Protein AF-0000000074234432 (afdb_homodimer)

Organism: Phascolarctos cinereus (NCBI:txid38626)

Structure (mmCIF, N/CA/C/O backbone):
data_AF-0000000074234432-model_v1
#
loop_
_entity.id
_entity.type
_entity.pdbx_description
1 polymer 'Glutathione S-transferase omega'
#
loop_
_atom_site.group_PDB
_atom_site.id
_atom_site.type_symbol
_atom_site.label_atom_id
_atom_site.label_alt_id
_atom_site.label_comp_id
_atom_site.label_asym_id
_atom_site.label_entity_id
_atom_site.label_seq_id
_atom_site.pdbx_PDB_ins_code
_atom_site.Cartn_x
_atom_site.Cartn_y
_atom_site.Cartn_z
_atom_site.occupancy
_atom_site.B_iso_or_equiv
_atom_site.auth_seq_id
_atom_site.auth_comp_id
_atom_site.auth_asym_id
_atom_site.auth_atom_id
_atom_site.pdbx_PDB_model_num
ATOM 1 N N . MET A 1 1 ? -7.223 -24.172 -24.875 1 35.72 1 MET A N 1
ATOM 2 C CA . MET A 1 1 ? -5.93 -23.703 -24.391 1 35.72 1 MET A CA 1
ATOM 3 C C . MET A 1 1 ? -6.105 -22.578 -23.375 1 35.72 1 MET A C 1
ATOM 5 O O . MET A 1 1 ? -6.848 -21.625 -23.609 1 35.72 1 MET A O 1
ATOM 9 N N . SER A 1 2 ? -5.891 -22.719 -22.156 1 43.91 2 SER A N 1
ATOM 10 C CA . SER A 1 2 ? -6.27 -21.812 -21.078 1 43.91 2 SER A CA 1
ATOM 11 C C . SER A 1 2 ? -5.797 -20.391 -21.359 1 43.91 2 SER A C 1
ATOM 13 O O . SER A 1 2 ? -4.719 -20.188 -21.922 1 43.91 2 SER A O 1
ATOM 15 N N . GLN A 1 3 ? -6.777 -19.422 -21.656 1 52.12 3 GLN A N 1
ATOM 16 C CA . GLN A 1 3 ? -6.609 -18.047 -22.094 1 52.12 3 GLN A CA 1
ATOM 17 C C . GLN A 1 3 ? -5.324 -17.438 -21.547 1 52.12 3 GLN A C 1
ATOM 19 O O . GLN A 1 3 ? -4.695 -16.594 -22.188 1 52.12 3 GLN A O 1
ATOM 24 N N . GLY A 1 4 ? -4.73 -18.031 -20.484 1 56.88 4 GLY A N 1
ATOM 25 C CA . GLY A 1 4 ? -3.488 -17.531 -19.906 1 56.88 4 GLY A CA 1
ATOM 26 C C . GLY A 1 4 ? -2.266 -17.891 -20.719 1 56.88 4 GLY A C 1
ATOM 27 O O . GLY A 1 4 ? -1.191 -17.312 -20.531 1 56.88 4 GLY A O 1
ATOM 28 N N . SER A 1 5 ? -2.422 -18.812 -21.734 1 66.56 5 SER A N 1
ATOM 29 C CA . SER A 1 5 ? -1.265 -19.375 -22.422 1 66.56 5 SER A CA 1
ATOM 30 C C . SER A 1 5 ? -1.098 -18.766 -23.797 1 66.56 5 SER A C 1
ATOM 32 O O . SER A 1 5 ? -0.49 -19.375 -24.688 1 66.56 5 SER A O 1
ATOM 34 N N . SER A 1 6 ? -1.544 -17.641 -23.984 1 82.06 6 SER A N 1
ATOM 35 C CA . SER A 1 6 ? -1.349 -16.969 -25.281 1 82.06 6 SER A CA 1
ATOM 36 C C . SER A 1 6 ? -0.064 -16.156 -25.281 1 82.06 6 SER A C 1
ATOM 38 O O . SER A 1 6 ? 0.383 -15.68 -24.234 1 82.06 6 SER A O 1
ATOM 40 N N . ARG A 1 7 ? 0.485 -16.094 -26.5 1 93.12 7 ARG A N 1
ATOM 41 C CA . ARG A 1 7 ? 1.686 -15.281 -26.672 1 93.12 7 ARG A CA 1
ATOM 42 C C . ARG A 1 7 ? 1.421 -13.82 -26.297 1 93.12 7 ARG A C 1
ATOM 44 O O . ARG A 1 7 ? 0.321 -13.312 -26.516 1 93.12 7 ARG A O 1
ATOM 51 N N . SER A 1 8 ? 2.379 -13.242 -25.797 1 97.06 8 SER A N 1
ATOM 52 C CA . SER A 1 8 ? 2.26 -11.867 -25.328 1 97.06 8 SER A CA 1
ATOM 53 C C . SER A 1 8 ? 2.281 -10.883 -26.5 1 97.06 8 SER A C 1
ATOM 55 O O . SER A 1 8 ? 2.826 -11.18 -27.562 1 97.06 8 SER A O 1
ATOM 57 N N . LEU A 1 9 ? 1.593 -9.766 -26.359 1 97.56 9 LEU A N 1
ATOM 58 C CA . LEU A 1 9 ? 1.632 -8.672 -27.328 1 97.56 9 LEU A CA 1
ATOM 59 C C . LEU A 1 9 ? 2.842 -7.777 -27.094 1 97.56 9 LEU A C 1
ATOM 61 O O . LEU A 1 9 ? 3.082 -7.344 -25.953 1 97.56 9 LEU A O 1
ATOM 65 N N . GLY A 1 10 ? 3.617 -7.535 -28.125 1 97.12 10 GLY A N 1
ATOM 66 C CA . GLY A 1 10 ? 4.816 -6.723 -28.016 1 97.12 10 GLY A CA 1
ATOM 67 C C . GLY A 1 10 ? 4.766 -5.477 -28.891 1 97.12 10 GLY A C 1
ATOM 68 O O . GLY A 1 10 ? 3.701 -5.109 -29.391 1 97.12 10 GLY A O 1
ATOM 69 N N . LYS A 1 11 ? 5.895 -4.824 -28.969 1 96.75 11 LYS A N 1
ATOM 70 C CA . LYS A 1 11 ? 6.031 -3.615 -29.781 1 96.75 11 LYS A CA 1
ATOM 71 C C . LYS A 1 11 ? 5.512 -3.84 -31.188 1 96.75 11 LYS A C 1
ATOM 73 O O . LYS A 1 11 ? 5.793 -4.871 -31.812 1 96.75 11 LYS A O 1
ATOM 78 N N . GLY A 1 12 ? 4.727 -2.9 -31.688 1 96.31 12 GLY A N 1
ATOM 79 C CA . GLY A 1 12 ? 4.223 -2.98 -33.031 1 96.31 12 GLY A CA 1
ATOM 80 C C . GLY A 1 12 ? 2.9 -3.717 -33.156 1 96.31 12 GLY A C 1
ATOM 81 O O . GLY A 1 12 ? 2.238 -3.672 -34.188 1 96.31 12 GLY A O 1
ATOM 82 N N . SER A 1 13 ? 2.492 -4.449 -32.062 1 96.94 13 SER A N 1
ATOM 83 C CA . SER A 1 13 ? 1.212 -5.148 -32.094 1 96.94 13 SER A CA 1
ATOM 84 C C . SER A 1 13 ? 0.046 -4.168 -32.062 1 96.94 13 SER A C 1
ATOM 86 O O . SER A 1 13 ? 0.203 -3.02 -31.641 1 96.94 13 SER A O 1
ATOM 88 N N . SER A 1 14 ? -1.049 -4.586 -32.562 1 97.25 14 SER A N 1
ATOM 89 C CA . SER A 1 14 ? -2.266 -3.781 -32.5 1 97.25 14 SER A CA 1
ATOM 90 C C . SER A 1 14 ? -2.932 -3.912 -31.141 1 97.25 14 SER A C 1
ATOM 92 O O . SER A 1 14 ? -2.924 -4.988 -30.531 1 97.25 14 SER A O 1
ATOM 94 N N . PRO A 1 15 ? -3.498 -2.873 -30.641 1 97 15 PRO A N 1
ATOM 95 C CA . PRO A 1 15 ? -4.238 -2.984 -29.391 1 97 15 PRO A CA 1
ATOM 96 C C . PRO A 1 15 ? -5.461 -3.891 -29.5 1 97 15 PRO A C 1
ATOM 98 O O . PRO A 1 15 ? -6.039 -4.023 -30.578 1 97 15 PRO A O 1
ATOM 101 N N . PRO A 1 16 ? -5.867 -4.52 -28.391 1 96.31 16 PRO A N 1
ATOM 102 C CA . PRO A 1 16 ? -7.082 -5.336 -28.422 1 96.31 16 PRO A CA 1
ATOM 103 C C . PRO A 1 16 ? -8.352 -4.5 -28.609 1 96.31 16 PRO A C 1
ATOM 105 O O . PRO A 1 16 ? -8.367 -3.316 -28.266 1 96.31 16 PRO A O 1
ATOM 108 N N . GLY A 1 17 ? -9.398 -5.059 -29.156 1 96 17 GLY A N 1
ATOM 109 C CA . GLY A 1 17 ? -10.688 -4.398 -29.312 1 96 17 GLY A CA 1
ATOM 110 C C . GLY A 1 17 ? -11.398 -4.16 -28 1 96 17 GLY A C 1
ATOM 111 O O . GLY A 1 17 ? -10.844 -4.414 -26.938 1 96 17 GLY A O 1
ATOM 112 N N . PRO A 1 18 ? -12.609 -3.654 -28.047 1 96.56 18 PRO A N 1
ATOM 113 C CA . PRO A 1 18 ? -13.367 -3.373 -26.828 1 96.56 18 PRO A CA 1
ATOM 114 C C . PRO A 1 18 ? -13.648 -4.629 -26 1 96.56 18 PRO A C 1
ATOM 116 O O . PRO A 1 18 ? -13.766 -5.723 -26.547 1 96.56 18 PRO A O 1
ATOM 119 N N . VAL A 1 19 ? -13.68 -4.48 -24.719 1 97.69 19 VAL A N 1
ATOM 120 C CA . VAL A 1 19 ? -14 -5.582 -23.812 1 97.69 19 VAL A CA 1
ATOM 121 C C . VAL A 1 19 ? -15.469 -5.961 -23.969 1 97.69 19 VAL A C 1
ATOM 123 O O . VAL A 1 19 ? -16.359 -5.105 -23.844 1 97.69 19 VAL A O 1
ATOM 126 N N . PRO A 1 20 ? -15.734 -7.18 -24.25 1 96.25 20 PRO A N 1
ATOM 127 C CA . PRO A 1 20 ? -17.141 -7.586 -24.375 1 96.25 20 PRO A CA 1
ATOM 128 C C . PRO A 1 20 ? -17.922 -7.426 -23.078 1 96.25 20 PRO A C 1
ATOM 130 O O . PRO A 1 20 ? -17.344 -7.477 -21.984 1 96.25 20 PRO A O 1
ATOM 133 N N . ASP A 1 21 ? -19.219 -7.312 -23.219 1 95.56 21 ASP A N 1
ATOM 134 C CA . ASP A 1 21 ? -20.078 -7.215 -22.047 1 95.56 21 ASP A CA 1
ATOM 135 C C . ASP A 1 21 ? -20.016 -8.492 -21.203 1 95.56 21 ASP A C 1
ATOM 137 O O . ASP A 1 21 ? -19.938 -9.594 -21.75 1 95.56 21 ASP A O 1
ATOM 141 N N . GLY A 1 22 ? -20 -8.312 -19.953 1 94.44 22 GLY A N 1
ATOM 142 C CA . GLY A 1 22 ? -20.094 -9.461 -19.062 1 94.44 22 GLY A CA 1
ATOM 143 C C . GLY A 1 22 ? -18.734 -10.07 -18.734 1 94.44 22 GLY A C 1
ATOM 144 O O . GLY A 1 22 ? -18.656 -11.031 -17.969 1 94.44 22 GLY A O 1
ATOM 145 N N . ILE A 1 23 ? -17.719 -9.492 -19.344 1 95.75 23 ILE A N 1
ATOM 146 C CA . ILE A 1 23 ? -16.375 -10.031 -19.078 1 95.75 23 ILE A CA 1
ATOM 147 C C . ILE A 1 23 ? -15.461 -8.906 -18.609 1 95.75 23 ILE A C 1
ATOM 149 O O . ILE A 1 23 ? -15.711 -7.73 -18.875 1 95.75 23 ILE A O 1
ATOM 153 N N . VAL A 1 24 ? -14.492 -9.266 -17.828 1 98 24 VAL A N 1
ATOM 154 C CA . VAL A 1 24 ? -13.422 -8.336 -17.484 1 98 24 VAL A CA 1
ATOM 155 C C . VAL A 1 24 ? -12.125 -8.773 -18.156 1 98 24 VAL A C 1
ATOM 157 O O . VAL A 1 24 ? -11.828 -9.969 -18.234 1 98 24 VAL A O 1
ATOM 160 N N . ARG A 1 25 ? -11.43 -7.832 -18.781 1 98.38 25 ARG A N 1
ATOM 161 C CA . ARG A 1 25 ? -10.125 -8.109 -19.359 1 98.38 25 ARG A CA 1
ATOM 162 C C . ARG A 1 25 ? -9.008 -7.855 -18.359 1 98.38 25 ARG A C 1
ATOM 164 O O . ARG A 1 25 ? -9.047 -6.879 -17.609 1 98.38 25 ARG A O 1
ATOM 171 N N . VAL A 1 26 ? -8.039 -8.742 -18.312 1 98.62 26 VAL A N 1
ATOM 172 C CA . VAL A 1 26 ? -6.855 -8.539 -17.484 1 98.62 26 VAL A CA 1
ATOM 173 C C . VAL A 1 26 ? -5.602 -8.547 -18.344 1 98.62 26 VAL A C 1
ATOM 175 O O . VAL A 1 26 ? -5.32 -9.531 -19.031 1 98.62 26 VAL A O 1
ATOM 178 N N . TYR A 1 27 ? -4.941 -7.348 -18.422 1 98.69 27 TYR A N 1
ATOM 179 C CA . TYR A 1 27 ? -3.586 -7.328 -18.969 1 98.69 27 TYR A CA 1
ATOM 180 C C . TYR A 1 27 ? -2.596 -7.926 -17.984 1 98.69 27 TYR A C 1
ATOM 182 O O . TYR A 1 27 ? -2.523 -7.496 -16.828 1 98.69 27 TYR A O 1
ATOM 190 N N . SER A 1 28 ? -1.85 -8.891 -18.422 1 98.19 28 SER A N 1
ATOM 191 C CA . SER A 1 28 ? -1.02 -9.711 -17.547 1 98.19 28 SER A CA 1
ATOM 192 C C . SER A 1 28 ? 0.329 -10.016 -18.203 1 98.19 28 SER A C 1
ATOM 194 O O . SER A 1 28 ? 0.716 -9.375 -19.172 1 98.19 28 SER A O 1
ATOM 196 N N . MET A 1 29 ? 1.118 -10.68 -17.625 1 97.31 29 MET A N 1
ATOM 197 C CA . MET A 1 29 ? 2.332 -11.359 -18.062 1 97.31 29 MET A CA 1
ATOM 198 C C . MET A 1 29 ? 2.486 -12.703 -17.375 1 97.31 29 MET A C 1
ATOM 200 O O . MET A 1 29 ? 2.418 -12.789 -16.141 1 97.31 29 MET A O 1
ATOM 204 N N . ARG A 1 30 ? 2.697 -13.711 -18.016 1 95.25 30 ARG A N 1
ATOM 205 C CA . ARG A 1 30 ? 2.529 -15.102 -17.594 1 95.25 30 ARG A CA 1
ATOM 206 C C . ARG A 1 30 ? 3.336 -15.391 -16.328 1 95.25 30 ARG A C 1
ATOM 208 O O . ARG A 1 30 ? 2.904 -16.172 -15.477 1 95.25 30 ARG A 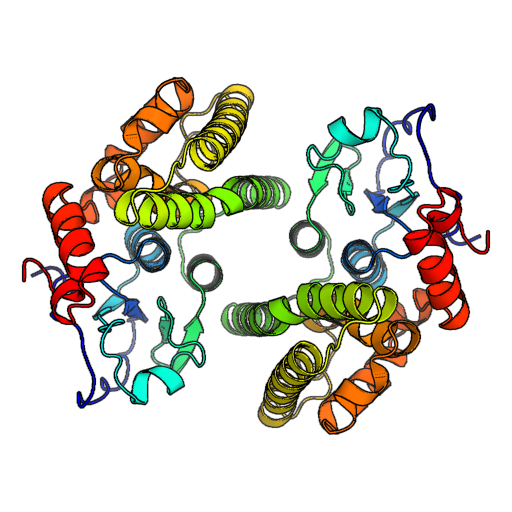O 1
ATOM 215 N N . PHE A 1 31 ? 4.461 -14.75 -16.172 1 96.56 31 PHE A N 1
ATOM 216 C CA . PHE A 1 31 ? 5.371 -15.133 -15.094 1 96.56 31 PHE A CA 1
ATOM 217 C C . PHE A 1 31 ? 5.406 -14.07 -14.008 1 96.56 31 PHE A C 1
ATOM 219 O O . PHE A 1 31 ? 6.203 -14.156 -13.07 1 96.56 31 PHE A O 1
ATOM 226 N N . CYS A 1 32 ? 4.617 -13.023 -14.102 1 97.06 32 CYS A N 1
ATOM 227 C CA . CYS A 1 32 ? 4.633 -11.922 -13.148 1 97.06 32 CYS A CA 1
ATOM 228 C C . CYS A 1 32 ? 3.875 -12.289 -11.883 1 97.06 32 CYS A C 1
ATOM 230 O O . CYS A 1 32 ? 2.672 -12.555 -11.922 1 97.06 32 CYS A O 1
ATOM 232 N N . PRO A 1 33 ? 4.562 -12.289 -10.766 1 97.81 33 PRO A N 1
ATOM 233 C CA . PRO A 1 33 ? 3.879 -12.641 -9.523 1 97.81 33 PRO A CA 1
ATOM 234 C C . PRO A 1 33 ? 2.793 -11.641 -9.141 1 97.81 33 PRO A C 1
ATOM 236 O O . PRO A 1 33 ? 1.785 -12.016 -8.531 1 97.81 33 PRO A O 1
ATOM 239 N N . PHE A 1 34 ? 2.945 -10.367 -9.492 1 98.5 34 PHE A N 1
ATOM 240 C CA . PHE A 1 34 ? 1.951 -9.344 -9.18 1 98.5 34 PHE A CA 1
ATOM 241 C C . PHE A 1 34 ? 0.674 -9.57 -9.984 1 98.5 34 PHE A C 1
ATOM 243 O O . PHE A 1 34 ? -0.43 -9.438 -9.453 1 98.5 34 PHE A O 1
ATOM 250 N N . ALA A 1 35 ? 0.825 -9.938 -11.234 1 98.38 35 ALA A N 1
ATOM 251 C CA . ALA A 1 35 ? -0.34 -10.234 -12.062 1 98.38 35 ALA A CA 1
ATOM 252 C C . ALA A 1 35 ? -1.047 -11.5 -11.586 1 98.38 35 ALA A C 1
ATOM 254 O O . ALA A 1 35 ? -2.271 -11.609 -11.68 1 98.38 35 ALA A O 1
ATOM 255 N N . GLN A 1 36 ? -0.254 -12.438 -11.078 1 98.38 36 GLN A N 1
ATOM 256 C CA . GLN A 1 36 ? -0.843 -13.672 -10.578 1 98.38 36 GLN A CA 1
ATOM 257 C C . GLN A 1 36 ? -1.821 -13.398 -9.438 1 98.38 36 GLN A C 1
ATOM 259 O O . GLN A 1 36 ? -2.816 -14.109 -9.289 1 98.38 36 GLN A O 1
ATOM 264 N N . ARG A 1 37 ? -1.584 -12.336 -8.586 1 98.75 37 ARG A N 1
ATOM 265 C CA . ARG A 1 37 ? -2.533 -11.945 -7.551 1 98.75 37 ARG A CA 1
ATOM 266 C C . ARG A 1 37 ? -3.938 -11.789 -8.125 1 98.75 37 ARG A C 1
ATOM 268 O O . ARG A 1 37 ? -4.891 -12.391 -7.625 1 98.75 37 ARG A O 1
ATOM 275 N N . THR A 1 38 ? -3.99 -11.023 -9.164 1 98.88 38 THR A N 1
ATOM 276 C CA . THR A 1 38 ? -5.27 -10.695 -9.781 1 98.88 38 THR A CA 1
ATOM 277 C C . THR A 1 38 ? -5.898 -11.938 -10.414 1 98.88 38 THR A C 1
ATOM 279 O O . THR A 1 38 ? -7.105 -12.156 -10.297 1 98.88 38 THR A O 1
ATOM 282 N N . LEU A 1 39 ? -5.09 -12.797 -11.023 1 98.56 39 LEU A N 1
ATOM 283 C CA . LEU A 1 39 ? -5.598 -14.008 -11.648 1 98.56 39 LEU A CA 1
ATOM 284 C C . LEU A 1 39 ? -6.156 -14.969 -10.602 1 98.56 39 LEU A C 1
ATOM 286 O O . LEU A 1 39 ? -7.191 -15.602 -10.82 1 98.56 39 LEU A O 1
ATOM 290 N N . LEU A 1 40 ? -5.469 -15.055 -9.469 1 98.69 40 LEU A N 1
ATOM 291 C CA . LEU A 1 40 ? -5.961 -15.891 -8.383 1 98.69 40 LEU A CA 1
ATOM 292 C C . LEU A 1 40 ? -7.328 -15.414 -7.906 1 98.69 40 LEU A C 1
ATOM 294 O O . LEU A 1 40 ? -8.242 -16.219 -7.723 1 98.69 40 LEU A O 1
ATOM 298 N N . VAL A 1 41 ? -7.492 -14.102 -7.746 1 98.81 41 VAL A N 1
ATOM 299 C CA . VAL A 1 41 ? -8.742 -13.539 -7.254 1 98.81 41 VAL A CA 1
ATOM 300 C C . VAL A 1 41 ? -9.852 -13.758 -8.281 1 98.81 41 VAL A C 1
ATOM 302 O O . VAL A 1 41 ? -10.961 -14.156 -7.922 1 98.81 41 VAL A O 1
ATOM 305 N N . LEU A 1 42 ? -9.539 -13.555 -9.57 1 98.5 42 LEU A N 1
ATOM 306 C CA . LEU A 1 42 ? -10.516 -13.789 -10.633 1 98.5 42 LEU A CA 1
ATOM 307 C C . LEU A 1 42 ? -11 -15.234 -10.617 1 98.5 42 LEU A C 1
ATOM 309 O O . LEU A 1 42 ? -12.203 -15.492 -10.688 1 98.5 42 LEU A O 1
ATOM 313 N N . GLN A 1 43 ? -10.094 -16.156 -10.477 1 97.81 43 GLN A N 1
ATOM 314 C CA . GLN A 1 43 ? -10.414 -17.578 -10.477 1 97.81 43 GLN A CA 1
ATOM 315 C C . GLN A 1 43 ? -11.203 -17.969 -9.234 1 97.81 43 GLN A C 1
ATOM 317 O O . GLN A 1 43 ? -12.211 -18.672 -9.328 1 97.81 43 GLN A O 1
ATOM 322 N N . ALA A 1 44 ? -10.742 -17.516 -8.125 1 98.19 44 ALA A N 1
ATOM 323 C CA . ALA A 1 44 ? -11.391 -17.844 -6.855 1 98.19 44 ALA A CA 1
ATOM 324 C C . ALA A 1 44 ? -12.836 -17.375 -6.832 1 98.19 44 ALA A C 1
ATOM 326 O O . ALA A 1 44 ? -13.711 -18.031 -6.262 1 98.19 44 ALA A O 1
ATOM 327 N N . LYS A 1 45 ? -13.117 -16.25 -7.465 1 98.12 45 LYS A N 1
ATOM 328 C CA . LYS A 1 45 ? -14.445 -15.641 -7.41 1 98.12 45 LYS A CA 1
ATOM 329 C C . LYS A 1 45 ? -15.297 -16.062 -8.602 1 98.12 45 LYS A C 1
ATOM 331 O O . LYS A 1 45 ? -16.469 -15.727 -8.688 1 98.12 45 LYS A O 1
ATOM 336 N N . GLY A 1 46 ? -14.711 -16.812 -9.508 1 97.5 46 GLY A N 1
ATOM 337 C CA . GLY A 1 46 ? -15.438 -17.297 -10.664 1 97.5 46 GLY A CA 1
ATOM 338 C C . GLY A 1 46 ? -15.852 -16.188 -11.617 1 97.5 46 GLY A C 1
ATOM 339 O O . GLY A 1 46 ? -16.922 -16.266 -12.234 1 97.5 46 GLY A O 1
ATOM 340 N N . ILE A 1 47 ? -15.086 -15.156 -11.711 1 97.88 47 ILE A N 1
ATOM 341 C CA . ILE A 1 47 ? -15.406 -14.031 -12.578 1 97.88 47 ILE A CA 1
ATOM 342 C C . ILE A 1 47 ? -14.961 -14.344 -14.008 1 97.88 47 ILE A C 1
ATOM 344 O O . ILE A 1 47 ? -13.797 -14.688 -14.242 1 97.88 47 ILE A O 1
ATOM 348 N N . LYS A 1 48 ? -15.844 -14.273 -14.93 1 97.56 48 LYS A N 1
ATOM 349 C CA . LYS A 1 48 ? -15.492 -14.469 -16.344 1 97.56 48 LYS A CA 1
ATOM 350 C C . LYS A 1 48 ? -14.523 -13.391 -16.812 1 97.56 48 LYS A C 1
ATOM 352 O O . LYS A 1 48 ? -14.75 -12.203 -16.594 1 97.56 48 LYS A O 1
ATOM 357 N N . HIS A 1 49 ? -13.453 -13.836 -17.469 1 97.88 49 HIS A N 1
ATOM 358 C CA . HIS A 1 49 ? -12.438 -12.859 -17.844 1 97.88 49 HIS A CA 1
ATOM 359 C C . HIS A 1 49 ? -11.641 -13.336 -19.062 1 97.88 49 HIS A C 1
ATOM 361 O O . HIS A 1 49 ? -11.695 -14.516 -19.406 1 97.88 49 HIS A O 1
ATOM 367 N N . GLU A 1 50 ? -11.047 -12.414 -19.703 1 96.94 50 GLU A N 1
ATOM 368 C CA . GLU A 1 50 ? -10.07 -12.688 -20.734 1 96.94 50 GLU A CA 1
ATOM 369 C C . GLU A 1 50 ? -8.688 -12.172 -20.344 1 96.94 50 GLU A C 1
ATOM 371 O O . GLU A 1 50 ? -8.57 -11.117 -19.719 1 96.94 50 GLU A O 1
ATOM 376 N N . ILE A 1 51 ? -7.68 -12.945 -20.703 1 97.56 51 ILE A N 1
ATOM 377 C CA . ILE A 1 51 ? -6.305 -12.594 -20.375 1 97.56 51 ILE A CA 1
ATOM 378 C C . ILE A 1 51 ? -5.57 -12.133 -21.625 1 97.56 51 ILE A C 1
ATOM 380 O O . ILE A 1 51 ? -5.602 -12.82 -22.656 1 97.56 51 ILE A O 1
ATOM 384 N N . ILE A 1 52 ? -4.992 -10.977 -21.594 1 97.62 52 ILE A N 1
ATOM 385 C CA . ILE A 1 52 ? -4.082 -10.484 -22.625 1 97.62 52 ILE A CA 1
ATOM 386 C C . ILE A 1 52 ? -2.682 -10.312 -22.047 1 97.62 52 ILE A C 1
ATOM 388 O O . ILE A 1 52 ? -2.453 -9.422 -21.219 1 97.62 52 ILE A O 1
ATOM 392 N N . ASN A 1 53 ? -1.743 -11.141 -22.5 1 97.75 53 ASN A N 1
ATOM 393 C CA . ASN A 1 53 ? -0.372 -11.047 -22.016 1 97.75 53 ASN A CA 1
ATOM 394 C C . ASN A 1 53 ? 0.409 -9.953 -22.734 1 97.75 53 ASN A C 1
ATOM 396 O O . ASN A 1 53 ? 0.305 -9.812 -23.953 1 97.75 53 ASN A O 1
ATOM 400 N N . ILE A 1 54 ? 1.13 -9.133 -21.953 1 98.31 54 ILE A N 1
ATOM 401 C CA . ILE A 1 54 ? 1.969 -8.047 -22.469 1 98.31 54 ILE A CA 1
ATOM 402 C C . ILE A 1 54 ? 3.439 -8.453 -22.375 1 98.31 54 ILE A C 1
ATOM 404 O O . ILE A 1 54 ? 3.879 -8.992 -21.359 1 98.31 54 ILE A O 1
ATOM 408 N N . ASN A 1 55 ? 4.195 -8.305 -23.453 1 97.81 55 ASN A N 1
ATOM 409 C CA . ASN A 1 55 ? 5.641 -8.508 -23.406 1 97.81 55 ASN A CA 1
ATOM 410 C C . ASN A 1 55 ? 6.336 -7.367 -22.672 1 97.81 55 ASN A C 1
ATOM 412 O O . ASN A 1 55 ? 6.57 -6.301 -23.25 1 97.81 55 ASN A O 1
ATOM 416 N N . LEU A 1 56 ? 6.723 -7.574 -21.484 1 96.94 56 LEU A N 1
ATOM 417 C CA . LEU A 1 56 ? 7.277 -6.527 -20.641 1 96.94 56 LEU A CA 1
ATOM 418 C C . LEU A 1 56 ? 8.719 -6.215 -21.031 1 96.94 56 LEU A C 1
ATOM 420 O O . LEU A 1 56 ? 9.273 -5.203 -20.609 1 96.94 56 LEU A O 1
ATOM 424 N N . LYS A 1 57 ? 9.359 -7.098 -21.844 1 96.56 57 LYS A N 1
ATOM 425 C CA . LYS A 1 57 ? 10.695 -6.848 -22.359 1 96.56 57 LYS A CA 1
ATOM 426 C C . LYS A 1 57 ? 10.633 -6.047 -23.656 1 96.56 57 LYS A C 1
ATOM 428 O O . LYS A 1 57 ? 11.641 -5.477 -24.094 1 96.56 57 LYS A O 1
ATOM 433 N N . ASN A 1 58 ? 9.562 -6.055 -24.266 1 96.5 58 ASN A N 1
ATOM 434 C CA . ASN A 1 58 ? 9.281 -5.375 -25.516 1 96.5 58 ASN A CA 1
ATOM 435 C C . ASN A 1 58 ? 7.844 -4.871 -25.578 1 96.5 58 ASN A C 1
ATOM 437 O O . ASN A 1 58 ? 7.074 -5.266 -26.453 1 96.5 58 ASN A O 1
ATOM 441 N N . LYS A 1 59 ? 7.5 -3.889 -24.75 1 97.56 59 LYS A N 1
ATOM 442 C CA . LYS A 1 59 ? 6.133 -3.455 -24.5 1 97.56 59 LYS A CA 1
ATOM 443 C C . LYS A 1 59 ? 5.527 -2.773 -25.719 1 97.56 59 LYS A C 1
ATOM 445 O O . LYS A 1 59 ? 6.195 -1.989 -26.391 1 97.56 59 LYS A O 1
ATOM 450 N N . PRO A 1 60 ? 4.281 -3.055 -25.984 1 98.25 60 PRO A N 1
ATOM 451 C CA . PRO A 1 60 ? 3.588 -2.262 -27 1 98.25 60 PRO A CA 1
ATOM 452 C C . PRO A 1 60 ? 3.355 -0.816 -26.562 1 98.25 60 PRO A C 1
ATOM 454 O O . PRO A 1 60 ? 3.053 -0.561 -25.391 1 98.25 60 PRO A O 1
ATOM 457 N N . GLU A 1 61 ? 3.396 0.099 -27.484 1 97.56 61 GLU A N 1
ATOM 458 C CA . GLU A 1 61 ? 3.291 1.522 -27.172 1 97.56 61 GLU A CA 1
ATOM 459 C C . GLU A 1 61 ? 1.916 1.866 -26.609 1 97.56 61 GLU A C 1
ATOM 461 O O . GLU A 1 61 ? 1.796 2.729 -25.734 1 97.56 61 GLU A O 1
ATOM 466 N N . TRP A 1 62 ? 0.932 1.186 -27.094 1 98.12 62 TRP A N 1
ATOM 467 C CA . TRP A 1 62 ? -0.439 1.49 -26.703 1 98.12 62 TRP A CA 1
ATOM 468 C C . TRP A 1 62 ? -0.687 1.09 -25.25 1 98.12 62 TRP A C 1
ATOM 470 O O . TRP A 1 62 ? -1.656 1.538 -24.641 1 98.12 62 TRP A O 1
ATOM 480 N N . PHE A 1 63 ? 0.177 0.242 -24.656 1 98.5 63 PHE A N 1
ATOM 481 C CA . PHE A 1 63 ? -0.061 -0.278 -23.328 1 98.5 63 PHE A CA 1
ATOM 482 C C . PHE A 1 63 ? 0.059 0.831 -22.281 1 98.5 63 PHE A C 1
ATOM 484 O O . PHE A 1 63 ? -0.593 0.782 -21.234 1 98.5 63 PHE A O 1
ATOM 491 N N . PHE A 1 64 ? 0.769 1.904 -22.578 1 97.06 64 PHE A N 1
ATOM 492 C CA . PHE A 1 64 ? 0.979 3.012 -21.656 1 97.06 64 PHE A CA 1
ATOM 493 C C . PHE A 1 64 ? -0.295 3.834 -21.5 1 97.06 64 PHE A C 1
ATOM 495 O O . PHE A 1 64 ? -0.424 4.609 -20.547 1 97.06 64 PHE A O 1
ATOM 502 N N . LYS A 1 65 ? -1.229 3.664 -22.375 1 96.12 65 LYS A N 1
ATOM 503 C CA . LYS A 1 65 ? -2.543 4.285 -22.234 1 96.12 65 LYS A CA 1
ATOM 504 C C . LYS A 1 65 ? -3.414 3.504 -21.25 1 96.12 65 LYS A C 1
ATOM 506 O O . LYS A 1 65 ? -4.391 4.039 -20.719 1 96.12 65 LYS A O 1
ATOM 511 N N . LYS A 1 66 ? -3.082 2.195 -21.062 1 97.81 66 LYS A N 1
ATOM 512 C CA . LYS A 1 66 ? -3.811 1.354 -20.109 1 97.81 66 LYS A CA 1
ATOM 513 C C . LYS A 1 66 ? -3.279 1.538 -18.688 1 97.81 66 LYS A C 1
ATOM 515 O O . LYS A 1 66 ? -4.055 1.581 -17.734 1 97.81 66 LYS A O 1
ATOM 520 N N . ASN A 1 67 ? -2.002 1.698 -18.609 1 97.38 67 ASN A N 1
ATOM 521 C CA . ASN A 1 67 ? -1.287 1.997 -17.375 1 97.38 67 ASN A CA 1
ATOM 522 C C . ASN A 1 67 ? -0.065 2.875 -17.641 1 97.38 67 ASN A C 1
ATOM 524 O O . ASN A 1 67 ? 0.939 2.406 -18.172 1 97.38 67 ASN A O 1
ATOM 528 N N . PRO A 1 68 ? -0.068 4.078 -17.172 1 94.19 68 PRO A N 1
ATOM 529 C CA . PRO A 1 68 ? 1.025 5.008 -17.469 1 94.19 68 PRO A CA 1
ATOM 530 C C . PRO A 1 68 ? 2.371 4.52 -16.938 1 94.19 68 PRO A C 1
ATOM 532 O O . PRO A 1 68 ? 3.422 4.969 -17.391 1 94.19 68 PRO A O 1
ATOM 535 N N . PHE A 1 69 ? 2.371 3.535 -16.031 1 95.25 69 PHE A N 1
ATOM 536 C CA . PHE 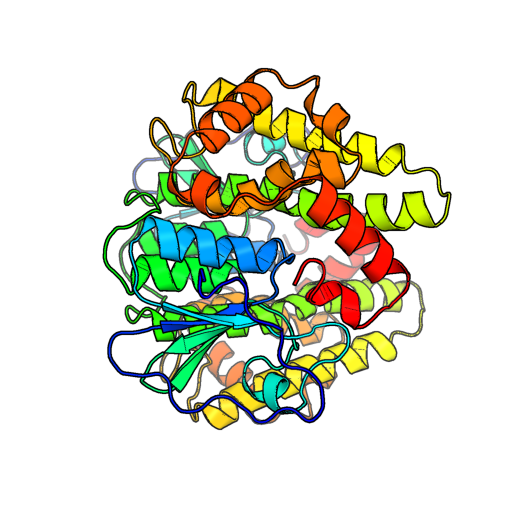A 1 69 ? 3.617 3.027 -15.461 1 95.25 69 PHE A CA 1
ATOM 537 C C . PHE A 1 69 ? 4.129 1.835 -16.266 1 95.25 69 PHE A C 1
ATOM 539 O O . PHE A 1 69 ? 5.23 1.34 -16.016 1 95.25 69 PHE A O 1
ATOM 546 N N . GLY A 1 70 ? 3.303 1.38 -17.188 1 97.19 70 GLY A N 1
ATOM 547 C CA . GLY A 1 70 ? 3.713 0.275 -18.031 1 97.19 70 GLY A CA 1
ATOM 548 C C . GLY A 1 70 ? 3.832 -1.041 -17.297 1 97.19 70 GLY A C 1
ATOM 549 O O . GLY A 1 70 ? 4.633 -1.902 -17.672 1 97.19 70 GLY A O 1
ATOM 550 N N . LEU A 1 71 ? 3.074 -1.181 -16.219 1 98 71 LEU A N 1
ATOM 551 C CA . LEU A 1 71 ? 3.164 -2.385 -15.398 1 98 71 LEU A CA 1
ATOM 552 C C . LEU A 1 71 ? 1.876 -3.197 -15.477 1 98 71 LEU A C 1
ATOM 554 O O . LEU A 1 71 ? 0.838 -2.68 -15.898 1 98 71 LEU A O 1
ATOM 558 N N . VAL A 1 72 ? 1.976 -4.449 -15.219 1 98.5 72 VAL A N 1
ATOM 559 C CA . VAL A 1 72 ? 0.832 -5.344 -15.086 1 98.5 72 VAL A CA 1
ATOM 560 C C . VAL A 1 72 ? 0.655 -5.742 -13.617 1 98.5 72 VAL A C 1
ATOM 562 O O . VAL A 1 72 ? 1.604 -5.676 -12.836 1 98.5 72 VAL A O 1
ATOM 565 N N . PRO A 1 73 ? -0.554 -6.02 -13.164 1 98.75 73 PRO A N 1
ATOM 566 C CA . PRO A 1 73 ? -1.785 -6.223 -13.93 1 98.75 73 PRO A CA 1
ATOM 567 C C . PRO A 1 73 ? -2.562 -4.93 -14.156 1 98.75 73 PRO A C 1
ATOM 569 O O . PRO A 1 73 ? -2.359 -3.951 -13.43 1 98.75 73 PRO A O 1
ATOM 572 N N . VAL A 1 74 ? -3.383 -4.914 -15.227 1 98.81 74 VAL A N 1
ATOM 573 C CA . VAL A 1 74 ? -4.391 -3.891 -15.477 1 98.81 74 VAL A CA 1
ATOM 574 C C . VAL A 1 74 ? -5.73 -4.551 -15.789 1 98.81 74 VAL A C 1
ATOM 576 O O . VAL A 1 74 ? -5.801 -5.477 -16.594 1 98.81 74 VAL A O 1
ATOM 579 N N . LEU A 1 75 ? -6.75 -4.156 -15.102 1 98.88 75 LEU A N 1
ATOM 580 C CA . LEU A 1 75 ? -8.102 -4.559 -15.461 1 98.88 75 LEU A CA 1
ATOM 581 C C . LEU A 1 75 ? -8.75 -3.541 -16.391 1 98.88 75 LEU A C 1
ATOM 583 O O . LEU A 1 75 ? -8.555 -2.334 -16.234 1 98.88 75 LEU A O 1
ATOM 587 N N . GLU A 1 76 ? -9.438 -4 -17.297 1 98.75 76 GLU A N 1
ATOM 588 C CA . GLU A 1 76 ? -10.273 -3.172 -18.156 1 98.75 76 GLU A CA 1
ATOM 589 C C . GLU A 1 76 ? -11.695 -3.719 -18.234 1 98.75 76 GLU A C 1
ATOM 591 O O . GLU A 1 76 ? -11.898 -4.887 -18.578 1 98.75 76 GLU A O 1
ATOM 596 N N . THR A 1 77 ? -12.695 -2.943 -17.891 1 98.25 77 THR A N 1
ATOM 597 C CA . THR A 1 77 ? -14.094 -3.365 -17.938 1 98.25 77 THR A CA 1
ATOM 598 C C . THR A 1 77 ? -14.703 -3.09 -19.312 1 98.25 77 THR A C 1
ATOM 600 O O . THR A 1 77 ? -14.086 -2.445 -20.156 1 98.25 77 THR A O 1
ATOM 603 N N . SER A 1 78 ? -15.977 -3.541 -19.5 1 97.19 78 SER A N 1
ATOM 604 C CA . SER A 1 78 ? -16.688 -3.32 -20.75 1 97.19 78 SER A CA 1
ATOM 605 C C . SER A 1 78 ? -17.016 -1.846 -20.953 1 97.19 78 SER A C 1
ATOM 607 O O . SER A 1 78 ? -17.297 -1.407 -22.062 1 97.19 78 SER A O 1
ATOM 609 N N . GLN A 1 79 ? -16.984 -1.039 -19.906 1 95.88 79 GLN A N 1
ATOM 610 C CA . GLN A 1 79 ? -17.25 0.396 -19.969 1 95.88 79 GLN A CA 1
ATOM 611 C C . GLN A 1 79 ? -15.953 1.177 -20.203 1 95.88 79 GLN A C 1
ATOM 613 O O . GLN A 1 79 ? -15.961 2.41 -20.219 1 95.88 79 GLN A O 1
ATOM 618 N N . GLY A 1 80 ? -14.852 0.424 -20.312 1 96.31 80 GLY A N 1
ATOM 619 C CA . GLY A 1 80 ? -13.578 1.076 -20.609 1 96.31 80 GLY A CA 1
ATOM 620 C C . GLY A 1 80 ? -12.859 1.556 -19.359 1 96.31 80 GLY A C 1
ATOM 621 O O . GLY A 1 80 ? -11.898 2.322 -19.438 1 96.31 80 GLY A O 1
ATOM 622 N N . GLN A 1 81 ? -13.312 1.143 -18.219 1 97.62 81 GLN A N 1
ATOM 623 C CA . GLN A 1 81 ? -12.656 1.513 -16.969 1 97.62 81 GLN A CA 1
ATOM 624 C C . GLN A 1 81 ? -11.352 0.742 -16.781 1 97.62 81 GLN A C 1
ATOM 626 O O . GLN A 1 81 ? -11.289 -0.459 -17.047 1 97.62 81 GLN A O 1
ATOM 631 N N . LEU A 1 82 ? -10.328 1.489 -16.375 1 98.5 82 LEU A N 1
ATOM 632 C CA . LEU A 1 82 ? -9.008 0.9 -16.141 1 98.5 82 LEU A CA 1
ATOM 633 C C . LEU A 1 82 ? -8.656 0.91 -14.664 1 98.5 82 LEU A C 1
ATOM 635 O O . LEU A 1 82 ? -8.828 1.926 -13.984 1 98.5 82 LEU A O 1
ATOM 639 N N . ILE A 1 83 ? -8.227 -0.229 -14.188 1 98.81 83 ILE A N 1
ATOM 640 C CA . ILE A 1 83 ? -7.781 -0.369 -12.805 1 98.81 83 ILE A CA 1
ATOM 641 C C . ILE A 1 83 ? -6.41 -1.039 -12.766 1 98.81 83 ILE A C 1
ATOM 643 O O . ILE A 1 83 ? -6.23 -2.133 -13.312 1 98.81 83 ILE A O 1
ATOM 647 N N . TYR A 1 84 ? -5.469 -0.296 -12.18 1 98.38 84 TYR A N 1
ATOM 648 C CA . TYR A 1 84 ? -4.156 -0.924 -12.125 1 98.38 84 TYR A CA 1
ATOM 649 C C . TYR A 1 84 ? -3.562 -0.825 -10.727 1 98.38 84 TYR A C 1
ATOM 651 O O . TYR A 1 84 ? -4.055 -0.066 -9.883 1 98.38 84 TYR A O 1
ATOM 659 N N . GLU A 1 85 ? -2.41 -1.573 -10.625 1 97 85 GLU A N 1
ATOM 660 C CA . GLU A 1 85 ? -1.728 -2.021 -9.414 1 97 85 GLU A CA 1
ATOM 661 C C . GLU A 1 85 ? -2.338 -3.314 -8.883 1 97 85 GLU A C 1
ATOM 663 O O . GLU A 1 85 ? -3.561 -3.432 -8.781 1 97 85 GLU A O 1
ATOM 668 N N . SER A 1 86 ? -1.604 -4.281 -8.531 1 98.31 86 SER A N 1
ATOM 669 C CA . SER A 1 86 ? -2.053 -5.641 -8.234 1 98.31 86 SER A CA 1
ATOM 670 C C . SER A 1 86 ? -2.992 -5.664 -7.039 1 98.31 86 SER A C 1
ATOM 672 O O . SER A 1 86 ? -4.047 -6.301 -7.082 1 98.31 86 SER A O 1
ATOM 674 N N . LEU A 1 87 ? -2.672 -4.887 -6 1 98.62 87 LEU A N 1
ATOM 675 C CA . LEU A 1 87 ? -3.52 -4.891 -4.812 1 98.62 87 LEU A CA 1
ATOM 676 C C . LEU A 1 87 ? -4.844 -4.184 -5.082 1 98.62 87 LEU A C 1
ATOM 678 O O . LEU A 1 87 ? -5.891 -4.617 -4.602 1 98.62 87 LEU A O 1
ATOM 682 N N . ILE A 1 88 ? -4.82 -3.102 -5.871 1 98.75 88 ILE A N 1
ATOM 683 C CA . ILE A 1 88 ? -6.008 -2.32 -6.184 1 98.75 88 ILE A CA 1
ATOM 684 C C . ILE A 1 88 ? -6.949 -3.145 -7.062 1 98.75 88 ILE A C 1
ATOM 686 O O . ILE A 1 88 ? -8.172 -3.127 -6.859 1 98.75 88 ILE A O 1
ATOM 690 N N . THR A 1 89 ? -6.391 -3.891 -8.039 1 98.88 89 THR A N 1
ATOM 691 C CA . THR A 1 89 ? -7.227 -4.75 -8.875 1 98.88 89 THR A CA 1
ATOM 692 C C . THR A 1 89 ? -7.941 -5.797 -8.031 1 98.88 89 THR A C 1
ATOM 694 O O . THR A 1 89 ? -9.133 -6.055 -8.227 1 98.88 89 THR A O 1
ATOM 697 N N . CYS A 1 90 ? -7.238 -6.371 -7.07 1 98.88 90 CYS A N 1
ATOM 698 C CA . CYS A 1 90 ? -7.82 -7.402 -6.219 1 98.88 90 CYS A CA 1
ATOM 699 C C . CYS A 1 90 ? -8.922 -6.828 -5.34 1 98.88 90 CYS A C 1
ATOM 701 O O . CYS A 1 90 ? -9.992 -7.43 -5.199 1 98.88 90 CYS A O 1
ATOM 703 N N . GLU A 1 91 ? -8.656 -5.652 -4.785 1 98.5 91 GLU A N 1
ATOM 704 C CA . GLU A 1 91 ? -9.664 -5.004 -3.955 1 98.5 91 GLU A CA 1
ATOM 705 C C . GLU A 1 91 ? -10.891 -4.621 -4.777 1 98.5 91 GLU A C 1
ATOM 707 O O . GLU A 1 91 ? -12.023 -4.797 -4.324 1 98.5 91 GLU A O 1
ATOM 712 N N . TYR A 1 92 ? -10.711 -4.113 -5.977 1 98.81 92 TYR A N 1
ATOM 713 C CA . TYR A 1 92 ? -11.812 -3.76 -6.863 1 98.81 92 TYR A CA 1
ATOM 714 C C . TYR A 1 92 ? -12.664 -4.977 -7.18 1 98.81 92 TYR A C 1
ATOM 716 O O . TYR A 1 92 ? -13.898 -4.926 -7.07 1 98.81 92 TYR A O 1
ATOM 724 N N . LEU A 1 93 ? -12.008 -6.062 -7.52 1 98.81 93 LEU A N 1
ATOM 725 C CA . LEU A 1 93 ? -12.734 -7.285 -7.848 1 98.81 93 LEU A CA 1
ATOM 726 C C . LEU A 1 93 ? -13.539 -7.777 -6.648 1 98.81 93 LEU A C 1
ATOM 728 O O . LEU A 1 93 ? -14.664 -8.266 -6.805 1 98.81 93 LEU A O 1
ATOM 732 N N . ASP A 1 94 ? -12.938 -7.66 -5.496 1 98.56 94 ASP A N 1
ATOM 733 C CA . ASP A 1 94 ? -13.602 -8.102 -4.273 1 98.56 94 ASP A CA 1
ATOM 734 C C . ASP A 1 94 ? -14.875 -7.309 -4.016 1 98.56 94 ASP A C 1
ATOM 736 O O . ASP A 1 94 ? -15.875 -7.859 -3.545 1 98.56 94 ASP A O 1
ATOM 740 N N . GLU A 1 95 ? -14.852 -6.035 -4.332 1 97.56 95 GLU A N 1
ATOM 741 C CA . GLU A 1 95 ? -15.953 -5.145 -4 1 97.56 95 GLU A CA 1
ATOM 742 C C . GLU A 1 95 ? -16.984 -5.094 -5.129 1 97.56 95 GLU A C 1
ATOM 744 O O . GLU A 1 95 ? -18.188 -4.992 -4.879 1 97.56 95 GLU A O 1
ATOM 749 N N . ALA A 1 96 ? -16.578 -5.203 -6.359 1 97.69 96 ALA A N 1
ATOM 750 C CA . ALA A 1 96 ? -17.438 -4.953 -7.516 1 97.69 96 ALA A CA 1
ATOM 751 C C . ALA A 1 96 ? -18.172 -6.219 -7.938 1 97.69 96 ALA A C 1
ATOM 753 O O . ALA A 1 96 ? -19.188 -6.152 -8.641 1 97.69 96 ALA A O 1
ATOM 754 N N . TYR A 1 97 ? -17.703 -7.34 -7.516 1 97.5 97 TYR A N 1
ATOM 755 C CA . TYR A 1 97 ? -18.281 -8.609 -7.918 1 97.5 97 TYR A CA 1
ATOM 756 C C . TYR A 1 97 ? -18.672 -9.445 -6.699 1 97.5 97 TYR A C 1
ATOM 758 O O . TYR A 1 97 ? -18.141 -9.242 -5.605 1 97.5 97 TYR A O 1
ATOM 766 N N . PRO A 1 98 ? -19.547 -10.328 -6.828 1 95.81 98 PRO A N 1
ATOM 767 C CA . PRO A 1 98 ? -19.969 -11.156 -5.699 1 95.81 98 PRO A CA 1
ATOM 768 C C . PRO A 1 98 ? -18.875 -12.086 -5.207 1 95.81 98 PRO A C 1
ATOM 770 O O . PRO A 1 98 ? -17.906 -12.344 -5.93 1 95.81 98 PRO A O 1
ATOM 773 N N . GLY A 1 99 ? -19.047 -12.594 -3.947 1 94.12 99 GLY A N 1
ATOM 774 C CA . GLY A 1 99 ? -18.094 -13.531 -3.375 1 94.12 99 GLY A CA 1
ATOM 775 C C . GLY A 1 99 ? -16.906 -12.844 -2.719 1 94.12 99 GLY A C 1
ATOM 776 O O . GLY A 1 99 ? -15.773 -12.945 -3.201 1 94.12 99 GLY A O 1
ATOM 777 N N . LYS A 1 100 ? -17.156 -12.273 -1.6 1 95.81 100 LYS A N 1
ATOM 778 C CA . LYS A 1 100 ? -16.125 -11.508 -0.904 1 95.81 100 LYS A CA 1
ATOM 779 C C . LYS A 1 100 ? -15.031 -12.422 -0.358 1 95.81 100 LYS A C 1
ATOM 781 O O . LYS A 1 100 ? -15.32 -13.453 0.254 1 95.81 100 LYS A O 1
ATOM 786 N N . LEU A 1 101 ? -13.82 -12.078 -0.661 1 98.38 101 LEU A N 1
ATOM 787 C CA . LEU A 1 101 ? -12.664 -12.797 -0.139 1 98.38 101 LEU A CA 1
ATOM 788 C C . LEU A 1 101 ? -12.148 -12.148 1.142 1 98.38 101 LEU A C 1
ATOM 790 O O . LEU A 1 101 ? -11.688 -12.844 2.053 1 98.38 101 LEU A O 1
ATOM 794 N N . PHE A 1 102 ? -12.188 -10.82 1.239 1 98 102 PHE A N 1
ATOM 795 C CA . PHE A 1 102 ? -11.875 -10.156 2.498 1 98 102 PHE A CA 1
ATOM 796 C C . PHE A 1 102 ? -12.945 -10.438 3.541 1 98 102 PHE A C 1
ATOM 798 O O . PHE A 1 102 ? -14.125 -10.57 3.205 1 98 102 PHE A O 1
ATOM 805 N N . PRO A 1 103 ? -12.555 -10.484 4.801 1 97.12 103 PRO A N 1
ATOM 806 C CA . PRO A 1 103 ? -13.57 -10.625 5.844 1 97.12 103 PRO A CA 1
ATOM 807 C C . PRO A 1 103 ? -14.469 -9.391 5.957 1 97.12 103 PRO A C 1
ATOM 809 O O . PRO A 1 103 ? -14.039 -8.281 5.648 1 97.12 103 PRO A O 1
ATOM 812 N N . GLU A 1 104 ? -15.68 -9.578 6.402 1 94.94 104 GLU A N 1
ATOM 813 C CA . GLU A 1 104 ? -16.641 -8.492 6.59 1 94.94 104 GLU A CA 1
ATOM 814 C C . GLU A 1 104 ? -16.281 -7.637 7.801 1 94.94 104 GLU A C 1
ATOM 816 O O . GLU A 1 104 ? -16.5 -6.426 7.805 1 94.94 104 GLU A O 1
ATOM 821 N N . ASP A 1 105 ? -15.75 -8.281 8.82 1 96.69 105 ASP A N 1
ATOM 822 C CA . ASP A 1 105 ? -15.352 -7.562 10.023 1 96.69 105 ASP A CA 1
ATOM 823 C C . ASP A 1 105 ? -14.195 -6.605 9.734 1 96.69 105 ASP A C 1
ATOM 825 O O . ASP A 1 105 ? -13.133 -7.023 9.273 1 96.69 105 ASP A O 1
ATOM 829 N N . PRO A 1 106 ? -14.406 -5.336 10.023 1 97.56 106 PRO A N 1
ATOM 830 C CA . PRO A 1 106 ? -13.375 -4.344 9.688 1 97.56 106 PRO A CA 1
ATOM 831 C C . PRO A 1 106 ? -12.039 -4.633 10.359 1 97.56 106 PRO A C 1
ATOM 833 O O . PRO A 1 106 ? -10.984 -4.387 9.766 1 97.56 106 PRO A O 1
ATOM 836 N N . TYR A 1 107 ? -12.086 -5.109 11.555 1 97.88 107 TYR A N 1
ATOM 837 C CA . TYR A 1 107 ? -10.828 -5.379 12.234 1 97.88 107 TYR A CA 1
ATOM 838 C C . TYR A 1 107 ? -10.102 -6.555 11.594 1 97.88 107 TYR A C 1
ATOM 840 O O . TYR A 1 107 ? -8.883 -6.512 11.406 1 97.88 107 TYR A O 1
ATOM 848 N N . GLU A 1 108 ? -10.836 -7.625 11.281 1 97.06 108 GLU A N 1
ATOM 849 C CA . GLU A 1 108 ? -10.219 -8.773 10.625 1 97.06 108 GLU A CA 1
ATOM 850 C C . GLU A 1 108 ? -9.609 -8.391 9.281 1 97.06 108 GLU A C 1
ATOM 852 O O . GLU A 1 108 ? -8.555 -8.891 8.906 1 97.06 108 GLU A O 1
ATOM 857 N N . LYS A 1 109 ? -10.32 -7.535 8.586 1 97.94 109 LYS A N 1
ATOM 858 C CA . LYS A 1 109 ? -9.781 -7.039 7.32 1 97.94 109 LYS A CA 1
ATOM 859 C C . LYS A 1 109 ? -8.508 -6.23 7.547 1 97.94 109 LYS A C 1
ATOM 861 O O . LYS A 1 109 ? -7.516 -6.41 6.836 1 97.94 109 LYS A O 1
ATOM 866 N N . ALA A 1 110 ? -8.492 -5.359 8.531 1 98.44 110 ALA A N 1
ATOM 867 C CA . ALA A 1 110 ? -7.309 -4.578 8.875 1 98.44 110 ALA A CA 1
ATOM 868 C C . ALA A 1 110 ? -6.145 -5.488 9.266 1 98.44 110 ALA A C 1
ATOM 870 O O . ALA A 1 110 ? -4.996 -5.223 8.914 1 98.44 110 ALA A O 1
ATOM 871 N N . PHE A 1 111 ? -6.512 -6.496 9.969 1 97.69 111 PHE A N 1
ATOM 872 C CA . PHE A 1 111 ? -5.5 -7.453 10.398 1 97.69 111 PHE A CA 1
ATOM 873 C C . PHE A 1 111 ? -4.828 -8.109 9.203 1 97.69 111 PHE A C 1
ATOM 875 O O . PHE A 1 111 ? -3.602 -8.242 9.164 1 97.69 111 PHE A O 1
ATOM 882 N N . GLN A 1 112 ? -5.59 -8.5 8.227 1 98.06 112 GLN A N 1
ATOM 883 C CA . GLN A 1 112 ? -5.027 -9.07 7.004 1 98.06 112 GLN A CA 1
ATOM 884 C C . GLN A 1 112 ? -4.145 -8.055 6.277 1 98.06 112 GLN A C 1
ATOM 886 O O . GLN A 1 112 ? -3.088 -8.406 5.754 1 98.06 112 GLN A O 1
ATOM 891 N N . LYS A 1 113 ? -4.582 -6.82 6.273 1 98.25 113 LYS A N 1
ATOM 892 C CA . LYS A 1 113 ? -3.787 -5.777 5.633 1 98.25 113 LYS A CA 1
ATOM 893 C C . LYS A 1 113 ? -2.471 -5.559 6.371 1 98.25 113 LYS A C 1
ATOM 895 O O . LYS A 1 113 ? -1.449 -5.25 5.754 1 98.25 113 LYS A O 1
ATOM 900 N N . MET A 1 114 ? -2.463 -5.711 7.688 1 98.19 114 MET A N 1
ATOM 901 C CA . MET A 1 114 ? -1.229 -5.602 8.461 1 98.19 114 MET A CA 1
ATOM 902 C C . MET A 1 114 ? -0.287 -6.758 8.156 1 98.19 114 MET A C 1
ATOM 904 O O . MET A 1 114 ? 0.931 -6.578 8.109 1 98.19 114 MET A O 1
ATOM 908 N N . ILE A 1 115 ? -0.828 -7.973 7.922 1 98.19 115 ILE A N 1
ATOM 909 C CA . ILE A 1 115 ? -0.008 -9.102 7.492 1 98.19 115 ILE A CA 1
ATOM 910 C C . ILE A 1 115 ? 0.629 -8.789 6.141 1 98.19 115 ILE A C 1
ATOM 912 O O . ILE A 1 115 ? 1.812 -9.062 5.926 1 98.19 115 ILE A O 1
ATOM 916 N N . LEU A 1 116 ? -0.196 -8.188 5.273 1 98.44 116 LEU A N 1
ATOM 917 C CA . LEU A 1 116 ? 0.308 -7.809 3.955 1 98.44 116 LEU A CA 1
ATOM 918 C C . LEU A 1 116 ? 1.438 -6.793 4.078 1 98.44 116 LEU A C 1
ATOM 920 O O . LEU A 1 116 ? 2.404 -6.836 3.311 1 98.44 116 LEU A O 1
ATOM 924 N N . GLU A 1 117 ? 1.286 -5.871 5 1 97.25 117 GLU A N 1
ATOM 925 C CA . GLU A 1 117 ? 2.342 -4.895 5.25 1 97.25 117 GLU A CA 1
ATOM 926 C C . GLU A 1 117 ? 3.629 -5.574 5.703 1 97.25 117 GLU A C 1
ATOM 928 O O . GLU A 1 117 ? 4.719 -5.227 5.242 1 97.25 117 GLU A O 1
ATOM 933 N N . LEU A 1 118 ? 3.508 -6.48 6.629 1 96.69 118 LEU A N 1
ATOM 934 C CA . LEU A 1 118 ? 4.652 -7.277 7.055 1 96.69 118 LEU A CA 1
ATOM 935 C C . LEU A 1 118 ? 5.301 -7.977 5.863 1 96.69 118 LEU A C 1
ATOM 937 O O . LEU A 1 118 ? 6.527 -7.969 5.727 1 96.69 118 LEU A O 1
ATOM 941 N N . PHE A 1 119 ? 4.516 -8.469 4.992 1 98.25 119 PHE A N 1
ATOM 942 C CA . PHE A 1 119 ? 4.945 -9.234 3.824 1 98.25 119 PHE A CA 1
ATOM 943 C C . PHE A 1 119 ? 5.59 -8.32 2.787 1 98.25 119 PHE A C 1
ATOM 945 O O . PHE A 1 119 ? 6.32 -8.789 1.912 1 98.25 119 PHE A O 1
ATOM 952 N N . SER A 1 120 ? 5.34 -7.066 2.842 1 97.12 120 SER A N 1
ATOM 953 C CA . SER A 1 120 ? 5.699 -6.137 1.778 1 97.12 120 SER A CA 1
ATOM 954 C C . SER A 1 120 ? 7.207 -6.113 1.544 1 97.12 120 SER A C 1
ATOM 956 O O . SER A 1 120 ? 7.668 -5.691 0.483 1 97.12 120 SER A O 1
ATOM 958 N N . LYS A 1 121 ? 8.031 -6.629 2.408 1 96.69 121 LYS A N 1
ATOM 959 C CA . LYS A 1 121 ? 9.484 -6.68 2.277 1 96.69 121 LYS A CA 1
ATOM 960 C C . LYS A 1 121 ? 9.922 -7.859 1.412 1 96.69 121 LYS A C 1
ATOM 962 O O . LYS A 1 121 ? 11.047 -7.891 0.914 1 96.69 121 LYS A O 1
ATOM 967 N N . VAL A 1 122 ? 9.07 -8.789 1.229 1 98.31 122 VAL A N 1
ATOM 968 C CA . VAL A 1 122 ? 9.43 -10.055 0.604 1 98.31 122 VAL A CA 1
ATOM 969 C C . VAL A 1 122 ? 9.672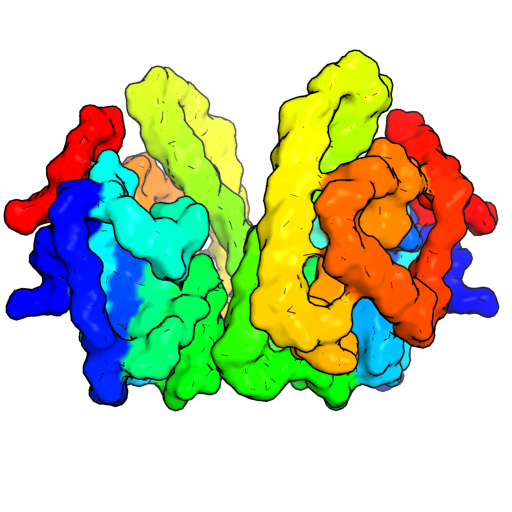 -9.852 -0.89 1 98.31 122 VAL A C 1
ATOM 971 O O . VAL A 1 122 ? 10.711 -10.258 -1.421 1 98.31 122 VAL A O 1
ATOM 974 N N . PRO A 1 123 ? 8.789 -9.141 -1.604 1 98.25 123 PRO A N 1
ATOM 975 C CA . PRO A 1 123 ? 9.008 -9 -3.045 1 98.25 123 PRO A CA 1
ATOM 976 C C . PRO A 1 123 ? 10.328 -8.305 -3.375 1 98.25 123 PRO A C 1
ATOM 978 O O . PRO A 1 123 ? 11.117 -8.828 -4.16 1 98.25 123 PRO A O 1
ATOM 981 N N . PRO A 1 124 ? 10.68 -7.152 -2.74 1 97.62 124 PRO A N 1
ATOM 982 C CA . PRO A 1 124 ? 11.961 -6.535 -3.064 1 97.62 124 PRO A CA 1
ATOM 983 C C . PRO A 1 124 ? 13.156 -7.383 -2.629 1 97.62 124 PRO A C 1
ATOM 985 O O . PRO A 1 124 ? 14.188 -7.406 -3.309 1 97.62 124 PRO A O 1
ATOM 988 N N . LEU A 1 125 ? 13.07 -8.047 -1.48 1 97.75 125 LEU A N 1
ATOM 989 C CA . LEU A 1 125 ? 14.148 -8.914 -1.03 1 97.75 125 LEU A CA 1
ATOM 990 C C . LEU A 1 125 ? 14.391 -10.039 -2.027 1 97.75 125 LEU A C 1
ATOM 992 O O . LEU A 1 125 ? 15.539 -10.344 -2.361 1 97.75 125 LEU A O 1
ATOM 996 N N . CYS A 1 126 ? 13.328 -10.688 -2.523 1 97.44 126 CYS A N 1
ATOM 997 C CA . CYS A 1 126 ? 13.445 -11.75 -3.516 1 97.44 126 CYS A CA 1
ATOM 998 C C . CYS A 1 126 ? 14.125 -11.242 -4.785 1 97.44 126 CYS A C 1
ATOM 1000 O O . CYS A 1 126 ? 15 -11.906 -5.332 1 97.44 126 CYS A O 1
ATOM 1002 N N . LEU A 1 127 ? 13.742 -10.078 -5.23 1 95.88 127 LEU A N 1
ATOM 1003 C CA . LEU A 1 127 ? 14.336 -9.492 -6.43 1 95.88 127 LEU A CA 1
ATOM 1004 C C . LEU A 1 127 ? 15.82 -9.219 -6.227 1 95.88 127 LEU A C 1
ATOM 1006 O O . LEU A 1 127 ? 16.641 -9.523 -7.102 1 95.88 127 LEU A O 1
ATOM 1010 N N . ASP A 1 128 ? 16.125 -8.664 -5.062 1 96.38 128 ASP A N 1
ATOM 1011 C CA . ASP A 1 128 ? 17.516 -8.367 -4.738 1 96.38 128 ASP A CA 1
ATOM 1012 C C . ASP A 1 128 ? 18.375 -9.641 -4.75 1 96.38 128 ASP A C 1
ATOM 1014 O O . ASP A 1 128 ? 19.5 -9.633 -5.254 1 96.38 128 ASP A O 1
ATOM 1018 N N . ILE A 1 129 ? 17.844 -10.641 -4.184 1 96.25 129 ILE A N 1
ATOM 1019 C CA . ILE A 1 129 ? 18.562 -11.914 -4.117 1 96.25 129 ILE A CA 1
ATOM 1020 C C . ILE A 1 129 ? 18.75 -12.477 -5.523 1 96.25 129 ILE A C 1
ATOM 1022 O O . ILE A 1 129 ? 19.844 -12.914 -5.887 1 96.25 129 ILE A O 1
ATOM 1026 N N . LEU A 1 130 ? 17.734 -12.469 -6.348 1 95.25 130 LEU A N 1
ATOM 1027 C CA . LEU A 1 130 ? 17.781 -12.977 -7.715 1 95.25 130 LEU A CA 1
ATOM 1028 C C . LEU A 1 130 ? 18.844 -12.242 -8.523 1 95.25 130 LEU A C 1
ATOM 1030 O O . LEU A 1 130 ? 19.656 -12.883 -9.219 1 95.25 130 LEU A O 1
ATOM 1034 N N . ILE A 1 131 ? 18.844 -10.953 -8.375 1 94.5 131 ILE A N 1
ATOM 1035 C CA . ILE A 1 131 ? 19.812 -10.133 -9.102 1 94.5 131 ILE A CA 1
ATOM 1036 C C . ILE A 1 131 ? 21.219 -10.375 -8.547 1 94.5 131 ILE A C 1
ATOM 1038 O O . ILE A 1 131 ? 22.172 -10.555 -9.305 1 94.5 131 ILE A O 1
ATOM 1042 N N . GLY A 1 132 ? 21.312 -10.383 -7.234 1 93.94 132 GLY A N 1
ATOM 1043 C CA . GLY A 1 132 ? 22.594 -10.57 -6.59 1 93.94 132 GLY A CA 1
ATOM 1044 C C . GLY A 1 132 ? 23.25 -11.891 -6.93 1 93.94 132 GLY A C 1
ATOM 1045 O O . GLY A 1 132 ? 24.438 -11.945 -7.25 1 93.94 132 GLY A O 1
ATOM 1046 N N . VAL A 1 133 ? 22.547 -12.953 -6.891 1 91.38 133 VAL A N 1
ATOM 1047 C CA . VAL A 1 133 ? 23.062 -14.289 -7.184 1 91.38 133 VAL A CA 1
ATOM 1048 C C . VAL A 1 133 ? 23.594 -14.336 -8.617 1 91.38 133 VAL A C 1
ATOM 1050 O O . VAL A 1 133 ? 24.656 -14.906 -8.875 1 91.38 133 VAL A O 1
ATOM 1053 N N . ARG A 1 134 ? 22.984 -13.742 -9.516 1 89.75 134 ARG A N 1
ATOM 1054 C CA . ARG A 1 134 ? 23.375 -13.742 -10.914 1 89.75 134 ARG A CA 1
ATOM 1055 C C . ARG A 1 134 ? 24.641 -12.914 -11.125 1 89.75 134 ARG A C 1
ATOM 1057 O O . ARG A 1 134 ? 25.438 -13.195 -12.023 1 89.75 134 ARG A O 1
ATOM 1064 N N . LYS A 1 135 ? 24.75 -11.922 -10.305 1 93.62 135 LYS A N 1
ATOM 1065 C CA . LYS A 1 135 ? 25.938 -11.07 -10.398 1 93.62 135 LYS A CA 1
ATOM 1066 C C . LYS A 1 135 ? 27.078 -11.625 -9.562 1 93.62 135 LYS A C 1
ATOM 1068 O O . LYS A 1 135 ? 28.141 -11.016 -9.469 1 93.62 135 LYS A O 1
ATOM 1073 N N . GLY A 1 136 ? 26.781 -12.758 -8.938 1 92.12 136 GLY A N 1
ATOM 1074 C CA . GLY A 1 136 ? 27.797 -13.391 -8.125 1 92.12 136 GLY A CA 1
ATOM 1075 C C . GLY A 1 136 ? 28.031 -12.695 -6.797 1 92.12 136 GLY A C 1
ATOM 1076 O O . GLY A 1 136 ? 29.109 -12.789 -6.215 1 92.12 136 GLY A O 1
ATOM 1077 N N . LYS A 1 137 ? 27.141 -11.906 -6.367 1 94.12 137 LYS A N 1
ATOM 1078 C CA . LYS A 1 137 ? 27.25 -11.188 -5.098 1 94.12 137 LYS A CA 1
ATOM 1079 C C . LYS A 1 137 ? 26.797 -12.07 -3.932 1 94.12 137 LYS A C 1
ATOM 1081 O O . LYS A 1 137 ? 26.047 -13.023 -4.117 1 94.12 137 LYS A O 1
ATOM 1086 N N . ASP A 1 138 ? 27.344 -11.773 -2.818 1 95.44 138 ASP A N 1
ATOM 1087 C CA . ASP A 1 138 ? 26.906 -12.414 -1.585 1 95.44 138 ASP A CA 1
ATOM 1088 C C . ASP A 1 138 ? 25.547 -11.867 -1.14 1 95.44 138 ASP A C 1
ATOM 1090 O O . ASP A 1 138 ? 25.422 -10.68 -0.839 1 95.44 138 ASP A O 1
ATOM 1094 N N . CYS A 1 139 ? 24.578 -12.781 -1.039 1 95.75 139 CYS A N 1
ATOM 1095 C CA . CYS A 1 139 ? 23.219 -12.352 -0.694 1 95.75 139 CYS A CA 1
ATOM 1096 C C . CYS A 1 139 ? 22.828 -12.836 0.698 1 95.75 139 CYS A C 1
ATOM 1098 O O . CYS A 1 139 ? 21.656 -12.953 1.012 1 95.75 139 CYS A O 1
ATOM 1100 N N . SER A 1 140 ? 23.781 -13.07 1.527 1 95.56 140 SER A N 1
ATOM 1101 C CA . SER A 1 140 ? 23.531 -13.633 2.854 1 95.56 140 SER A CA 1
ATOM 1102 C C . SER A 1 140 ? 22.719 -12.672 3.713 1 95.56 140 SER A C 1
ATOM 1104 O O . SER A 1 140 ? 21.844 -13.094 4.473 1 95.56 140 SER A O 1
ATOM 1106 N N . THR A 1 141 ? 23 -11.422 3.615 1 97 141 THR A N 1
ATOM 1107 C CA . THR A 1 141 ? 22.281 -10.422 4.387 1 97 141 THR A CA 1
ATOM 1108 C C . THR A 1 141 ? 20.812 -10.375 3.98 1 97 141 THR A C 1
ATOM 1110 O O . THR A 1 141 ? 19.922 -10.367 4.836 1 97 141 THR A O 1
ATOM 1113 N N . GLN A 1 142 ? 20.562 -10.359 2.715 1 97.12 142 GLN A N 1
ATOM 1114 C CA . GLN A 1 142 ? 19.188 -10.344 2.195 1 97.12 142 GLN A CA 1
ATOM 1115 C C . GLN A 1 142 ? 18.438 -11.617 2.576 1 97.12 142 GLN A C 1
ATOM 1117 O O . GLN A 1 142 ? 17.266 -11.562 2.947 1 97.12 142 GLN A O 1
ATOM 1122 N N . LYS A 1 143 ? 19.141 -12.695 2.482 1 97.12 143 LYS A N 1
ATOM 1123 C CA . LYS A 1 143 ? 18.531 -13.969 2.848 1 97.12 143 LYS A CA 1
ATOM 1124 C C . LYS A 1 143 ? 18.172 -14 4.332 1 97.12 143 LYS A C 1
ATOM 1126 O O . LYS A 1 143 ? 17.125 -14.516 4.715 1 97.12 143 LYS A O 1
ATOM 1131 N N . THR A 1 144 ? 19.031 -13.461 5.109 1 97.75 144 THR A N 1
ATOM 1132 C CA . THR A 1 144 ? 18.781 -13.383 6.543 1 97.75 144 THR A CA 1
ATOM 1133 C C . THR A 1 144 ? 17.547 -12.531 6.828 1 97.75 144 THR A C 1
ATOM 1135 O O . THR A 1 144 ? 16.719 -12.891 7.672 1 97.75 144 THR A O 1
ATOM 1138 N N . GLU A 1 145 ? 17.438 -11.461 6.129 1 97.56 145 GLU A N 1
ATOM 1139 C CA . GLU A 1 145 ? 16.266 -10.602 6.281 1 97.56 145 GLU A CA 1
ATOM 1140 C C . GLU A 1 145 ? 15 -11.312 5.836 1 97.56 145 GLU A C 1
ATOM 1142 O O . GLU A 1 145 ? 13.953 -11.203 6.488 1 97.56 145 GLU A O 1
ATOM 1147 N N . LEU A 1 146 ? 15.125 -12.016 4.766 1 98.19 146 LEU A N 1
ATOM 1148 C CA . LEU A 1 146 ? 14 -12.789 4.258 1 98.19 146 LEU A CA 1
ATOM 1149 C C . LEU A 1 146 ? 13.547 -13.828 5.277 1 98.19 146 LEU A C 1
ATOM 1151 O O . LEU A 1 146 ? 12.352 -13.953 5.562 1 98.19 146 LEU A O 1
ATOM 1155 N N . CYS A 1 147 ? 14.445 -14.508 5.883 1 98.25 147 CYS A N 1
ATOM 1156 C CA . CYS A 1 147 ? 14.148 -15.508 6.902 1 98.25 147 CYS A CA 1
ATOM 1157 C C . CYS A 1 147 ? 13.484 -14.875 8.117 1 98.25 147 CYS A C 1
ATOM 1159 O O . CYS A 1 147 ? 12.586 -15.469 8.719 1 98.25 147 CYS A O 1
ATOM 1161 N N . ALA A 1 148 ? 13.945 -13.703 8.43 1 97.75 148 ALA A N 1
ATOM 1162 C CA . ALA A 1 148 ? 13.352 -12.992 9.562 1 97.75 148 ALA A CA 1
ATOM 1163 C C . ALA A 1 148 ? 11.883 -12.664 9.297 1 97.75 148 ALA A C 1
ATOM 1165 O O . ALA A 1 148 ? 11.047 -12.773 10.188 1 97.75 148 ALA A O 1
ATOM 1166 N N . VAL A 1 149 ? 11.57 -12.219 8.109 1 98 149 VAL A N 1
ATOM 1167 C CA . VAL A 1 149 ? 10.188 -11.93 7.75 1 98 149 VAL A CA 1
ATOM 1168 C C . VAL A 1 149 ? 9.359 -13.211 7.816 1 98 149 VAL A C 1
ATOM 1170 O O . VAL A 1 149 ? 8.234 -13.203 8.328 1 98 149 VAL A O 1
ATOM 1173 N N . PHE A 1 150 ? 9.891 -14.312 7.32 1 98.62 150 PHE A N 1
ATOM 1174 C CA . PHE A 1 150 ? 9.172 -15.586 7.34 1 98.62 150 PHE A CA 1
ATOM 1175 C C . PHE A 1 150 ? 8.945 -16.047 8.773 1 98.62 150 PHE A C 1
ATOM 1177 O O . PHE A 1 150 ? 7.91 -16.641 9.078 1 98.62 150 PHE A O 1
ATOM 1184 N N . SER A 1 151 ? 9.906 -15.742 9.648 1 98.44 151 SER A N 1
ATOM 1185 C CA . SER A 1 151 ? 9.727 -16.062 11.062 1 98.44 151 SER A CA 1
ATOM 1186 C C . SER A 1 151 ? 8.547 -15.289 11.656 1 98.44 151 SER A C 1
ATOM 1188 O O . SER A 1 151 ? 7.785 -15.828 12.453 1 98.44 151 SER A O 1
ATOM 1190 N N . ARG A 1 152 ? 8.43 -14.062 11.312 1 97.56 152 ARG A N 1
ATOM 1191 C CA . ARG A 1 152 ? 7.32 -13.25 11.797 1 97.56 152 ARG A CA 1
ATOM 1192 C C . ARG A 1 152 ? 5.988 -13.758 11.25 1 97.56 152 ARG A C 1
ATOM 1194 O O . ARG A 1 152 ? 4.984 -13.773 11.969 1 97.56 152 ARG A O 1
ATOM 1201 N N . LEU A 1 153 ? 5.973 -14.156 9.984 1 98.25 153 LEU A N 1
ATOM 1202 C CA . LEU A 1 153 ? 4.762 -14.727 9.406 1 98.25 153 LEU A CA 1
ATOM 1203 C C . LEU A 1 153 ? 4.395 -16.031 10.109 1 98.25 153 LEU A C 1
ATOM 1205 O O . LEU A 1 153 ? 3.217 -16.297 10.359 1 98.25 153 LEU A O 1
ATOM 1209 N N . GLU A 1 154 ? 5.438 -16.828 10.391 1 98 154 GLU A N 1
ATOM 1210 C CA . GLU A 1 154 ? 5.242 -18.062 11.156 1 98 154 GLU A CA 1
ATOM 1211 C C . GLU A 1 154 ? 4.582 -17.781 12.5 1 98 154 GLU A C 1
ATOM 1213 O O . GLU A 1 154 ? 3.68 -18.5 12.922 1 98 154 GLU A O 1
ATOM 1218 N N . GLU A 1 155 ? 5.012 -16.75 13.148 1 97.19 155 GLU A N 1
ATOM 1219 C CA . GLU A 1 155 ? 4.445 -16.344 14.438 1 97.19 155 GLU A CA 1
ATOM 1220 C C . GLU A 1 155 ? 2.973 -15.977 14.297 1 97.19 155 GLU A C 1
ATOM 1222 O O . GLU A 1 155 ? 2.164 -16.281 15.172 1 97.19 155 GLU A O 1
ATOM 1227 N N . VAL A 1 156 ? 2.639 -15.305 13.25 1 96.81 156 VAL A N 1
ATOM 1228 C CA . VAL A 1 156 ? 1.247 -14.945 13 1 96.81 156 VAL A CA 1
ATOM 1229 C C . VAL A 1 156 ? 0.392 -16.203 12.922 1 96.81 156 VAL A C 1
ATOM 1231 O O . VAL A 1 156 ? -0.641 -16.312 13.586 1 96.81 156 VAL A O 1
ATOM 1234 N N . LEU A 1 157 ? 0.8 -17.203 12.133 1 97.31 157 LEU A N 1
ATOM 1235 C CA . LEU A 1 157 ? 0.067 -18.453 11.977 1 97.31 157 LEU A CA 1
ATOM 1236 C C . LEU A 1 157 ? -0.041 -19.188 13.305 1 97.31 157 LEU A C 1
ATOM 1238 O O . LEU A 1 157 ? -1.091 -19.75 13.625 1 97.31 157 LEU A O 1
ATOM 1242 N N . THR A 1 158 ? 1.041 -19.109 14.039 1 96.62 158 THR A N 1
ATOM 1243 C CA . THR A 1 158 ? 1.088 -19.797 15.328 1 96.62 158 THR A CA 1
ATOM 1244 C C . THR A 1 158 ? 0.092 -19.172 16.312 1 96.62 158 THR A C 1
ATOM 1246 O O . THR A 1 158 ? -0.631 -19.891 17 1 96.62 158 THR A O 1
ATOM 1249 N N . CYS A 1 159 ? 0.01 -17.875 16.312 1 95 159 CYS A N 1
ATOM 1250 C CA . CYS A 1 159 ? -0.861 -17.172 17.234 1 95 159 CYS A CA 1
ATOM 1251 C C . CYS A 1 159 ? -2.324 -17.328 16.828 1 95 159 CYS A C 1
ATOM 1253 O O . CYS A 1 159 ? -3.201 -17.406 17.703 1 95 159 CYS A O 1
ATOM 1255 N N . GLN A 1 160 ? -2.613 -17.344 15.562 1 94.75 160 GLN A N 1
ATOM 1256 C CA . GLN A 1 160 ? -3.982 -17.453 15.07 1 94.75 160 GLN A CA 1
ATOM 1257 C C . GLN A 1 160 ? -4.504 -18.875 15.242 1 94.75 160 GLN A C 1
ATOM 1259 O O . GLN A 1 160 ? -5.715 -19.094 15.359 1 94.75 160 GLN A O 1
ATOM 1264 N N . LYS A 1 161 ? -3.6 -19.859 15.234 1 94.94 161 LYS A N 1
ATOM 1265 C CA . LYS A 1 161 ? -3.941 -21.281 15.359 1 94.94 161 LYS A CA 1
ATOM 1266 C C . LYS A 1 161 ? -4.898 -21.703 14.258 1 94.94 161 LYS A C 1
ATOM 1268 O O . LYS A 1 161 ? -5.883 -22.406 14.516 1 94.94 161 LYS A O 1
ATOM 1273 N N . THR A 1 162 ? -4.75 -21.203 13.109 1 94.12 162 THR A N 1
ATOM 1274 C CA . THR A 1 162 ? -5.555 -21.531 11.938 1 94.12 162 THR A CA 1
ATOM 1275 C C . THR A 1 162 ? -4.672 -22.047 10.805 1 94.12 162 THR A C 1
ATOM 1277 O O . THR A 1 162 ? -3.451 -21.875 10.836 1 94.12 162 THR A O 1
ATOM 1280 N N . THR A 1 163 ? -5.234 -22.656 9.828 1 95.19 163 THR A N 1
ATOM 1281 C CA . THR A 1 163 ? -4.504 -23.234 8.703 1 95.19 163 THR A CA 1
ATOM 1282 C C . THR A 1 163 ? -4.012 -22.141 7.762 1 95.19 163 THR A C 1
ATOM 1284 O O . THR A 1 163 ? -2.896 -22.219 7.238 1 95.19 163 THR A O 1
ATOM 1287 N N . PHE A 1 164 ? -4.879 -21.188 7.543 1 98.19 164 PHE A N 1
ATOM 1288 C CA . PHE A 1 164 ? -4.551 -20.125 6.609 1 98.19 164 PHE A CA 1
ATOM 1289 C C . PHE A 1 164 ? -4.367 -18.797 7.344 1 98.19 164 PHE A C 1
ATOM 1291 O O . PHE A 1 164 ? -4.77 -18.656 8.5 1 98.19 164 PHE A O 1
ATOM 1298 N N . PHE A 1 165 ? -3.705 -17.828 6.707 1 97.94 165 PHE A N 1
ATOM 1299 C CA . PHE A 1 165 ? -3.562 -16.484 7.27 1 97.94 165 PHE A CA 1
ATOM 1300 C C . PHE A 1 165 ? -4.926 -15.828 7.445 1 97.94 165 PHE A C 1
ATOM 1302 O O . PHE A 1 165 ? -5.121 -15.031 8.367 1 97.94 165 PHE A O 1
ATOM 1309 N N . GLY A 1 166 ? -5.871 -16.156 6.613 1 93.12 166 GLY A N 1
ATOM 1310 C CA . GLY A 1 166 ? -7.219 -15.617 6.691 1 93.12 166 GLY A CA 1
ATOM 1311 C C . GLY A 1 166 ? -8.094 -16.328 7.711 1 93.12 166 GLY A C 1
ATOM 1312 O O . GLY A 1 166 ? -9.25 -15.945 7.914 1 93.12 166 GLY A O 1
ATOM 1313 N N . GLY A 1 167 ? -7.594 -17.375 8.328 1 94 167 GLY A N 1
ATOM 1314 C CA . GLY A 1 167 ? -8.375 -18.172 9.258 1 94 167 GLY A CA 1
ATOM 1315 C C . GLY A 1 167 ? -8.43 -19.641 8.875 1 94 167 GLY A C 1
ATOM 1316 O O . GLY A 1 167 ? -7.434 -20.219 8.438 1 94 167 GLY A O 1
ATOM 1317 N N . ASN A 1 168 ? -9.609 -20.219 9.094 1 92.94 168 ASN A N 1
ATOM 1318 C CA . ASN A 1 168 ? -9.766 -21.641 8.805 1 92.94 168 ASN A CA 1
ATOM 1319 C C . ASN A 1 168 ? -10.062 -21.875 7.328 1 92.94 168 ASN A C 1
ATOM 1321 O O . ASN A 1 168 ? -9.984 -23.016 6.852 1 92.94 168 ASN A O 1
ATOM 1325 N N . THR A 1 169 ? -10.391 -20.844 6.711 1 94.62 169 THR A N 1
ATOM 1326 C CA . THR A 1 169 ? -10.602 -20.906 5.27 1 94.62 169 THR A CA 1
ATOM 1327 C C . THR A 1 169 ? -9.734 -19.875 4.547 1 94.62 169 THR A C 1
ATOM 1329 O O . THR A 1 169 ? -9.344 -18.875 5.137 1 94.62 169 THR A O 1
ATOM 1332 N N . ILE A 1 170 ? -9.477 -20.234 3.326 1 96.38 170 ILE A N 1
ATOM 1333 C CA . ILE A 1 170 ? -8.656 -19.359 2.496 1 96.38 170 ILE A CA 1
ATOM 1334 C C . ILE A 1 170 ? -9.336 -18 2.334 1 96.38 170 ILE A C 1
ATOM 1336 O O . ILE A 1 170 ? -10.562 -17.938 2.205 1 96.38 170 ILE A O 1
ATOM 1340 N N . SER A 1 171 ? -8.562 -16.938 2.402 1 97.25 171 SER A N 1
ATOM 1341 C CA . SER A 1 171 ? -9.055 -15.562 2.256 1 97.25 171 SER A CA 1
ATOM 1342 C C . SER A 1 171 ? -8.172 -14.766 1.307 1 97.25 171 SER A C 1
ATOM 1344 O O . SER A 1 171 ? -7.262 -15.312 0.682 1 97.25 171 SER A O 1
ATOM 1346 N N . MET A 1 172 ? -8.438 -13.508 1.142 1 98.75 172 MET A N 1
ATOM 1347 C CA . MET A 1 172 ? -7.727 -12.609 0.23 1 98.75 172 MET A CA 1
ATOM 1348 C C . MET A 1 172 ? -6.23 -12.609 0.519 1 98.75 172 MET A C 1
ATOM 1350 O O . MET A 1 172 ? -5.418 -12.742 -0.398 1 98.75 172 MET A O 1
ATOM 1354 N N . ILE A 1 173 ? -5.875 -12.508 1.807 1 98.81 173 ILE A N 1
ATOM 1355 C CA . ILE A 1 173 ? -4.477 -12.359 2.193 1 98.81 173 ILE A CA 1
ATOM 1356 C C . ILE A 1 173 ? -3.68 -13.578 1.738 1 98.81 173 ILE A C 1
ATOM 1358 O O . ILE A 1 173 ? -2.525 -13.453 1.32 1 98.81 173 ILE A O 1
ATOM 1362 N N . ASP A 1 174 ? -4.246 -14.758 1.737 1 98.88 174 ASP A N 1
ATOM 1363 C CA . ASP A 1 174 ? -3.555 -15.969 1.308 1 98.88 174 ASP A CA 1
ATOM 1364 C C . ASP A 1 174 ? -3.189 -15.898 -0.173 1 98.88 174 ASP A C 1
ATOM 1366 O O . ASP A 1 174 ? -2.072 -16.25 -0.56 1 98.88 174 ASP A O 1
ATOM 1370 N N . TYR A 1 175 ? -4.117 -15.406 -0.963 1 98.81 175 TYR A N 1
ATOM 1371 C CA . TYR A 1 175 ? -3.875 -15.273 -2.395 1 98.81 175 TYR A CA 1
ATOM 1372 C C . TYR A 1 175 ? -2.871 -14.164 -2.68 1 98.81 175 TYR A C 1
ATOM 1374 O O . TYR A 1 175 ? -2.084 -14.258 -3.625 1 98.81 175 TYR A O 1
ATOM 1382 N N . LEU A 1 176 ? -2.861 -13.117 -1.882 1 98.81 176 LEU A N 1
ATOM 1383 C CA . LEU A 1 176 ? -2.023 -11.945 -2.145 1 98.81 176 LEU A CA 1
ATOM 1384 C C . LEU A 1 176 ? -0.555 -12.266 -1.889 1 98.81 176 LEU A C 1
ATOM 1386 O O . LEU A 1 176 ? 0.33 -11.672 -2.508 1 98.81 176 LEU A O 1
ATOM 1390 N N . ILE A 1 177 ? -0.276 -13.25 -0.999 1 98.75 177 ILE A N 1
ATOM 1391 C CA . ILE A 1 177 ? 1.127 -13.477 -0.666 1 98.75 177 ILE A CA 1
ATOM 1392 C C . ILE A 1 177 ? 1.612 -14.758 -1.329 1 98.75 177 ILE A C 1
ATOM 1394 O O . ILE A 1 177 ? 2.818 -14.977 -1.476 1 98.75 177 ILE A O 1
ATOM 1398 N N . TRP A 1 178 ? 0.762 -15.594 -1.872 1 98.75 178 TRP A N 1
ATOM 1399 C CA . TRP A 1 178 ? 1.044 -16.938 -2.393 1 98.75 178 TRP A CA 1
ATOM 1400 C C . TRP A 1 178 ? 2.055 -16.875 -3.533 1 98.75 178 TRP A C 1
ATOM 1402 O O . TRP A 1 178 ? 2.986 -17.672 -3.588 1 98.75 178 TRP A O 1
ATOM 1412 N N . PRO A 1 179 ? 1.969 -15.898 -4.473 1 98.56 179 PRO A N 1
ATOM 1413 C CA . PRO A 1 179 ? 2.793 -15.945 -5.684 1 98.56 179 PRO A CA 1
ATOM 1414 C C . PRO A 1 179 ? 4.285 -16.047 -5.379 1 98.56 179 PRO A C 1
ATOM 1416 O O . PRO A 1 179 ? 5.035 -16.672 -6.121 1 98.56 179 PRO A O 1
ATOM 1419 N N . TRP A 1 180 ? 4.695 -15.484 -4.277 1 98.38 180 TRP A N 1
ATOM 1420 C CA . TRP A 1 180 ? 6.117 -15.492 -3.945 1 98.38 180 TRP A CA 1
ATOM 1421 C C . TRP A 1 180 ? 6.516 -16.812 -3.299 1 98.38 180 TRP A C 1
ATOM 1423 O O . TRP A 1 180 ? 7.641 -17.281 -3.473 1 98.38 180 TRP A O 1
ATOM 1433 N N . PHE A 1 181 ? 5.598 -17.406 -2.576 1 98.25 181 PHE A N 1
ATOM 1434 C CA . PHE A 1 181 ? 5.914 -18.688 -1.948 1 98.25 181 PHE A CA 1
ATOM 1435 C C . PHE A 1 181 ? 5.977 -19.797 -2.986 1 98.25 181 PHE A C 1
ATOM 1437 O O . PHE A 1 181 ? 6.781 -20.719 -2.865 1 98.25 181 PHE A O 1
ATOM 1444 N N . GLU A 1 182 ? 5.129 -19.672 -3.984 1 97.19 182 GLU A N 1
ATOM 1445 C CA . GLU A 1 182 ? 5.176 -20.609 -5.102 1 97.19 182 GLU A CA 1
ATOM 1446 C C . GLU A 1 182 ? 6.523 -20.547 -5.812 1 97.19 182 GLU A C 1
ATOM 1448 O O . GLU A 1 182 ? 6.984 -21.562 -6.359 1 97.19 182 GLU A O 1
ATOM 1453 N N . ARG A 1 183 ? 7.207 -19.453 -5.758 1 97.06 183 ARG A N 1
ATOM 1454 C CA . ARG A 1 183 ? 8.383 -19.203 -6.582 1 97.06 183 ARG A CA 1
ATOM 1455 C C . ARG A 1 183 ? 9.664 -19.359 -5.766 1 97.06 183 ARG A C 1
ATOM 1457 O O . ARG A 1 183 ? 10.766 -19.172 -6.289 1 97.06 183 ARG A O 1
ATOM 1464 N N . LEU A 1 184 ? 9.555 -19.688 -4.512 1 96.5 184 LEU A N 1
ATOM 1465 C CA . LEU A 1 184 ? 10.75 -19.844 -3.689 1 96.5 184 LEU A CA 1
ATOM 1466 C C . LEU A 1 184 ? 11.703 -20.875 -4.293 1 96.5 184 LEU A C 1
ATOM 1468 O O . LEU A 1 184 ? 12.914 -20.641 -4.34 1 96.5 184 LEU A O 1
ATOM 1472 N N . GLY A 1 185 ? 11.195 -21.969 -4.809 1 94.81 185 GLY A N 1
ATOM 1473 C CA . GLY A 1 185 ? 12.008 -23 -5.43 1 94.81 185 GLY A CA 1
ATOM 1474 C C . GLY A 1 185 ? 12.766 -22.516 -6.648 1 94.81 185 GLY A C 1
ATOM 1475 O O . GLY A 1 185 ? 14 -22.438 -6.625 1 94.81 185 GLY A O 1
ATOM 1476 N N . PRO A 1 186 ? 12.016 -22.125 -7.629 1 95.25 186 PRO A N 1
ATOM 1477 C CA . PRO A 1 186 ? 12.688 -21.672 -8.852 1 95.25 186 PRO A CA 1
ATOM 1478 C C . PRO A 1 186 ? 13.578 -20.453 -8.625 1 95.25 186 PRO A C 1
ATOM 1480 O O . PRO A 1 186 ? 14.531 -20.234 -9.367 1 95.25 186 PRO A O 1
ATOM 1483 N N . TYR A 1 187 ? 13.273 -19.641 -7.617 1 94.62 187 TYR A N 1
ATOM 1484 C CA . TYR A 1 187 ? 14.102 -18.484 -7.312 1 94.62 187 TYR A CA 1
ATOM 1485 C C . TYR A 1 187 ? 15.352 -18.891 -6.535 1 94.62 187 TYR A C 1
ATOM 1487 O O . TYR A 1 187 ? 16.234 -18.062 -6.289 1 94.62 187 TYR A O 1
ATOM 1495 N N . GLY A 1 188 ? 15.469 -20.188 -6.16 1 93.38 188 GLY A N 1
ATOM 1496 C CA . GLY A 1 188 ? 16.609 -20.672 -5.414 1 93.38 188 GLY A CA 1
ATOM 1497 C C . GLY A 1 188 ? 16.594 -20.281 -3.951 1 93.38 188 GLY A C 1
ATOM 1498 O O . GLY A 1 188 ? 17.641 -20.078 -3.338 1 93.38 188 GLY A O 1
ATOM 1499 N N . MET A 1 189 ? 15.367 -20.094 -3.414 1 96.06 189 MET A N 1
ATOM 1500 C CA . MET A 1 189 ? 15.227 -19.609 -2.047 1 96.06 189 MET A CA 1
ATOM 1501 C C . MET A 1 189 ? 14.367 -20.547 -1.215 1 96.06 189 MET A C 1
ATOM 1503 O O . MET A 1 189 ? 13.805 -20.141 -0.193 1 96.06 189 MET A O 1
ATOM 1507 N N . ALA A 1 190 ? 14.211 -21.766 -1.599 1 95.31 190 ALA A N 1
ATOM 1508 C CA . ALA A 1 190 ? 13.352 -22.734 -0.922 1 95.31 190 ALA A CA 1
ATOM 1509 C C . ALA A 1 190 ? 13.805 -22.953 0.518 1 95.31 190 ALA A C 1
ATOM 1511 O O . ALA A 1 190 ? 12.984 -23.188 1.405 1 95.31 190 ALA A O 1
ATOM 1512 N N . ASP A 1 191 ? 15.055 -22.844 0.78 1 96 191 ASP A N 1
ATOM 1513 C CA . ASP A 1 191 ? 15.617 -23.125 2.096 1 96 191 ASP A CA 1
ATOM 1514 C C . ASP A 1 191 ? 15.258 -22.031 3.096 1 96 191 ASP A C 1
ATOM 1516 O O . ASP A 1 191 ? 15.383 -22.219 4.309 1 96 191 ASP A O 1
ATOM 1520 N N . CYS A 1 192 ? 14.797 -20.922 2.6 1 96.94 192 CYS A N 1
ATOM 1521 C CA . CYS A 1 192 ? 14.516 -19.781 3.465 1 96.94 192 CYS A CA 1
ATOM 1522 C C . CYS A 1 192 ? 13.312 -20.062 4.359 1 96.94 192 CYS A C 1
ATOM 1524 O O . CYS A 1 192 ? 13.109 -19.391 5.367 1 96.94 192 CYS A O 1
ATOM 1526 N N . VAL A 1 193 ? 12.484 -21.031 4.043 1 97.38 193 VAL A N 1
ATOM 1527 C CA . VAL A 1 193 ? 11.305 -21.328 4.852 1 97.38 193 VAL A CA 1
ATOM 1528 C C . VAL A 1 193 ? 11.555 -22.578 5.703 1 97.38 193 VAL A C 1
ATOM 1530 O O . VAL A 1 193 ? 10.688 -23 6.473 1 97.38 193 VAL A O 1
ATOM 1533 N N . ASP A 1 194 ? 12.711 -23.141 5.605 1 97 194 ASP A N 1
ATOM 1534 C CA . ASP A 1 194 ? 12.984 -24.422 6.234 1 97 194 ASP A CA 1
ATOM 1535 C C . ASP A 1 194 ? 12.789 -24.359 7.746 1 97 194 ASP A C 1
ATOM 1537 O O . ASP A 1 194 ? 12.344 -25.328 8.367 1 97 194 ASP A O 1
ATOM 1541 N N . HIS A 1 195 ? 13.078 -23.266 8.359 1 97.69 195 HIS A N 1
ATOM 1542 C CA . HIS A 1 195 ? 13.023 -23.109 9.812 1 97.69 195 HIS A CA 1
ATOM 1543 C C . HIS A 1 195 ? 11.602 -22.812 10.281 1 97.69 195 HIS A C 1
ATOM 1545 O O . HIS A 1 195 ? 11.359 -22.656 11.477 1 97.69 195 HIS A O 1
ATOM 1551 N N . THR A 1 196 ? 10.633 -22.688 9.344 1 98.31 196 THR A N 1
ATOM 1552 C CA . THR A 1 196 ? 9.266 -22.297 9.664 1 98.31 196 THR A CA 1
ATOM 1553 C C . THR A 1 196 ? 8.289 -23.438 9.359 1 98.31 196 THR A C 1
ATOM 1555 O O . THR A 1 196 ? 7.773 -23.547 8.25 1 98.31 196 THR A O 1
ATOM 1558 N N . SER A 1 197 ? 7.934 -24.219 10.359 1 97.69 197 SER A N 1
ATOM 1559 C CA . SER A 1 197 ? 7.121 -25.422 10.172 1 97.69 197 SER A CA 1
ATOM 1560 C C . SER A 1 197 ? 5.676 -25.062 9.836 1 97.69 197 SER A C 1
ATOM 1562 O O . SER A 1 197 ? 5.062 -25.688 8.969 1 97.69 197 SER A O 1
ATOM 1564 N N . LYS A 1 198 ? 5.141 -24.016 10.508 1 97.88 198 LYS A N 1
ATOM 1565 C CA . LYS A 1 198 ? 3.76 -23.625 10.258 1 97.88 198 LYS A CA 1
ATOM 1566 C C . LYS A 1 198 ? 3.604 -23.031 8.859 1 97.88 198 LYS A C 1
ATOM 1568 O O . LYS A 1 198 ? 2.598 -23.266 8.188 1 97.88 198 LYS A O 1
ATOM 1573 N N . LEU A 1 199 ? 4.562 -22.281 8.484 1 98 199 LEU A N 1
ATOM 1574 C CA . LEU A 1 199 ? 4.535 -21.703 7.145 1 98 199 LEU A CA 1
ATOM 1575 C C . LEU A 1 199 ? 4.594 -22.797 6.082 1 98 199 LEU A C 1
ATOM 1577 O O . LEU A 1 199 ? 3.914 -22.719 5.055 1 98 199 LEU A O 1
ATOM 1581 N N . LYS A 1 200 ? 5.422 -23.828 6.309 1 97.88 200 LYS A N 1
ATOM 1582 C CA . LYS A 1 200 ? 5.5 -24.953 5.379 1 97.88 200 LYS A CA 1
ATOM 1583 C C . LYS A 1 200 ? 4.168 -25.688 5.289 1 97.88 200 LYS A C 1
ATOM 1585 O O . LYS A 1 200 ? 3.77 -26.125 4.211 1 97.88 200 LYS A O 1
ATOM 1590 N N . LEU A 1 201 ? 3.516 -25.797 6.383 1 97.88 201 LEU A N 1
ATOM 1591 C CA . LEU A 1 201 ? 2.191 -26.422 6.387 1 97.88 201 LEU A CA 1
ATOM 1592 C C . LEU A 1 201 ? 1.197 -25.562 5.605 1 97.88 201 LEU A C 1
ATOM 1594 O O . LEU A 1 201 ? 0.356 -26.094 4.875 1 97.88 201 LEU A O 1
ATOM 1598 N N . TRP A 1 202 ? 1.27 -24.234 5.816 1 98.56 202 TRP A N 1
ATOM 1599 C CA . TRP A 1 202 ? 0.427 -23.328 5.055 1 98.56 202 TRP A CA 1
ATOM 1600 C C . TRP A 1 202 ? 0.679 -23.469 3.559 1 98.56 202 TRP A C 1
ATOM 1602 O O . TRP A 1 202 ? -0.264 -23.547 2.768 1 98.56 202 TRP A O 1
ATOM 1612 N N . ILE A 1 203 ? 1.961 -23.578 3.164 1 98.19 203 ILE A N 1
ATOM 1613 C CA . ILE A 1 203 ? 2.33 -23.75 1.762 1 98.19 203 ILE A CA 1
ATOM 1614 C C . ILE A 1 203 ? 1.713 -25.031 1.209 1 98.19 203 ILE A C 1
ATOM 1616 O O . ILE A 1 203 ? 1.14 -25.031 0.117 1 98.19 203 ILE A O 1
ATOM 1620 N N . ALA A 1 204 ? 1.822 -26.109 1.949 1 97.56 204 ALA A N 1
ATOM 1621 C CA . ALA A 1 204 ? 1.252 -27.375 1.534 1 97.56 204 ALA A CA 1
ATOM 1622 C C . ALA A 1 204 ? -0.263 -27.281 1.387 1 97.56 204 ALA A C 1
ATOM 1624 O O . ALA A 1 204 ? -0.839 -27.844 0.452 1 97.56 204 ALA A O 1
ATOM 1625 N N . ALA A 1 205 ? -0.89 -26.609 2.293 1 98.12 205 ALA A N 1
ATOM 1626 C CA . ALA A 1 205 ? -2.34 -26.438 2.246 1 98.12 205 ALA A CA 1
ATOM 1627 C C . ALA A 1 205 ? -2.754 -25.609 1.03 1 98.12 205 ALA A C 1
ATOM 1629 O O . ALA A 1 205 ? -3.744 -25.938 0.365 1 98.12 205 ALA A O 1
ATOM 1630 N N . MET A 1 206 ? -2.012 -24.547 0.795 1 98.38 206 MET A N 1
ATOM 1631 C CA . MET A 1 206 ? -2.299 -23.703 -0.358 1 98.38 206 MET A CA 1
ATOM 1632 C C . MET A 1 206 ? -2.207 -24.5 -1.655 1 98.38 206 MET A C 1
ATOM 1634 O O . MET A 1 206 ? -3.023 -24.312 -2.561 1 98.38 206 MET A O 1
ATOM 1638 N N . LYS A 1 207 ? -1.27 -25.391 -1.75 1 97.25 207 LYS A N 1
ATOM 1639 C CA . LYS A 1 207 ? -1.052 -26.188 -2.959 1 97.25 207 LYS A CA 1
ATOM 1640 C C . LYS A 1 207 ? -2.23 -27.109 -3.227 1 97.25 207 LYS A C 1
ATOM 1642 O O . LYS A 1 207 ? -2.379 -27.625 -4.336 1 97.25 207 LYS A O 1
ATOM 1647 N N . LYS A 1 208 ? -3.072 -27.281 -2.256 1 97.12 208 LYS A N 1
ATOM 1648 C CA . LYS A 1 208 ? -4.238 -28.141 -2.414 1 97.12 208 LYS A CA 1
ATOM 1649 C C . LYS A 1 208 ? -5.465 -27.344 -2.836 1 97.12 208 LYS A C 1
ATOM 1651 O O . LYS A 1 208 ? -6.496 -27.906 -3.201 1 97.12 208 LYS A O 1
ATOM 1656 N N . ASP A 1 209 ? -5.387 -26.078 -2.725 1 97.06 209 ASP A N 1
ATOM 1657 C CA . ASP A 1 209 ? -6.492 -25.219 -3.133 1 97.06 209 ASP A CA 1
ATOM 1658 C C . ASP A 1 209 ? -6.711 -25.281 -4.645 1 97.06 209 ASP A C 1
ATOM 1660 O O . ASP A 1 209 ? -5.762 -25.125 -5.418 1 97.06 209 ASP A O 1
ATOM 1664 N N . PRO A 1 210 ? -7.918 -25.484 -5.09 1 97.12 210 PRO A N 1
ATOM 1665 C CA . PRO A 1 210 ? -8.188 -25.641 -6.523 1 97.12 210 PRO A CA 1
ATOM 1666 C C . PRO A 1 210 ? -7.801 -24.391 -7.324 1 97.12 210 PRO A C 1
ATOM 1668 O O . PRO A 1 210 ? -7.352 -24.516 -8.469 1 97.12 210 PRO A O 1
ATOM 1671 N N . THR A 1 211 ? -7.988 -23.234 -6.789 1 97.69 211 THR A N 1
ATOM 1672 C CA . THR A 1 211 ? -7.609 -22 -7.461 1 97.69 211 THR A CA 1
ATOM 1673 C C . THR A 1 211 ? -6.098 -21.938 -7.676 1 97.69 211 THR A C 1
ATOM 1675 O O . THR A 1 211 ? -5.633 -21.609 -8.773 1 97.69 211 THR A O 1
ATOM 1678 N N . VAL A 1 212 ? -5.348 -22.25 -6.617 1 97.94 212 VAL A N 1
ATOM 1679 C CA . VAL A 1 212 ? -3.889 -22.25 -6.672 1 97.94 212 VAL A CA 1
ATOM 1680 C C . VAL A 1 212 ? -3.402 -23.297 -7.656 1 97.94 212 VAL A C 1
ATOM 1682 O O . VAL A 1 212 ? -2.557 -23.031 -8.508 1 97.94 212 VAL A O 1
ATOM 1685 N N . THR A 1 213 ? -3.98 -24.453 -7.609 1 96.69 213 THR A N 1
ATOM 1686 C CA . THR A 1 213 ? -3.574 -25.562 -8.461 1 96.69 213 THR A CA 1
ATOM 1687 C C . THR A 1 213 ? -3.797 -25.234 -9.93 1 96.69 213 THR A C 1
ATOM 1689 O O . THR A 1 213 ? -2.979 -25.594 -10.789 1 96.69 213 THR A O 1
ATOM 1692 N N . ALA A 1 214 ? -4.824 -24.547 -10.188 1 95.25 214 ALA A N 1
ATOM 1693 C CA . ALA A 1 214 ? -5.188 -24.219 -11.562 1 95.25 214 ALA A CA 1
ATOM 1694 C C . ALA A 1 214 ? -4.18 -23.25 -12.172 1 95.25 214 ALA A C 1
ATOM 1696 O O . ALA A 1 214 ? -4.031 -23.188 -13.398 1 95.25 214 ALA A O 1
ATOM 1697 N N . LEU A 1 215 ? -3.463 -22.5 -11.305 1 95.12 215 LEU A N 1
ATOM 1698 C CA . LEU A 1 215 ? -2.574 -21.453 -11.812 1 95.12 215 LEU A CA 1
ATOM 1699 C C . LEU A 1 215 ? -1.121 -21.766 -11.477 1 95.12 215 LEU A C 1
ATOM 1701 O O . LEU A 1 215 ? -0.242 -20.922 -11.648 1 95.12 215 LEU A O 1
ATOM 1705 N N . LEU A 1 216 ? -0.887 -22.938 -11 1 93.88 216 LEU A N 1
ATOM 1706 C CA . LEU A 1 216 ? 0.462 -23.328 -10.609 1 93.88 216 LEU A CA 1
ATOM 1707 C C . LEU A 1 216 ? 1.368 -23.453 -11.828 1 93.88 216 LEU A C 1
ATOM 1709 O O . LEU A 1 216 ? 0.958 -23.969 -12.867 1 93.88 216 LEU A O 1
ATOM 1713 N N . MET A 1 217 ? 2.535 -22.953 -11.68 1 89.62 217 MET A N 1
ATOM 1714 C CA . MET A 1 217 ? 3.523 -23.062 -12.75 1 89.62 217 MET A CA 1
ATOM 1715 C C . MET A 1 217 ? 4.555 -24.141 -12.43 1 89.62 217 MET A C 1
ATOM 1717 O O . MET A 1 217 ? 4.926 -24.312 -11.266 1 89.62 217 MET A O 1
ATOM 1721 N N . GLU A 1 218 ? 5.035 -24.75 -13.516 1 91.56 218 GLU A N 1
ATOM 1722 C CA . GLU A 1 218 ? 6.113 -25.719 -13.344 1 91.56 218 GLU A CA 1
ATOM 1723 C C . GLU A 1 218 ? 7.43 -25.016 -13 1 91.56 218 GLU A C 1
ATOM 1725 O O . GLU A 1 218 ? 7.789 -24.016 -13.617 1 91.56 218 GLU A O 1
ATOM 1730 N N . GLU A 1 219 ? 8.055 -25.562 -12.008 1 93.25 219 GLU A N 1
ATOM 1731 C CA . GLU A 1 219 ? 9.289 -24.969 -11.508 1 93.25 219 GLU A CA 1
ATOM 1732 C C . GLU A 1 219 ? 10.297 -24.766 -12.633 1 93.25 219 GLU A C 1
ATOM 1734 O O . GLU A 1 219 ? 10.906 -23.688 -12.742 1 93.25 219 GLU A O 1
ATOM 1739 N N . LYS A 1 220 ? 10.477 -25.766 -13.477 1 94.19 220 LYS A N 1
ATOM 1740 C CA . LYS A 1 220 ? 11.461 -25.703 -14.555 1 94.19 220 LYS A CA 1
ATOM 1741 C C . LYS A 1 220 ? 11.109 -24.594 -15.539 1 94.19 220 LYS A C 1
ATOM 1743 O O . LYS A 1 220 ? 12 -23.922 -16.078 1 94.19 220 LYS A O 1
ATOM 1748 N N . THR A 1 221 ? 9.875 -24.438 -15.773 1 94.69 221 THR A N 1
ATOM 1749 C CA . THR A 1 221 ? 9.414 -23.391 -16.672 1 94.69 221 THR A CA 1
ATOM 1750 C C . THR A 1 221 ? 9.773 -22.016 -16.141 1 94.69 221 THR A C 1
ATOM 1752 O O . THR A 1 221 ? 10.258 -21.156 -16.875 1 94.69 221 THR A O 1
ATOM 1755 N N . VAL A 1 222 ? 9.594 -21.812 -14.844 1 95.81 222 VAL A N 1
ATOM 1756 C CA . VAL A 1 222 ? 9.922 -20.531 -14.211 1 95.81 222 VAL A CA 1
ATOM 1757 C C . VAL A 1 222 ? 11.43 -20.312 -14.25 1 95.81 222 VAL A C 1
ATOM 1759 O O . VAL A 1 222 ? 11.898 -19.203 -14.531 1 95.81 222 VAL A O 1
ATOM 1762 N N . GLN A 1 223 ? 12.195 -21.344 -14.055 1 95.25 223 GLN A N 1
ATOM 1763 C CA . GLN A 1 223 ? 13.648 -21.25 -14.086 1 95.25 223 GLN A CA 1
ATOM 1764 C C . GLN A 1 223 ? 14.141 -20.859 -15.477 1 95.25 223 GLN A C 1
ATOM 1766 O O . GLN A 1 223 ? 15.039 -20.016 -15.602 1 95.25 223 GLN A O 1
ATOM 1771 N N . ASN A 1 224 ? 13.547 -21.453 -16.438 1 95.25 224 ASN A N 1
ATOM 1772 C CA . ASN A 1 224 ? 13.945 -21.141 -17.797 1 95.25 224 ASN A CA 1
ATOM 1773 C C . ASN A 1 224 ? 13.531 -19.719 -18.188 1 95.25 224 ASN A C 1
ATOM 1775 O O . ASN A 1 224 ? 14.258 -19.031 -18.906 1 95.25 224 ASN A O 1
ATOM 1779 N N . PHE A 1 225 ? 12.383 -19.328 -17.812 1 96.69 225 PHE A N 1
ATOM 1780 C CA . PHE A 1 225 ? 11.992 -17.938 -17.984 1 96.69 225 PHE A CA 1
ATOM 1781 C C . PHE A 1 225 ? 13.039 -17 -17.391 1 96.69 225 PHE A C 1
ATOM 1783 O O . PHE A 1 225 ? 13.469 -16.047 -18.047 1 96.69 225 PHE A O 1
ATOM 1790 N N . LEU A 1 226 ? 13.445 -17.281 -16.125 1 95.56 226 LEU A N 1
ATOM 1791 C CA . LEU A 1 226 ? 14.406 -16.438 -15.43 1 95.56 226 LEU A CA 1
ATOM 1792 C C . LEU A 1 226 ? 15.719 -16.359 -16.203 1 95.56 226 LEU A C 1
ATOM 1794 O O . LEU A 1 226 ? 16.328 -15.289 -16.297 1 95.56 226 LEU A O 1
ATOM 1798 N N . HIS A 1 227 ? 16.094 -17.5 -16.688 1 94.38 227 HIS A N 1
ATOM 1799 C CA . HIS A 1 227 ? 17.328 -17.562 -17.469 1 94.38 227 HIS A CA 1
ATOM 1800 C C . HIS A 1 227 ? 17.25 -16.625 -18.672 1 94.38 227 HIS A C 1
ATOM 1802 O O . HIS A 1 227 ? 18.156 -15.797 -18.875 1 94.38 227 HIS A O 1
ATOM 1808 N N . LEU A 1 228 ? 16.156 -16.641 -19.391 1 95.69 228 LEU A N 1
ATOM 1809 C CA . LEU A 1 228 ? 15.984 -15.789 -20.562 1 95.69 228 LEU A CA 1
ATOM 1810 C C . LEU A 1 228 ? 15.781 -14.336 -20.156 1 95.69 228 LEU A C 1
ATOM 1812 O O . LEU A 1 228 ? 16.281 -13.422 -20.812 1 95.69 228 LEU A O 1
ATOM 1816 N N . TYR A 1 229 ? 15.062 -14.156 -19.109 1 94.62 229 TYR A N 1
ATOM 1817 C CA . TYR A 1 229 ? 14.766 -12.82 -18.609 1 94.62 229 TYR A CA 1
ATOM 1818 C C . TYR A 1 229 ? 16.047 -12.055 -18.312 1 94.62 229 TYR A C 1
ATOM 1820 O O . TYR A 1 229 ? 16.188 -10.898 -18.703 1 94.62 229 TYR A O 1
ATOM 1828 N N . PHE A 1 230 ? 17 -12.695 -17.703 1 93.44 230 PHE A N 1
ATOM 1829 C CA . PHE A 1 230 ? 18.219 -12.031 -17.297 1 93.44 230 PHE A CA 1
ATOM 1830 C C . PHE A 1 230 ? 19.188 -11.898 -18.469 1 93.44 230 PHE A C 1
ATOM 1832 O O . PHE A 1 230 ? 20.156 -11.141 -18.391 1 93.44 230 PHE A O 1
ATOM 1839 N N . GLN A 1 231 ? 18.891 -12.578 -19.516 1 93.5 231 GLN A N 1
ATOM 1840 C CA . GLN A 1 231 ? 19.625 -12.367 -20.766 1 93.5 231 GLN A CA 1
ATOM 1841 C C . GLN A 1 231 ? 18.984 -11.25 -21.594 1 93.5 231 GLN A C 1
ATOM 1843 O O . GLN A 1 231 ? 19.391 -11.008 -22.734 1 93.5 231 GLN A O 1
ATOM 1848 N N . ASN A 1 232 ? 17.969 -10.695 -21.016 1 93.31 232 ASN A N 1
ATOM 1849 C CA . ASN A 1 232 ? 17.219 -9.617 -21.656 1 93.31 232 ASN A CA 1
ATOM 1850 C C . ASN A 1 232 ? 16.594 -10.07 -22.984 1 93.31 232 ASN A C 1
ATOM 1852 O O . ASN A 1 232 ? 16.547 -9.305 -23.938 1 93.31 232 ASN A O 1
ATOM 1856 N N . SER A 1 233 ? 16.234 -11.281 -22.969 1 94.62 233 SER A N 1
ATOM 1857 C CA . SER A 1 233 ? 15.594 -11.836 -24.156 1 94.62 233 SER A CA 1
ATOM 1858 C C . SER A 1 233 ? 14.117 -11.484 -24.219 1 94.62 233 SER A C 1
ATOM 1860 O O . SER A 1 233 ? 13.367 -11.766 -23.266 1 94.62 233 SER A O 1
ATOM 1862 N N . PRO A 1 234 ? 13.602 -10.953 -25.281 1 93.06 234 PRO A N 1
ATOM 1863 C CA . PRO A 1 234 ? 12.164 -10.695 -25.422 1 93.06 234 PRO A CA 1
ATOM 1864 C C . PRO A 1 234 ? 11.328 -11.977 -25.422 1 93.06 234 PRO A C 1
ATOM 1866 O O . PRO A 1 234 ? 10.117 -11.93 -25.219 1 93.06 234 PRO A O 1
ATOM 1869 N N . GLU A 1 235 ? 12.008 -13.086 -25.625 1 94.44 235 GLU A N 1
ATOM 1870 C CA . GLU A 1 235 ? 11.312 -14.367 -25.672 1 94.44 235 GLU A CA 1
ATOM 1871 C C . GLU A 1 235 ? 11.031 -14.898 -24.266 1 94.44 235 GLU A C 1
ATOM 1873 O O . GLU A 1 235 ? 10.305 -15.875 -24.109 1 94.44 235 GLU A O 1
ATOM 1878 N N . ALA A 1 236 ? 11.57 -14.242 -23.312 1 95.75 236 ALA A N 1
ATOM 1879 C CA . ALA A 1 236 ? 11.398 -14.688 -21.938 1 95.75 236 ALA A CA 1
ATOM 1880 C C . ALA A 1 236 ? 9.922 -14.758 -21.547 1 95.75 236 ALA A C 1
ATOM 1882 O O . ALA A 1 236 ? 9.469 -15.758 -20.984 1 95.75 236 ALA A O 1
ATOM 1883 N N . CYS A 1 237 ? 9.188 -13.766 -21.969 1 94.62 237 CYS A N 1
ATOM 1884 C CA . CYS A 1 237 ? 7.797 -13.633 -21.562 1 94.62 237 CYS A CA 1
ATOM 1885 C C . CYS A 1 237 ? 6.941 -14.734 -22.172 1 94.62 237 CYS A C 1
ATOM 1887 O O . CYS A 1 237 ? 5.84 -15.008 -21.688 1 94.62 237 CYS A O 1
ATOM 1889 N N . ASP A 1 238 ? 7.441 -15.375 -23.203 1 94.5 238 ASP A N 1
ATOM 1890 C CA . ASP A 1 238 ? 6.66 -16.375 -23.922 1 94.5 238 ASP A CA 1
ATOM 1891 C C . ASP A 1 238 ? 7.312 -17.766 -23.812 1 94.5 238 ASP A C 1
ATOM 1893 O O . ASP A 1 238 ? 7.047 -18.641 -24.625 1 94.5 238 ASP A O 1
ATOM 1897 N N . TYR A 1 239 ? 8.18 -17.875 -22.922 1 92.81 239 TYR A N 1
ATOM 1898 C CA . TYR A 1 239 ? 8.859 -19.156 -22.781 1 92.81 239 TYR A CA 1
ATOM 1899 C C . TYR A 1 239 ? 7.863 -20.297 -22.641 1 92.81 239 TYR A C 1
ATOM 1901 O O . TYR A 1 239 ? 6.879 -20.172 -21.906 1 92.81 239 TYR A O 1
ATOM 1909 N N . GLY A 1 240 ? 8.148 -21.406 -23.328 1 88.38 240 GLY A N 1
ATOM 1910 C CA . GLY A 1 240 ? 7.328 -22.594 -23.219 1 88.38 240 GLY A CA 1
ATOM 1911 C C . GLY A 1 240 ? 6.133 -22.594 -24.156 1 88.38 240 GLY A C 1
ATOM 1912 O O . GLY A 1 240 ? 5.363 -23.547 -24.188 1 88.38 240 GLY A O 1
ATOM 1913 N N . LEU A 1 241 ? 5.973 -21.516 -24.797 1 88.38 241 LEU A N 1
ATOM 1914 C CA . LEU A 1 241 ? 4.879 -21.438 -25.766 1 88.38 241 LEU A CA 1
ATOM 1915 C C . LEU A 1 241 ? 5.383 -21.672 -27.172 1 88.38 241 LEU A C 1
ATOM 1917 O O . LEU A 1 241 ? 6.543 -21.391 -27.484 1 88.38 241 LEU A O 1
ATOM 1921 N N . MET B 1 1 ? -6.832 22.219 26.406 1 35.41 1 MET B N 1
ATOM 1922 C CA . MET B 1 1 ? -5.625 22.047 25.594 1 35.41 1 MET B CA 1
ATOM 1923 C C . MET B 1 1 ? -5.785 20.875 24.625 1 35.41 1 MET B C 1
ATOM 1925 O O . MET B 1 1 ? -6.203 19.781 25 1 35.41 1 MET B O 1
ATOM 1929 N N . SER B 1 2 ? -5.906 21.047 23.391 1 44.22 2 SER B N 1
ATOM 1930 C CA . SER B 1 2 ? -6.293 20.047 22.406 1 44.22 2 SER B CA 1
ATOM 1931 C C . SER B 1 2 ? -5.426 18.797 22.531 1 44.22 2 SER B C 1
ATOM 1933 O O . SER B 1 2 ? -4.23 18.891 22.812 1 44.22 2 SER B O 1
ATOM 1935 N N . GLN B 1 3 ? -6.039 17.625 23.016 1 52.53 3 GLN B N 1
ATOM 1936 C CA . GLN B 1 3 ? -5.418 16.344 23.344 1 52.53 3 GLN B CA 1
ATOM 1937 C C . GLN B 1 3 ? -4.203 16.078 22.469 1 52.53 3 GLN B C 1
ATOM 1939 O O . GLN B 1 3 ? -3.238 15.445 22.906 1 52.53 3 GLN B O 1
ATOM 1944 N N . GLY B 1 4 ? -4.066 16.766 21.312 1 56.94 4 GLY B N 1
ATOM 1945 C CA . GLY B 1 4 ? -2.926 16.594 20.422 1 56.94 4 GLY B CA 1
ATOM 1946 C C . GLY B 1 4 ? -1.674 17.281 20.922 1 56.94 4 GLY B C 1
ATOM 1947 O O . GLY B 1 4 ? -0.568 16.984 20.469 1 56.94 4 GLY B O 1
ATOM 1948 N N . SER B 1 5 ? -1.816 18.172 21.984 1 66.75 5 SER B N 1
ATOM 1949 C CA . SER B 1 5 ? -0.706 19.031 22.391 1 66.75 5 SER B CA 1
ATOM 1950 C C . SER B 1 5 ? -0.054 18.516 23.672 1 66.75 5 SER B C 1
ATOM 1952 O O . SER B 1 5 ? 0.607 19.281 24.375 1 66.75 5 SER B O 1
ATOM 1954 N N . SER B 1 6 ? -0.161 17.328 23.922 1 81.88 6 SER B N 1
ATOM 1955 C CA . SER B 1 6 ? 0.499 16.766 25.109 1 81.88 6 SER B CA 1
ATOM 1956 C C . SER B 1 6 ? 1.915 16.312 24.781 1 81.88 6 SER B C 1
ATOM 1958 O O . SER B 1 6 ? 2.205 15.938 23.641 1 81.88 6 SER B O 1
ATOM 1960 N N . ARG B 1 7 ? 2.752 16.422 25.828 1 93.06 7 ARG B N 1
ATOM 1961 C CA . ARG B 1 7 ? 4.125 15.953 25.688 1 93.06 7 ARG B CA 1
ATOM 1962 C C . ARG B 1 7 ? 4.16 14.469 25.344 1 93.06 7 ARG B C 1
ATOM 1964 O O . ARG B 1 7 ? 3.311 13.703 25.797 1 93.06 7 ARG B O 1
ATOM 1971 N N . SER B 1 8 ? 5.082 14.133 24.609 1 97 8 SER B N 1
ATOM 1972 C CA . SER B 1 8 ? 5.207 12.758 24.141 1 97 8 SER B CA 1
ATOM 1973 C C . SER B 1 8 ? 5.754 11.844 25.234 1 97 8 SER B C 1
ATOM 1975 O O . SER B 1 8 ? 6.438 12.305 26.156 1 97 8 SER B O 1
ATOM 1977 N N . LEU B 1 9 ? 5.367 10.586 25.219 1 97.56 9 LEU B N 1
ATOM 1978 C CA . LEU B 1 9 ? 5.91 9.57 26.109 1 97.56 9 LEU B CA 1
ATOM 1979 C C . LEU B 1 9 ? 7.215 9.008 25.562 1 97.56 9 LEU B C 1
ATOM 1981 O O . LEU B 1 9 ? 7.277 8.602 24.391 1 97.56 9 LEU B O 1
ATOM 1985 N N . GLY B 1 10 ? 8.242 9.008 26.375 1 97.06 10 GLY B N 1
ATOM 1986 C CA . GLY B 1 10 ? 9.547 8.523 25.953 1 97.06 10 GLY B CA 1
ATOM 1987 C C . GLY B 1 10 ? 10.031 7.336 26.781 1 97.06 10 GLY B C 1
ATOM 1988 O O . GLY B 1 10 ? 9.25 6.719 27.5 1 97.06 10 GLY B O 1
ATOM 1989 N N . LYS B 1 11 ? 11.281 7.012 26.562 1 96.75 11 LYS B N 1
ATOM 1990 C CA . LYS B 1 11 ? 11.914 5.906 27.281 1 96.75 11 LYS B CA 1
ATOM 1991 C C . LYS B 1 11 ? 11.711 6.035 28.781 1 96.75 11 LYS B C 1
ATOM 1993 O O . LYS B 1 11 ? 11.852 7.125 29.344 1 96.75 11 LYS B O 1
ATOM 1998 N N . GLY B 1 12 ? 11.336 4.934 29.422 1 96.31 12 GLY B N 1
ATOM 1999 C CA . GLY B 1 12 ? 11.172 4.922 30.859 1 96.31 12 GLY B CA 1
ATOM 2000 C C . GLY B 1 12 ? 9.766 5.301 31.297 1 96.31 12 GLY B C 1
ATOM 2001 O O . GLY B 1 12 ? 9.406 5.121 32.469 1 96.31 12 GLY B O 1
ATOM 2002 N N . SER B 1 13 ? 8.945 5.879 30.375 1 96.94 13 SER B N 1
ATOM 2003 C CA . SER B 1 13 ? 7.574 6.227 30.719 1 96.94 13 SER B CA 1
ATOM 2004 C C . SER B 1 13 ? 6.727 4.98 30.953 1 96.94 13 SER B C 1
ATOM 2006 O O . SER B 1 13 ? 7.066 3.898 30.469 1 96.94 13 SER B O 1
ATOM 2008 N N . SER B 1 14 ? 5.715 5.113 31.719 1 97.25 14 SER B N 1
ATOM 2009 C CA . SER B 1 14 ? 4.766 4.023 31.922 1 97.25 14 SER B CA 1
ATOM 2010 C C . SER B 1 14 ? 3.777 3.936 30.766 1 97.25 14 SER B C 1
ATOM 2012 O O . SER B 1 14 ? 3.371 4.961 30.203 1 97.25 14 SER B O 1
ATOM 2014 N N . PRO B 1 15 ? 3.393 2.77 30.391 1 97 15 PRO B N 1
ATOM 2015 C CA . PRO B 1 15 ? 2.365 2.648 29.359 1 97 15 PRO B CA 1
ATOM 2016 C C . PRO B 1 15 ? 1.018 3.219 29.781 1 97 15 PRO B C 1
ATOM 2018 O O . PRO B 1 15 ? 0.708 3.238 30.984 1 97 1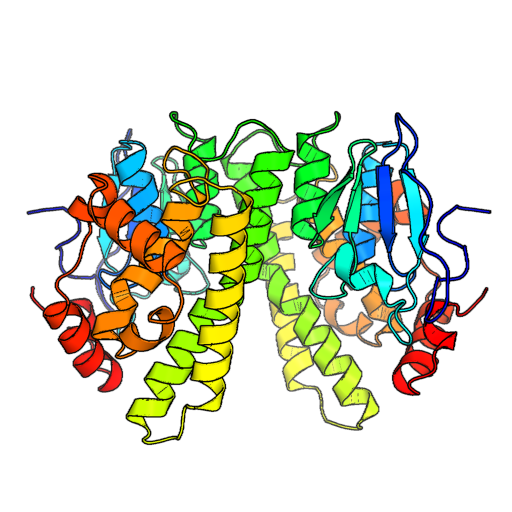5 PRO B O 1
ATOM 2021 N N . PRO B 1 16 ? 0.215 3.695 28.828 1 96.31 16 PRO B N 1
ATOM 2022 C CA . PRO B 1 16 ? -1.125 4.176 29.172 1 96.31 16 PRO B CA 1
ATOM 2023 C C . PRO B 1 16 ? -2.051 3.059 29.641 1 96.31 16 PRO B C 1
ATOM 2025 O O . PRO B 1 16 ? -1.853 1.895 29.281 1 96.31 16 PRO B O 1
ATOM 2028 N N . GLY B 1 17 ? -3.037 3.354 30.453 1 96 17 GLY B N 1
ATOM 2029 C CA . GLY B 1 17 ? -4.035 2.398 30.906 1 96 17 GLY B CA 1
ATOM 2030 C C . GLY B 1 17 ? -4.961 1.937 29.797 1 96 17 GLY B C 1
ATOM 2031 O O . GLY B 1 17 ? -4.766 2.291 28.641 1 96 17 GLY B O 1
ATOM 2032 N N . PRO B 1 18 ? -5.957 1.133 30.109 1 96.56 18 PRO B N 1
ATOM 2033 C CA . PRO B 1 18 ? -6.887 0.624 29.109 1 96.56 18 PRO B CA 1
ATOM 2034 C C . PRO B 1 18 ? -7.672 1.735 28.406 1 96.56 18 PRO B C 1
ATOM 2036 O O . PRO B 1 18 ? -7.926 2.781 29.016 1 96.56 18 PRO B O 1
ATOM 2039 N N . VAL B 1 19 ? -7.957 1.55 27.172 1 97.62 19 VAL B N 1
ATOM 2040 C CA . VAL B 1 19 ? -8.758 2.5 26.406 1 97.62 19 VAL B CA 1
ATOM 2041 C C . VAL B 1 19 ? -10.195 2.494 26.922 1 97.62 19 VAL B C 1
ATOM 2043 O O . VAL B 1 19 ? -10.828 1.438 27 1 97.62 19 VAL B O 1
ATOM 2046 N N . PRO B 1 20 ? -10.695 3.611 27.297 1 96.25 20 PRO B N 1
ATOM 2047 C CA . PRO B 1 20 ? -12.086 3.65 27.766 1 96.25 20 PRO B CA 1
ATOM 2048 C C . PRO B 1 20 ? -13.086 3.25 26.688 1 96.25 20 PRO B C 1
ATOM 2050 O O . PRO B 1 20 ? -12.82 3.412 25.5 1 96.25 20 PRO B O 1
ATOM 2053 N N . ASP B 1 21 ? -14.242 2.822 27.125 1 95.56 21 ASP B N 1
ATOM 2054 C CA . ASP B 1 21 ? -15.305 2.467 26.203 1 95.56 21 ASP B CA 1
ATOM 2055 C C . ASP B 1 21 ? -15.773 3.688 25.406 1 95.56 21 ASP B C 1
ATOM 2057 O O . ASP B 1 21 ? -15.859 4.793 25.953 1 95.56 21 ASP B O 1
ATOM 2061 N N . GLY B 1 22 ? -16.016 3.475 24.188 1 94.44 22 GLY B N 1
ATOM 2062 C CA . GLY B 1 22 ? -16.609 4.531 23.375 1 94.44 22 GLY B CA 1
ATOM 2063 C C . GLY B 1 22 ? -15.578 5.457 22.766 1 94.44 22 GLY B C 1
ATOM 2064 O O . GLY B 1 22 ? -15.93 6.387 22.031 1 94.44 22 GLY B O 1
ATOM 2065 N N . ILE B 1 23 ? -14.328 5.176 23.078 1 95.75 23 ILE B N 1
ATOM 2066 C CA . ILE B 1 23 ? -13.281 6.023 22.516 1 95.75 23 ILE B CA 1
ATOM 2067 C C . ILE B 1 23 ? -12.25 5.164 21.797 1 95.75 23 ILE B C 1
ATOM 2069 O O . ILE B 1 23 ? -12.117 3.971 22.078 1 95.75 23 ILE B O 1
ATOM 2073 N N . VAL B 1 24 ? -11.625 5.73 20.828 1 98 24 VAL B N 1
ATOM 2074 C CA . VAL B 1 24 ? -10.469 5.09 20.219 1 98 24 VAL B CA 1
ATOM 2075 C C . VAL B 1 24 ? -9.203 5.871 20.562 1 98 24 VAL B C 1
ATOM 2077 O O . VAL B 1 24 ? -9.211 7.105 20.594 1 98 24 VAL B O 1
ATOM 2080 N N . ARG B 1 25 ? -8.156 5.16 20.969 1 98.38 25 ARG B N 1
ATOM 2081 C CA . ARG B 1 25 ? -6.863 5.785 21.219 1 98.38 25 ARG B CA 1
ATOM 2082 C C . ARG B 1 25 ? -5.996 5.789 19.969 1 98.38 25 ARG B C 1
ATOM 2084 O O . ARG B 1 25 ? -5.973 4.809 19.219 1 98.38 25 ARG B O 1
ATOM 2091 N N . VAL B 1 26 ? -5.32 6.879 19.734 1 98.62 26 VAL B N 1
ATOM 2092 C CA . VAL B 1 26 ? -4.367 6.957 18.625 1 98.62 26 VAL B CA 1
ATOM 2093 C C . VAL B 1 26 ? -2.984 7.316 19.172 1 98.62 26 VAL B C 1
ATOM 2095 O O . VAL B 1 26 ? -2.809 8.367 19.781 1 98.62 26 VAL B O 1
ATOM 2098 N N . TYR B 1 27 ? -2.053 6.34 19.031 1 98.69 27 TYR B N 1
ATOM 2099 C CA . TYR B 1 27 ? -0.648 6.684 19.219 1 98.69 27 TYR B CA 1
ATOM 2100 C C . TYR B 1 27 ? -0.112 7.48 18.047 1 98.69 27 TYR B C 1
ATOM 2102 O O . TYR B 1 27 ? -0.214 7.043 16.891 1 98.69 27 TYR B O 1
ATOM 2110 N N . SER B 1 28 ? 0.456 8.609 18.328 1 98.19 28 SER B N 1
ATOM 2111 C CA . SER B 1 28 ? 0.814 9.586 17.312 1 98.19 28 SER B CA 1
ATOM 2112 C C . SER B 1 28 ? 2.154 10.242 17.625 1 98.19 28 SER B C 1
ATOM 2114 O O . SER B 1 28 ? 2.912 9.758 18.469 1 98.19 28 SER B O 1
ATOM 2116 N N . MET B 1 29 ? 2.584 11.07 16.891 1 97.31 29 MET B N 1
ATOM 2117 C CA . MET B 1 29 ? 3.652 12.055 17.047 1 97.31 29 MET B CA 1
ATOM 2118 C C . MET B 1 29 ? 3.281 13.367 16.375 1 97.31 29 MET B C 1
ATOM 2120 O O . MET B 1 29 ? 2.902 13.391 15.195 1 97.31 29 MET B O 1
ATOM 2124 N N . ARG B 1 30 ? 3.387 14.414 16.984 1 95.25 30 ARG B N 1
ATOM 2125 C CA . ARG B 1 30 ? 2.773 15.695 16.656 1 95.25 30 ARG B CA 1
ATOM 2126 C C . ARG B 1 30 ? 3.146 16.141 15.242 1 95.25 30 ARG B C 1
ATOM 2128 O O . ARG B 1 30 ? 2.336 16.75 14.539 1 95.25 30 ARG B O 1
ATOM 2135 N N . PHE B 1 31 ? 4.316 15.797 14.789 1 96.56 31 PHE B N 1
ATOM 2136 C CA . PHE B 1 31 ? 4.809 16.375 13.539 1 96.56 31 PHE B CA 1
ATOM 2137 C C . PHE B 1 31 ? 4.852 15.312 12.445 1 96.56 31 PHE B C 1
ATOM 2139 O O . PHE B 1 31 ? 5.355 15.562 11.344 1 96.56 31 PHE B O 1
ATOM 2146 N N . CYS B 1 32 ? 4.41 14.109 12.703 1 97.06 32 CYS B N 1
ATOM 2147 C CA . CYS B 1 32 ? 4.473 13.016 11.742 1 97.06 32 CYS B CA 1
ATOM 2148 C C . CYS B 1 32 ? 3.363 13.133 10.703 1 97.06 32 CYS B C 1
ATOM 2150 O O . CYS B 1 32 ? 2.182 13.078 11.047 1 97.06 32 CYS B O 1
ATOM 2152 N N . PRO B 1 33 ? 3.74 13.273 9.461 1 97.81 33 PRO B N 1
ATOM 2153 C CA . PRO B 1 33 ? 2.711 13.406 8.43 1 97.81 33 PRO B CA 1
ATOM 2154 C C . PRO B 1 33 ? 1.858 12.148 8.281 1 97.81 33 PRO B C 1
ATOM 2156 O O . PRO B 1 33 ? 0.674 12.234 7.953 1 97.81 33 PRO B O 1
ATOM 2159 N N . PHE B 1 34 ? 2.406 10.969 8.547 1 98.5 34 PHE B N 1
ATOM 2160 C CA . PHE B 1 34 ? 1.663 9.719 8.461 1 98.5 34 PHE B CA 1
ATOM 2161 C C . PHE B 1 34 ? 0.601 9.633 9.547 1 98.5 34 PHE B C 1
ATOM 2163 O O . PHE B 1 34 ? -0.525 9.203 9.289 1 98.5 34 PHE B O 1
ATOM 2170 N N . ALA B 1 35 ? 0.956 10.062 10.734 1 98.38 35 ALA B N 1
ATOM 2171 C CA . ALA B 1 35 ? -0.012 10.078 11.828 1 98.38 35 ALA B CA 1
ATOM 2172 C C . ALA B 1 35 ? -1.113 11.102 11.578 1 98.38 35 ALA B C 1
ATOM 2174 O O . ALA B 1 35 ? -2.264 10.898 11.969 1 98.38 35 ALA B O 1
ATOM 2175 N N . GLN B 1 36 ? -0.735 12.195 10.922 1 98.38 36 GLN B N 1
ATOM 2176 C CA . GLN B 1 36 ? -1.724 13.227 10.625 1 98.38 36 GLN B CA 1
ATOM 2177 C C . GLN B 1 36 ? -2.846 12.672 9.75 1 98.38 36 GLN B C 1
ATOM 2179 O O . GLN B 1 36 ? -3.998 13.102 9.867 1 98.38 36 GLN B O 1
ATOM 2184 N N . ARG B 1 37 ? -2.562 11.68 8.828 1 98.75 37 ARG B N 1
ATOM 2185 C CA . ARG B 1 37 ? -3.602 11.023 8.039 1 98.75 37 ARG B CA 1
ATOM 2186 C C . ARG B 1 37 ? -4.734 10.531 8.938 1 98.75 37 ARG B C 1
ATOM 2188 O O . ARG B 1 37 ? -5.902 10.859 8.703 1 98.75 37 ARG B O 1
ATOM 2195 N N . THR B 1 38 ? -4.332 9.82 9.938 1 98.88 38 THR B N 1
ATOM 2196 C CA . THR B 1 38 ? -5.297 9.195 10.836 1 98.88 38 THR B CA 1
ATOM 2197 C C . THR B 1 38 ? -6.051 10.258 11.641 1 98.88 38 THR B C 1
ATOM 2199 O O . THR B 1 38 ? -7.266 10.156 11.82 1 98.88 38 THR B O 1
ATOM 2202 N N . LEU B 1 39 ? -5.371 11.305 12.062 1 98.56 39 LEU B N 1
ATOM 2203 C CA . LEU B 1 39 ? -6.004 12.367 12.828 1 98.56 39 LEU B CA 1
ATOM 2204 C C . LEU B 1 39 ? -7.027 13.117 11.977 1 98.56 39 LEU B C 1
ATOM 2206 O O . LEU B 1 39 ? -8.102 13.469 12.469 1 98.56 39 LEU B O 1
ATOM 2210 N N . LEU B 1 40 ? -6.668 13.344 10.719 1 98.69 40 LEU B N 1
ATOM 2211 C CA . LEU B 1 40 ? -7.605 13.984 9.805 1 98.69 40 LEU B CA 1
ATOM 2212 C C . LEU B 1 40 ? -8.883 13.164 9.664 1 98.69 40 LEU B C 1
ATOM 2214 O O . LEU B 1 40 ? -9.984 13.711 9.734 1 98.69 40 LEU B O 1
ATOM 2218 N N . VAL B 1 41 ? -8.742 11.852 9.508 1 98.81 41 VAL B N 1
ATOM 2219 C CA . VAL B 1 41 ? -9.891 10.969 9.312 1 98.81 41 VAL B CA 1
ATOM 2220 C C . VAL B 1 41 ? -10.734 10.93 10.578 1 98.81 41 VAL B C 1
ATOM 2222 O O . VAL B 1 41 ? -11.961 11.023 10.516 1 98.81 41 VAL B O 1
ATOM 2225 N N . LEU B 1 42 ? -10.078 10.852 11.75 1 98.5 42 LEU B N 1
ATOM 2226 C CA . LEU B 1 42 ? -10.789 10.867 13.023 1 98.5 42 LEU B CA 1
ATOM 2227 C C . LEU B 1 42 ? -11.617 12.141 13.172 1 98.5 42 LEU B C 1
ATOM 2229 O O . LEU B 1 42 ? -12.789 12.086 13.539 1 98.5 42 LEU B O 1
ATOM 2233 N N . GLN B 1 43 ? -11.031 13.258 12.852 1 97.81 43 GLN B N 1
ATOM 2234 C CA . GLN B 1 43 ? -11.695 14.555 12.969 1 97.81 43 GLN B CA 1
ATOM 2235 C C . GLN B 1 43 ? -12.836 14.688 11.969 1 97.81 43 GLN B C 1
ATOM 2237 O O . GLN B 1 43 ? -13.938 15.109 12.328 1 97.81 43 GLN B O 1
ATOM 2242 N N . ALA B 1 44 ? -12.562 14.32 10.773 1 98.19 44 ALA B N 1
ATOM 2243 C CA . ALA B 1 44 ? -13.555 14.445 9.711 1 98.19 44 ALA B CA 1
ATOM 2244 C C . ALA B 1 44 ? -14.797 13.609 10.023 1 98.19 44 ALA B C 1
ATOM 2246 O O . ALA B 1 44 ? -15.914 14.008 9.703 1 98.19 44 ALA B O 1
ATOM 2247 N N . LYS B 1 45 ? -14.625 12.477 10.664 1 98.12 45 LYS B N 1
ATOM 2248 C CA . LYS B 1 45 ? -15.719 11.547 10.914 1 98.12 45 LYS B CA 1
ATOM 2249 C C . LYS B 1 45 ? -16.344 11.781 12.289 1 98.12 45 LYS B C 1
ATOM 2251 O O . LYS B 1 45 ? -17.344 11.148 12.641 1 98.12 45 LYS B O 1
ATOM 2256 N N . GLY B 1 46 ? -15.766 12.672 13.039 1 97.5 46 GLY B N 1
ATOM 2257 C CA . GLY B 1 46 ? -16.297 12.992 14.359 1 97.5 46 GLY B CA 1
ATOM 2258 C C . GLY B 1 46 ? -16.156 11.852 15.352 1 97.5 46 GLY B C 1
ATOM 2259 O O . GLY B 1 46 ? -17.031 11.672 16.203 1 97.5 46 GLY B O 1
ATOM 2260 N N . ILE B 1 47 ? -15.172 11.055 15.219 1 97.88 47 ILE B N 1
ATOM 2261 C CA . ILE B 1 47 ? -14.969 9.914 16.109 1 97.88 47 ILE B CA 1
ATOM 2262 C C . ILE B 1 47 ? -14.289 10.383 17.391 1 97.88 47 ILE B C 1
ATOM 2264 O O . ILE B 1 47 ? -13.234 11.016 17.359 1 97.88 47 ILE B O 1
ATOM 2268 N N . LYS B 1 48 ? -14.867 10.109 18.5 1 97.56 48 LYS B N 1
ATOM 2269 C CA . LYS B 1 48 ? -14.25 10.438 19.797 1 97.56 48 LYS B CA 1
ATOM 2270 C C . LYS B 1 48 ? -12.945 9.664 19.984 1 97.56 48 LYS B C 1
ATOM 2272 O O . LYS B 1 48 ? -12.906 8.453 19.797 1 97.56 48 LYS B O 1
ATOM 2277 N N . HIS B 1 49 ? -11.906 10.391 20.359 1 97.81 49 HIS B N 1
ATOM 2278 C CA . HIS B 1 49 ? -10.609 9.719 20.453 1 97.81 49 HIS B CA 1
ATOM 2279 C C . HIS B 1 49 ? -9.703 10.422 21.453 1 97.81 49 HIS B C 1
ATOM 2281 O O . HIS B 1 49 ? -9.969 11.555 21.859 1 97.81 49 HIS B O 1
ATOM 2287 N N . GLU B 1 50 ? -8.758 9.703 21.906 1 96.94 50 GLU B N 1
ATOM 2288 C CA . GLU B 1 50 ? -7.652 10.25 22.688 1 96.94 50 GLU B CA 1
ATOM 2289 C C . GLU B 1 50 ? -6.324 10.094 21.953 1 96.94 50 GLU B C 1
ATOM 2291 O O . GLU B 1 50 ? -6.094 9.094 21.281 1 96.94 50 GLU B O 1
ATOM 2296 N N . ILE B 1 51 ? -5.492 11.102 22.094 1 97.56 51 ILE B N 1
ATOM 2297 C CA . ILE B 1 51 ? -4.195 11.102 21.422 1 97.56 51 ILE B CA 1
ATOM 2298 C C . ILE B 1 51 ? -3.086 10.891 22.453 1 97.56 51 ILE B C 1
ATOM 2300 O O . ILE B 1 51 ? -3.043 11.57 23.469 1 97.56 51 ILE B O 1
ATOM 2304 N N . ILE B 1 52 ? -2.256 9.93 22.234 1 97.62 52 ILE B N 1
ATOM 2305 C CA . ILE B 1 52 ? -1.029 9.719 22.984 1 97.62 52 ILE B CA 1
ATOM 2306 C C . ILE B 1 52 ? 0.182 9.891 22.078 1 97.62 52 ILE B C 1
ATOM 2308 O O . ILE B 1 52 ? 0.422 9.062 21.188 1 97.62 52 ILE B O 1
ATOM 2312 N N . ASN B 1 53 ? 0.963 10.938 22.328 1 97.75 53 ASN B N 1
ATOM 2313 C CA . ASN B 1 53 ? 2.152 11.172 21.516 1 97.75 53 ASN B CA 1
ATOM 2314 C C . ASN B 1 53 ? 3.336 10.344 22 1 97.75 53 ASN B C 1
ATOM 2316 O O . ASN B 1 53 ? 3.568 10.227 23.203 1 97.75 53 ASN B O 1
ATOM 2320 N N . ILE B 1 54 ? 4.027 9.711 21.031 1 98.31 54 ILE B N 1
ATOM 2321 C CA . ILE B 1 54 ? 5.211 8.898 21.297 1 98.31 54 ILE B CA 1
ATOM 2322 C C . ILE B 1 54 ? 6.465 9.664 20.859 1 98.31 54 ILE B C 1
ATOM 2324 O O . ILE B 1 54 ? 6.488 10.273 19.781 1 98.31 54 ILE B O 1
ATOM 2328 N N . ASN B 1 55 ? 7.473 9.742 21.734 1 97.81 55 ASN B N 1
ATOM 2329 C CA . ASN B 1 55 ? 8.758 10.305 21.344 1 97.81 55 ASN B CA 1
ATOM 2330 C C . ASN B 1 55 ? 9.523 9.359 20.422 1 97.81 55 ASN B C 1
ATOM 2332 O O . ASN B 1 55 ? 10.164 8.414 20.875 1 97.81 55 ASN B O 1
ATOM 2336 N N . LEU B 1 56 ? 9.547 9.625 19.188 1 96.94 56 LEU B N 1
ATOM 2337 C CA . LEU B 1 56 ? 10.125 8.727 18.203 1 96.94 56 LEU B CA 1
ATOM 2338 C C . LEU B 1 56 ? 11.648 8.812 18.219 1 96.94 56 LEU B C 1
ATOM 2340 O O . LEU B 1 56 ? 12.328 7.961 17.641 1 96.94 56 LEU B O 1
ATOM 2344 N N . LYS B 1 57 ? 12.211 9.859 18.875 1 96.56 57 LYS B N 1
ATOM 2345 C CA . LYS B 1 57 ? 13.656 9.984 19.047 1 96.56 57 LYS B CA 1
ATOM 2346 C C . LYS B 1 57 ? 14.125 9.234 20.297 1 96.56 57 LYS B C 1
ATOM 2348 O O . LYS B 1 57 ? 15.312 8.961 20.453 1 96.56 57 LYS B O 1
ATOM 2353 N N . ASN B 1 58 ? 13.273 8.977 21.141 1 96.5 58 ASN B N 1
ATOM 2354 C CA . ASN B 1 58 ? 13.492 8.289 22.406 1 96.5 58 ASN B CA 1
ATOM 2355 C C . ASN B 1 58 ? 12.289 7.438 22.797 1 96.5 58 ASN B C 1
ATOM 2357 O O . ASN B 1 58 ? 11.672 7.656 23.844 1 96.5 58 ASN B O 1
ATOM 2361 N N . LYS B 1 59 ? 12.023 6.367 22.062 1 97.5 59 LYS B N 1
ATOM 2362 C CA . LYS B 1 59 ? 10.781 5.59 22.125 1 97.5 59 LYS B CA 1
ATOM 2363 C C . LYS B 1 59 ? 10.688 4.82 23.438 1 97.5 59 LYS B C 1
ATOM 2365 O O . LYS B 1 59 ? 11.672 4.254 23.906 1 97.5 59 LYS B O 1
ATOM 2370 N N . PRO B 1 60 ? 9.516 4.781 24 1 98.19 60 PRO B N 1
ATOM 2371 C CA . PRO B 1 60 ? 9.32 3.871 25.125 1 98.19 60 PRO B CA 1
ATOM 2372 C C . PRO B 1 60 ? 9.359 2.402 24.719 1 98.19 60 PRO B C 1
ATOM 2374 O O . PRO B 1 60 ? 8.867 2.039 23.656 1 98.19 60 PRO B O 1
ATOM 2377 N N . GLU B 1 61 ? 9.852 1.557 25.578 1 97.62 61 GLU B N 1
ATOM 2378 C CA . GLU B 1 61 ? 10.047 0.143 25.281 1 97.62 61 GLU B CA 1
ATOM 2379 C C . GLU B 1 61 ? 8.711 -0.561 25.047 1 97.62 61 GLU B C 1
ATOM 2381 O O . GLU B 1 61 ? 8.609 -1.456 24.203 1 97.62 61 GLU B O 1
ATOM 2386 N N . TRP B 1 62 ? 7.734 -0.132 25.781 1 98.12 62 TRP B N 1
ATOM 2387 C CA . TRP B 1 62 ? 6.434 -0.793 25.703 1 98.12 62 TRP B CA 1
ATOM 2388 C C . TRP B 1 62 ? 5.75 -0.521 24.375 1 98.12 62 TRP B C 1
ATOM 2390 O O . TRP B 1 62 ? 4.809 -1.226 24 1 98.12 62 TRP B O 1
ATOM 2400 N N . PHE B 1 63 ? 6.203 0.493 23.625 1 98.5 63 PHE B N 1
ATOM 2401 C CA . PHE B 1 63 ? 5.523 0.892 22.391 1 98.5 63 PHE B CA 1
ATOM 2402 C C . PHE B 1 63 ? 5.668 -0.182 21.312 1 98.5 63 PHE B C 1
ATOM 2404 O O . PHE B 1 63 ? 4.797 -0.332 20.469 1 98.5 63 PHE B O 1
ATOM 2411 N N . PHE B 1 64 ? 6.668 -1.034 21.422 1 97 64 PHE B N 1
ATOM 2412 C CA . PHE B 1 64 ? 6.926 -2.08 20.438 1 97 64 PHE B CA 1
ATOM 2413 C C . PHE B 1 64 ? 5.902 -3.205 20.562 1 97 64 PHE B C 1
ATOM 2415 O O . PHE B 1 64 ? 5.75 -4.02 19.641 1 97 64 PHE B O 1
ATOM 2422 N N . LYS B 1 65 ? 5.211 -3.252 21.641 1 96.06 65 LYS B N 1
ATOM 2423 C CA . LYS B 1 65 ? 4.105 -4.191 21.812 1 96.06 65 LYS B CA 1
ATOM 2424 C C . LYS B 1 65 ? 2.854 -3.689 21.094 1 96.06 65 LYS B C 1
ATOM 2426 O O . LYS B 1 65 ? 1.947 -4.473 20.797 1 96.06 65 LYS B O 1
ATOM 2431 N N . LYS B 1 66 ? 2.781 -2.342 20.859 1 97.75 66 LYS B N 1
ATOM 2432 C CA . LYS B 1 66 ? 1.656 -1.743 20.141 1 97.75 66 LYS B CA 1
ATOM 2433 C C . LYS B 1 66 ? 1.854 -1.832 18.625 1 97.75 66 LYS B C 1
ATOM 2435 O O . LYS B 1 66 ? 0.909 -2.109 17.891 1 97.75 66 LYS B O 1
ATOM 2440 N N . ASN B 1 67 ? 3.062 -1.669 18.234 1 97.31 67 ASN B N 1
ATOM 2441 C CA . ASN B 1 67 ? 3.508 -1.813 16.844 1 97.31 67 ASN B CA 1
ATOM 2442 C C . ASN B 1 67 ? 4.938 -2.344 16.781 1 97.31 67 ASN B C 1
ATOM 2444 O O . ASN B 1 67 ? 5.887 -1.62 17.062 1 97.31 67 ASN B O 1
ATOM 2448 N N . PRO B 1 68 ? 5.121 -3.514 16.281 1 94.12 68 PRO B N 1
ATOM 2449 C CA . PRO B 1 68 ? 6.453 -4.129 16.266 1 94.12 68 PRO B CA 1
ATOM 2450 C C . PRO B 1 68 ? 7.461 -3.334 15.445 1 94.12 68 PRO B C 1
ATOM 2452 O O . PRO B 1 68 ? 8.672 -3.488 15.625 1 94.12 68 PRO B O 1
ATOM 2455 N N . PHE B 1 69 ? 6.992 -2.422 14.602 1 95.19 69 PHE B N 1
ATOM 2456 C CA . PHE B 1 69 ? 7.891 -1.633 13.766 1 95.19 69 PHE B CA 1
ATOM 2457 C C . PHE B 1 69 ? 8.258 -0.326 14.461 1 95.19 69 PHE B C 1
ATOM 2459 O O . PHE B 1 69 ? 9.109 0.423 13.969 1 95.19 69 PHE B O 1
ATOM 2466 N N . GLY B 1 70 ? 7.59 -0.052 15.57 1 97.12 70 GLY B N 1
ATOM 2467 C CA . GLY B 1 70 ? 7.898 1.146 16.328 1 97.12 70 GLY B CA 1
ATOM 2468 C C . GLY B 1 70 ? 7.5 2.426 15.625 1 97.12 70 GLY B C 1
ATOM 2469 O O . GLY B 1 70 ? 8.117 3.473 15.828 1 97.12 70 GLY B O 1
ATOM 2470 N N . LEU B 1 71 ? 6.492 2.334 14.766 1 98 71 LEU B N 1
ATOM 2471 C CA . LEU B 1 71 ? 6.074 3.494 13.984 1 98 71 LEU B CA 1
ATOM 2472 C C . LEU B 1 71 ? 4.68 3.953 14.406 1 98 71 LEU B C 1
ATOM 2474 O O . LEU B 1 71 ? 3.943 3.205 15.047 1 98 71 LEU B O 1
ATOM 2478 N N . VAL B 1 72 ? 4.398 5.176 14.156 1 98.5 72 VAL B N 1
ATOM 2479 C CA . VAL B 1 72 ? 3.068 5.746 14.328 1 98.5 72 VAL B CA 1
ATOM 2480 C C . VAL B 1 72 ? 2.447 6.035 12.961 1 98.5 72 VAL B C 1
ATOM 2482 O O . VAL B 1 72 ? 3.16 6.188 11.969 1 98.5 72 VAL B O 1
ATOM 2485 N N . PRO B 1 73 ? 1.128 5.988 12.836 1 98.75 73 PRO B N 1
ATOM 2486 C CA . PRO B 1 73 ? 0.11 5.898 13.883 1 98.75 73 PRO B CA 1
ATOM 2487 C C . PRO B 1 73 ? -0.233 4.457 14.25 1 98.75 73 PRO B C 1
ATOM 2489 O O . PRO B 1 73 ? 0.029 3.537 13.469 1 98.75 73 PRO B O 1
ATOM 2492 N N . VAL B 1 74 ? -0.742 4.266 15.484 1 98.88 74 VAL B N 1
ATOM 2493 C CA . VAL B 1 74 ? -1.364 3.027 15.938 1 98.88 74 VAL B CA 1
ATOM 2494 C C . VAL B 1 74 ? -2.711 3.334 16.594 1 98.88 74 VAL B C 1
ATOM 2496 O O . VAL B 1 74 ? -2.816 4.242 17.422 1 98.88 74 VAL B O 1
ATOM 2499 N N . LEU B 1 75 ? -3.725 2.668 16.156 1 98.88 75 LEU B N 1
ATOM 2500 C CA . LEU B 1 75 ? -5.012 2.725 16.844 1 98.88 75 LEU B CA 1
ATOM 2501 C C . LEU B 1 75 ? -5.125 1.607 17.875 1 98.88 75 LEU B C 1
ATOM 2503 O O . LEU B 1 75 ? -4.672 0.487 17.641 1 98.88 75 LEU B O 1
ATOM 2507 N N . GLU B 1 76 ? -5.676 1.905 18.922 1 98.75 76 GLU B N 1
ATOM 2508 C CA . GLU B 1 76 ? -6.039 0.921 19.938 1 98.75 76 GLU B CA 1
ATOM 2509 C C . GLU B 1 76 ? -7.488 1.089 20.391 1 98.75 76 GLU B C 1
ATOM 2511 O O . GLU B 1 76 ? -7.898 2.178 20.797 1 98.75 76 GLU B O 1
ATOM 2516 N N . THR B 1 77 ? -8.312 0.062 20.266 1 98.19 77 THR B N 1
ATOM 2517 C CA . THR B 1 77 ? -9.719 0.115 20.656 1 98.19 77 THR B CA 1
ATOM 2518 C C . THR B 1 77 ? -9.883 -0.26 22.125 1 98.19 77 THR B C 1
ATOM 2520 O O . THR B 1 77 ? -8.93 -0.702 22.781 1 98.19 77 THR B O 1
ATOM 2523 N N . SER B 1 78 ? -11.133 -0.135 22.641 1 97.19 78 SER B N 1
ATOM 2524 C CA . SER B 1 78 ? -11.438 -0.488 24.016 1 97.19 78 SER B CA 1
ATOM 2525 C C . SER B 1 78 ? -11.328 -1.992 24.234 1 97.19 78 SER B C 1
ATOM 2527 O O . SER B 1 78 ? -11.188 -2.447 25.375 1 97.19 78 SER B O 1
ATOM 2529 N N . GLN B 1 79 ? -11.344 -2.803 23.188 1 95.75 79 GLN B N 1
ATOM 2530 C CA . GLN B 1 79 ? -11.203 -4.254 23.266 1 95.75 79 GLN B CA 1
ATOM 2531 C C . GLN B 1 79 ? -9.742 -4.672 23.156 1 95.75 79 GLN B C 1
ATOM 2533 O O . GLN B 1 79 ? -9.438 -5.867 23.125 1 95.75 79 GLN B O 1
ATOM 2538 N N . GLY B 1 80 ? -8.883 -3.654 23.031 1 96.31 80 GLY B N 1
ATOM 2539 C CA . GLY B 1 80 ? -7.457 -3.949 22.969 1 96.31 80 GLY B CA 1
ATOM 2540 C C . GLY B 1 80 ? -6.965 -4.27 21.578 1 96.31 80 GLY B C 1
ATOM 2541 O O . GLY B 1 80 ? -5.848 -4.762 21.406 1 96.31 80 GLY B O 1
ATOM 2542 N N . GLN B 1 81 ? -7.766 -4.027 20.594 1 97.62 81 GLN B N 1
ATOM 2543 C CA . GLN B 1 81 ? -7.355 -4.258 19.219 1 97.62 81 GLN B CA 1
ATOM 2544 C C . GLN B 1 81 ? -6.375 -3.184 18.75 1 97.62 81 GLN B C 1
ATOM 2546 O O . GLN B 1 81 ? -6.559 -1.999 19.031 1 97.62 81 GLN B O 1
ATOM 2551 N N . LEU B 1 82 ? -5.328 -3.658 18.078 1 98.5 82 LEU B N 1
ATOM 2552 C CA . LEU B 1 82 ? -4.301 -2.76 17.562 1 98.5 82 LEU B CA 1
ATOM 2553 C C . LEU B 1 82 ? -4.316 -2.727 16.031 1 98.5 82 LEU B C 1
ATOM 2555 O O . LEU B 1 82 ? -4.379 -3.775 15.391 1 98.5 82 LEU B O 1
ATOM 2559 N N . ILE B 1 83 ? -4.324 -1.539 15.5 1 98.81 83 ILE B N 1
ATOM 2560 C CA . ILE B 1 83 ? -4.277 -1.334 14.062 1 98.81 83 ILE B CA 1
ATOM 2561 C C . ILE B 1 83 ? -3.176 -0.337 13.711 1 98.81 83 ILE B C 1
ATOM 2563 O O . ILE B 1 83 ? -3.16 0.784 14.227 1 98.81 83 ILE B O 1
ATOM 2567 N N . TYR B 1 84 ? -2.248 -0.825 12.883 1 98.38 84 TYR B N 1
ATOM 2568 C CA . TYR B 1 84 ? -1.189 0.117 12.539 1 98.38 84 TYR B CA 1
ATOM 2569 C C . TYR B 1 84 ? -0.948 0.143 11.031 1 98.38 84 TYR B C 1
ATOM 2571 O O . TYR B 1 84 ? -1.428 -0.729 10.305 1 98.38 84 TYR B O 1
ATOM 2579 N N . GLU B 1 85 ? -0.077 1.158 10.68 1 97 85 GLU B N 1
ATOM 2580 C CA . GLU B 1 85 ? 0.143 1.706 9.344 1 97 85 GLU B CA 1
ATOM 2581 C C . GLU B 1 85 ? -0.889 2.781 9.008 1 97 85 GLU B C 1
ATOM 2583 O O . GLU B 1 85 ? -2.088 2.58 9.211 1 97 85 GLU B O 1
ATOM 2588 N N . SER B 1 86 ? -0.526 3.887 8.531 1 98.31 86 SER B N 1
ATOM 2589 C CA . SER B 1 86 ? -1.361 5.078 8.398 1 98.31 86 SER B CA 1
ATOM 2590 C C . SER B 1 86 ? -2.541 4.824 7.469 1 98.31 86 SER B C 1
ATOM 2592 O O . SER B 1 86 ? -3.68 5.176 7.789 1 98.31 86 SER B O 1
ATOM 2594 N N . LEU B 1 87 ? -2.299 4.109 6.359 1 98.62 87 LEU B N 1
ATOM 2595 C CA . LEU B 1 87 ? -3.383 3.865 5.414 1 98.62 87 LEU B CA 1
ATOM 2596 C C . LEU B 1 87 ? -4.375 2.855 5.977 1 98.62 87 LEU B C 1
ATOM 2598 O O . LEU B 1 87 ? -5.586 2.992 5.777 1 98.62 87 LEU B O 1
ATOM 2602 N N . ILE B 1 88 ? -3.881 1.842 6.707 1 98.75 88 ILE B N 1
ATOM 2603 C CA . ILE B 1 88 ? -4.719 0.792 7.273 1 98.75 88 ILE B CA 1
ATOM 2604 C C . ILE B 1 88 ? -5.602 1.376 8.375 1 98.75 88 ILE B C 1
ATOM 2606 O O . ILE B 1 88 ? -6.785 1.045 8.469 1 98.75 88 ILE B O 1
ATOM 2610 N N . THR B 1 89 ? -5.035 2.271 9.211 1 98.88 89 THR B N 1
ATOM 2611 C CA . THR B 1 89 ? -5.832 2.916 10.25 1 98.88 89 THR B CA 1
ATOM 2612 C C . THR B 1 89 ? -6.973 3.719 9.633 1 98.88 89 THR B C 1
ATOM 2614 O O . THR B 1 89 ? -8.102 3.67 10.117 1 98.88 89 THR B O 1
ATOM 2617 N N . CYS B 1 90 ? -6.695 4.418 8.547 1 98.88 90 CYS B N 1
ATOM 2618 C CA . CYS B 1 90 ? -7.703 5.242 7.895 1 98.88 90 CYS B CA 1
ATOM 2619 C C . CYS B 1 90 ? -8.805 4.379 7.293 1 98.88 90 CYS B C 1
ATOM 2621 O O . CYS B 1 90 ? -9.992 4.684 7.434 1 98.88 90 CYS B O 1
ATOM 2623 N N . GLU B 1 91 ? -8.391 3.295 6.656 1 98.5 91 GLU B N 1
ATOM 2624 C CA . GLU B 1 91 ? -9.375 2.387 6.07 1 98.5 91 GLU B CA 1
ATOM 2625 C C . GLU B 1 91 ? -10.227 1.728 7.152 1 98.5 91 GLU B C 1
ATOM 2627 O O . GLU B 1 91 ? -11.445 1.594 6.996 1 98.5 91 GLU B O 1
ATOM 2632 N N . TYR B 1 92 ? -9.625 1.323 8.258 1 98.81 92 TYR B N 1
ATOM 2633 C CA . TYR B 1 92 ? -10.352 0.728 9.375 1 98.81 92 TYR B CA 1
ATOM 2634 C C . TYR B 1 92 ? -11.391 1.695 9.922 1 98.81 92 TYR B C 1
ATOM 2636 O O . TYR B 1 92 ? -12.555 1.328 10.117 1 98.81 92 TYR B O 1
ATOM 2644 N N . LEU B 1 93 ? -10.969 2.924 10.125 1 98.81 93 LEU B N 1
ATOM 2645 C CA . LEU B 1 93 ? -11.883 3.928 10.656 1 98.81 93 LEU B CA 1
ATOM 2646 C C . LEU B 1 93 ? -13.055 4.16 9.703 1 98.81 93 LEU B C 1
ATOM 2648 O O . LEU B 1 93 ? -14.188 4.348 10.141 1 98.81 93 LEU B O 1
ATOM 2652 N N . ASP B 1 94 ? -12.734 4.16 8.438 1 98.56 94 ASP B N 1
ATOM 2653 C CA . ASP B 1 94 ? -13.758 4.383 7.426 1 98.56 94 ASP B CA 1
ATOM 2654 C C . ASP B 1 94 ? -14.812 3.277 7.457 1 98.56 94 ASP B C 1
ATOM 2656 O O . ASP B 1 94 ? -16 3.541 7.258 1 98.56 94 ASP B O 1
ATOM 2660 N N . GLU B 1 95 ? -14.391 2.057 7.723 1 97.56 95 GLU B N 1
ATOM 2661 C CA . GLU B 1 95 ? -15.273 0.899 7.641 1 97.56 95 GLU B CA 1
ATOM 2662 C C . GLU B 1 95 ? -15.945 0.624 8.977 1 97.56 95 GLU B C 1
ATOM 2664 O O . GLU B 1 95 ? -17.109 0.202 9.023 1 97.56 95 GLU B O 1
ATOM 2669 N N . ALA B 1 96 ? -15.312 0.887 10.078 1 97.62 96 ALA B N 1
ATOM 2670 C CA . ALA B 1 96 ? -15.773 0.464 11.398 1 97.62 96 ALA B CA 1
ATOM 2671 C C . ALA B 1 96 ? -16.688 1.515 12.031 1 97.62 96 ALA B C 1
ATOM 2673 O O . ALA B 1 96 ? -17.438 1.217 12.961 1 97.62 96 ALA B O 1
ATOM 2674 N N . TYR B 1 97 ? -16.625 2.701 11.539 1 97.5 97 TYR B N 1
ATOM 2675 C CA . TYR B 1 97 ? -17.406 3.793 12.109 1 97.5 97 TYR B CA 1
ATOM 2676 C C . TYR B 1 97 ? -18.266 4.457 11.047 1 97.5 97 TYR B C 1
ATOM 2678 O O . TYR B 1 97 ? -17.984 4.359 9.852 1 97.5 97 TYR B O 1
ATOM 2686 N N . PRO B 1 98 ? -19.297 5.098 11.422 1 95.75 98 PRO B N 1
ATOM 2687 C CA . PRO B 1 98 ? -20.172 5.762 10.461 1 95.75 98 PRO B CA 1
ATOM 2688 C C . PRO B 1 98 ? -19.5 6.926 9.742 1 95.75 98 PRO B C 1
ATOM 2690 O O . PRO B 1 98 ? -18.469 7.434 10.211 1 95.75 98 PRO B O 1
ATOM 2693 N N . GLY B 1 99 ? -20.094 7.324 8.578 1 94.12 99 GLY B N 1
ATOM 2694 C CA . GLY B 1 99 ? -19.578 8.453 7.824 1 94.12 99 GLY B CA 1
ATOM 2695 C C . GLY B 1 99 ? -18.453 8.07 6.883 1 94.12 99 GLY B C 1
ATOM 2696 O O . GLY B 1 99 ? -17.297 8.484 7.074 1 94.12 99 GLY B O 1
ATOM 2697 N N . LYS B 1 100 ? -18.797 7.41 5.836 1 95.81 100 LYS B N 1
ATOM 2698 C CA . LYS B 1 100 ? -17.797 6.914 4.883 1 95.81 100 LYS B CA 1
ATOM 2699 C C . LYS B 1 100 ? -17.156 8.062 4.121 1 95.81 100 LYS B C 1
ATOM 2701 O O . LYS B 1 100 ? -17.844 8.961 3.629 1 95.81 100 LYS B O 1
ATOM 2706 N N . LEU B 1 101 ? -15.867 8.055 4.113 1 98.38 101 LEU B N 1
ATOM 2707 C CA . LEU B 1 101 ? -15.102 9.031 3.35 1 98.38 101 LEU B CA 1
ATOM 2708 C C . LEU B 1 101 ? -14.766 8.5 1.96 1 98.38 101 LEU B C 1
ATOM 2710 O O . LEU B 1 101 ? -14.758 9.258 0.987 1 98.38 101 LEU B O 1
ATOM 2714 N N . PHE B 1 102 ? -14.484 7.199 1.83 1 98 102 PHE B N 1
ATOM 2715 C CA . PHE B 1 102 ? -14.328 6.598 0.51 1 98 102 PHE B CA 1
ATOM 2716 C C . PHE B 1 102 ? -15.656 6.566 -0.229 1 98 102 PHE B C 1
ATOM 2718 O O . PHE B 1 102 ? -16.719 6.395 0.388 1 98 102 PHE B O 1
ATOM 2725 N N . PRO B 1 103 ? -15.602 6.68 -1.548 1 97.12 103 PRO B N 1
ATOM 2726 C CA . PRO B 1 103 ? -16.844 6.516 -2.305 1 97.12 103 PRO B CA 1
ATOM 2727 C C . PRO B 1 103 ? -17.391 5.09 -2.234 1 97.12 103 PRO B C 1
ATOM 2729 O O . PRO B 1 103 ? -16.625 4.137 -2.078 1 97.12 103 PRO B O 1
ATOM 2732 N N . GLU B 1 104 ? -18.688 4.934 -2.363 1 95.06 104 GLU B N 1
ATOM 2733 C CA . GLU B 1 104 ? -19.344 3.635 -2.344 1 95.06 104 GLU B CA 1
ATOM 2734 C C . GLU B 1 104 ? -19.078 2.861 -3.635 1 95.06 104 GLU B C 1
ATOM 2736 O O . GLU B 1 104 ? -19 1.632 -3.621 1 95.06 104 GLU B O 1
ATOM 2741 N N . ASP B 1 105 ? -19.016 3.59 -4.738 1 96.69 105 ASP B N 1
ATOM 2742 C CA . ASP B 1 105 ? -18.75 2.957 -6.027 1 96.69 105 ASP B CA 1
ATOM 2743 C C . ASP B 1 105 ? -17.344 2.336 -6.059 1 96.69 105 ASP B C 1
ATOM 2745 O O . ASP B 1 105 ? -16.359 3.029 -5.852 1 96.69 105 ASP B O 1
ATOM 2749 N N . PRO B 1 106 ? -17.297 1.034 -6.324 1 97.62 106 PRO B N 1
ATOM 2750 C CA . PRO B 1 106 ? -16 0.348 -6.281 1 97.62 106 PRO B CA 1
ATOM 2751 C C . PRO B 1 106 ? -14.977 0.947 -7.246 1 97.62 106 PRO B C 1
ATOM 2753 O O . PRO B 1 106 ? -13.789 1.003 -6.938 1 97.62 106 PRO B O 1
ATOM 2756 N N . TYR B 1 107 ? -15.43 1.369 -8.375 1 97.94 107 TYR B N 1
ATOM 2757 C CA . TYR B 1 107 ? -14.492 1.934 -9.336 1 97.94 107 TYR B CA 1
ATOM 2758 C C . TYR B 1 107 ? -13.953 3.273 -8.844 1 97.94 107 TYR B C 1
ATOM 2760 O O . TYR B 1 107 ? -12.758 3.553 -8.969 1 97.94 107 TYR B O 1
ATOM 2768 N N . GLU B 1 108 ? -14.836 4.137 -8.344 1 97.06 108 GLU B N 1
ATOM 2769 C CA . GLU B 1 108 ? -14.398 5.43 -7.828 1 97.06 108 GLU B CA 1
ATOM 2770 C C . GLU B 1 108 ? -13.406 5.254 -6.68 1 97.06 108 GLU B C 1
ATOM 2772 O O . GLU B 1 108 ? -12.453 6.02 -6.559 1 97.06 108 GLU B O 1
ATOM 2777 N N . LYS B 1 109 ? -13.695 4.266 -5.848 1 98 109 LYS B N 1
ATOM 2778 C CA . LYS B 1 109 ? -12.758 3.967 -4.766 1 98 109 LYS B CA 1
ATOM 2779 C C . LYS B 1 109 ? -11.414 3.502 -5.32 1 98 109 LYS B C 1
ATOM 2781 O O . LYS B 1 109 ? -10.359 3.955 -4.867 1 98 109 LYS B O 1
ATOM 2786 N N . ALA B 1 110 ? -11.414 2.627 -6.312 1 98.5 110 ALA B N 1
ATOM 2787 C CA . ALA B 1 110 ? -10.188 2.162 -6.957 1 98.5 110 ALA B CA 1
ATOM 2788 C C . ALA B 1 110 ? -9.422 3.324 -7.586 1 98.5 110 ALA B C 1
ATOM 2790 O O . ALA B 1 110 ? -8.195 3.371 -7.527 1 98.5 110 ALA B O 1
ATOM 2791 N N . PHE B 1 111 ? -10.188 4.184 -8.141 1 97.75 111 PHE B N 1
ATOM 2792 C CA . PHE B 1 111 ? -9.586 5.348 -8.781 1 97.75 111 PHE B CA 1
ATOM 2793 C C . PHE B 1 111 ? -8.836 6.195 -7.758 1 97.75 111 PHE B C 1
ATOM 2795 O O . PHE B 1 111 ? -7.715 6.641 -8.016 1 97.75 111 PHE B O 1
ATOM 2802 N N . GLN B 1 112 ? -9.414 6.402 -6.609 1 98.12 112 GLN B N 1
ATOM 2803 C CA . GLN B 1 112 ? -8.742 7.133 -5.547 1 98.12 112 GLN B CA 1
ATOM 2804 C C . GLN B 1 112 ? -7.477 6.406 -5.094 1 98.12 112 GLN B C 1
ATOM 2806 O O . GLN B 1 112 ? -6.449 7.035 -4.832 1 98.12 112 GLN B O 1
ATOM 2811 N N . LYS B 1 113 ? -7.566 5.105 -5.016 1 98.31 113 LYS B N 1
ATOM 2812 C CA . LYS B 1 113 ? -6.398 4.324 -4.621 1 98.31 113 LYS B CA 1
ATOM 2813 C C . LYS B 1 113 ? -5.293 4.422 -5.668 1 98.31 113 LYS B C 1
ATOM 2815 O O . LYS B 1 113 ? -4.105 4.402 -5.332 1 98.31 113 LYS B O 1
ATOM 2820 N N . MET B 1 114 ? -5.645 4.535 -6.941 1 98.19 114 MET B N 1
ATOM 2821 C CA . MET B 1 114 ? -4.652 4.715 -7.996 1 98.19 114 MET B CA 1
ATOM 2822 C C . MET B 1 114 ? -3.988 6.086 -7.891 1 98.19 114 MET B C 1
ATOM 2824 O O . MET B 1 114 ? -2.793 6.223 -8.148 1 98.19 114 MET B O 1
ATOM 2828 N N . ILE B 1 115 ? -4.742 7.125 -7.496 1 98.25 115 ILE B N 1
ATOM 2829 C CA . ILE B 1 115 ? -4.16 8.438 -7.238 1 98.25 115 ILE B CA 1
ATOM 2830 C C . ILE B 1 115 ? -3.154 8.344 -6.094 1 98.25 115 ILE B C 1
ATOM 2832 O O . ILE B 1 115 ? -2.066 8.922 -6.164 1 98.25 115 ILE B O 1
ATOM 2836 N N . LEU B 1 116 ? -3.561 7.57 -5.07 1 98.44 116 LEU B N 1
ATOM 2837 C CA . LEU B 1 116 ? -2.672 7.379 -3.93 1 98.44 116 LEU B CA 1
ATOM 2838 C C . LEU B 1 116 ? -1.385 6.68 -4.355 1 98.44 116 LEU B C 1
ATOM 2840 O O . LEU B 1 116 ? -0.307 6.996 -3.844 1 98.44 116 LEU B O 1
ATOM 2844 N N . GLU B 1 117 ? -1.525 5.73 -5.242 1 97.25 117 GLU B N 1
ATOM 2845 C CA . GLU B 1 117 ? -0.348 5.047 -5.773 1 97.25 117 GLU B CA 1
ATOM 2846 C C . GLU B 1 117 ? 0.571 6.02 -6.508 1 97.25 117 GLU B C 1
ATOM 2848 O O . GLU B 1 117 ? 1.792 5.973 -6.34 1 97.25 117 GLU B O 1
ATOM 2853 N N . LEU B 1 118 ? 0.005 6.832 -7.344 1 96.75 118 LEU B N 1
ATOM 2854 C CA . LEU B 1 118 ? 0.767 7.883 -8.008 1 96.75 118 LEU B CA 1
ATOM 2855 C C . LEU B 1 118 ? 1.487 8.758 -6.992 1 96.75 118 LEU B C 1
ATOM 2857 O O . LEU B 1 118 ? 2.67 9.07 -7.156 1 96.75 118 LEU B O 1
ATOM 2861 N N . PHE B 1 119 ? 0.843 9.062 -5.934 1 98.31 119 PHE B N 1
ATOM 2862 C CA . PHE B 1 119 ? 1.335 9.945 -4.883 1 98.31 119 PHE B CA 1
ATOM 2863 C C . PHE B 1 119 ? 2.42 9.258 -4.062 1 98.31 119 PHE B C 1
ATOM 2865 O O . PHE B 1 119 ? 3.203 9.922 -3.381 1 98.31 119 PHE B O 1
ATOM 2872 N N . SER B 1 120 ? 2.488 7.984 -4.098 1 97.19 120 SER B N 1
ATOM 2873 C CA . SER B 1 120 ? 3.316 7.203 -3.184 1 97.19 120 SER B CA 1
ATOM 2874 C C . SER B 1 120 ? 4.789 7.574 -3.318 1 97.19 120 SER B C 1
ATOM 2876 O O . SER B 1 120 ? 5.582 7.32 -2.41 1 97.19 120 SER B O 1
ATOM 2878 N N . LYS B 1 121 ? 5.234 8.258 -4.336 1 96.69 121 LYS B N 1
ATOM 2879 C CA . LYS B 1 121 ? 6.613 8.68 -4.555 1 96.69 121 LYS B CA 1
ATOM 2880 C C . LYS B 1 121 ? 6.93 9.961 -3.785 1 96.69 121 LYS B C 1
ATOM 2882 O O . LYS B 1 121 ? 8.094 10.289 -3.572 1 96.69 121 LYS B O 1
ATOM 2887 N N . VAL B 1 122 ? 5.945 10.648 -3.383 1 98.31 122 VAL B N 1
ATOM 2888 C CA . VAL B 1 122 ? 6.109 11.984 -2.822 1 98.31 122 VAL B CA 1
ATOM 2889 C C . VAL B 1 122 ? 6.75 11.898 -1.439 1 98.31 122 VAL B C 1
ATOM 2891 O O . VAL B 1 122 ? 7.742 12.57 -1.162 1 98.31 122 VAL B O 1
ATOM 2894 N N . PRO B 1 123 ? 6.27 11.016 -0.55 1 98.25 123 PRO B N 1
ATOM 2895 C CA . PRO B 1 123 ? 6.863 10.977 0.789 1 98.25 123 PRO B CA 1
ATOM 2896 C C . PRO B 1 123 ? 8.352 10.648 0.766 1 98.25 123 PRO B C 1
ATOM 2898 O O . PRO B 1 123 ? 9.156 11.383 1.35 1 98.25 123 PRO B O 1
ATOM 2901 N N . PRO B 1 124 ? 8.82 9.617 0.024 1 97.62 124 PRO B N 1
ATOM 2902 C CA . PRO B 1 124 ? 10.258 9.352 0.004 1 97.62 124 PRO B CA 1
ATOM 2903 C C . PRO B 1 124 ? 11.055 10.461 -0.681 1 97.62 124 PRO B C 1
ATOM 2905 O O . PRO B 1 124 ? 12.172 10.766 -0.271 1 97.62 124 PRO B O 1
ATOM 2908 N N . LEU B 1 125 ? 10.531 11.039 -1.743 1 97.69 125 LEU B N 1
ATOM 2909 C CA . LEU B 1 125 ? 11.211 12.141 -2.414 1 97.69 125 LEU B CA 1
ATOM 2910 C C . LEU B 1 125 ? 11.398 13.32 -1.469 1 97.69 125 LEU B C 1
ATOM 2912 O O . LEU B 1 125 ? 12.477 13.914 -1.414 1 97.69 125 LEU B O 1
ATOM 2916 N N . CYS B 1 126 ? 10.359 13.688 -0.713 1 97.44 126 CYS B N 1
ATOM 2917 C CA . CYS B 1 126 ? 10.438 14.781 0.253 1 97.44 126 CYS B CA 1
ATOM 2918 C C . CYS B 1 126 ? 11.508 14.5 1.301 1 97.44 126 CYS B C 1
ATOM 2920 O O . CYS B 1 126 ? 12.297 15.391 1.642 1 97.44 126 CYS B O 1
ATOM 2922 N N . LEU B 1 127 ? 11.555 13.297 1.787 1 95.81 127 LEU B N 1
ATOM 2923 C CA . LEU B 1 127 ? 12.547 12.914 2.783 1 95.81 127 LEU B CA 1
ATOM 2924 C C . LEU B 1 127 ? 13.961 13.031 2.215 1 95.81 127 LEU B C 1
ATOM 2926 O O . LEU B 1 127 ? 14.859 13.555 2.877 1 95.81 127 LEU B O 1
ATOM 2930 N N . ASP B 1 128 ? 14.102 12.539 0.996 1 96.38 128 ASP B N 1
ATOM 2931 C CA . ASP B 1 128 ? 15.398 12.602 0.332 1 96.38 128 ASP B CA 1
ATOM 2932 C C . ASP B 1 128 ? 15.875 14.047 0.18 1 96.38 128 ASP B C 1
ATOM 2934 O O . ASP B 1 128 ? 17.047 14.344 0.396 1 96.38 128 ASP B O 1
ATOM 2938 N N . ILE B 1 129 ? 15 14.859 -0.201 1 96.25 129 ILE B N 1
ATOM 2939 C CA . ILE B 1 129 ? 15.328 16.266 -0.4 1 96.25 129 ILE B CA 1
ATOM 2940 C C . ILE B 1 129 ? 15.695 16.906 0.938 1 96.25 129 ILE B C 1
ATOM 2942 O O . ILE B 1 129 ? 16.688 17.625 1.04 1 96.25 129 ILE B O 1
ATOM 2946 N N . LEU B 1 130 ? 14.945 16.656 1.983 1 95.19 130 LEU B N 1
ATOM 2947 C CA . LEU B 1 130 ? 15.195 17.203 3.312 1 95.19 130 LEU B CA 1
ATOM 2948 C C . LEU B 1 130 ? 16.578 16.797 3.816 1 95.19 130 LEU B C 1
ATOM 2950 O O . LEU B 1 130 ? 17.328 17.641 4.312 1 95.19 130 LEU B O 1
ATOM 2954 N N . ILE B 1 131 ? 16.875 15.555 3.631 1 94.44 131 ILE B N 1
ATOM 2955 C CA . ILE B 1 131 ? 18.156 15.039 4.074 1 94.44 131 ILE B CA 1
ATOM 2956 C C . ILE B 1 131 ? 19.281 15.609 3.205 1 94.44 131 ILE B C 1
ATOM 2958 O O . ILE B 1 131 ? 20.312 16.047 3.717 1 94.44 131 ILE B O 1
ATOM 2962 N N . GLY B 1 132 ? 19.047 15.594 1.913 1 93.88 132 GLY B N 1
ATOM 2963 C CA . GLY B 1 132 ? 20.047 16.078 0.979 1 93.88 132 GLY B CA 1
ATOM 2964 C C . GLY B 1 132 ? 20.406 17.531 1.193 1 93.88 132 GLY B C 1
ATOM 2965 O O . GLY B 1 132 ? 21.578 17.906 1.215 1 93.88 132 GLY B O 1
ATOM 2966 N N . VAL B 1 133 ? 19.469 18.375 1.357 1 91.31 133 VAL B N 1
ATOM 2967 C CA . VAL B 1 133 ? 19.688 19.797 1.56 1 91.31 133 VAL B CA 1
ATOM 2968 C C . VAL B 1 133 ? 20.516 20.031 2.822 1 91.31 133 VAL B C 1
ATOM 2970 O O . VAL B 1 133 ? 21.422 20.859 2.834 1 91.31 133 VAL B O 1
ATOM 2973 N N . ARG B 1 134 ? 20.312 19.328 3.816 1 89.56 134 ARG B N 1
ATOM 2974 C CA . ARG B 1 134 ? 21.016 19.484 5.078 1 89.56 134 ARG B CA 1
ATOM 2975 C C . ARG B 1 134 ? 22.469 19 4.953 1 89.56 134 ARG B C 1
ATOM 2977 O O . ARG B 1 134 ? 23.359 19.5 5.629 1 89.56 134 ARG B O 1
ATOM 2984 N N . LYS B 1 135 ? 22.641 18.062 4.102 1 93.56 135 LYS B N 1
ATOM 2985 C CA . LYS B 1 135 ? 23.984 17.547 3.881 1 93.56 135 LYS B CA 1
ATOM 2986 C C . LYS B 1 135 ? 24.703 18.344 2.805 1 93.56 135 LYS B C 1
ATOM 2988 O O . LYS B 1 135 ? 25.844 18.016 2.436 1 93.56 135 LYS B O 1
ATOM 2993 N N . GLY B 1 136 ? 23.969 19.328 2.307 1 92.12 136 GLY B N 1
ATOM 2994 C CA . GLY B 1 136 ? 24.578 20.172 1.288 1 92.12 136 GLY B CA 1
ATOM 2995 C C . GLY B 1 136 ? 24.641 19.516 -0.075 1 92.12 136 GLY B C 1
ATOM 2996 O O . GLY B 1 136 ? 25.484 19.859 -0.899 1 92.12 136 GLY B O 1
ATOM 2997 N N . LYS B 1 137 ? 23.891 18.516 -0.31 1 94.06 137 LYS B N 1
ATOM 2998 C CA . LYS B 1 137 ? 23.875 17.812 -1.585 1 94.06 137 LYS B CA 1
ATOM 2999 C C . LYS B 1 137 ? 22.953 18.5 -2.586 1 94.06 137 LYS B C 1
ATOM 3001 O O . LYS B 1 137 ? 22.047 19.25 -2.193 1 94.06 137 LYS B O 1
ATOM 3006 N N . ASP B 1 138 ? 23.281 18.312 -3.803 1 95.31 138 ASP B N 1
ATOM 3007 C CA . ASP B 1 138 ? 22.406 18.781 -4.871 1 95.31 138 ASP B CA 1
ATOM 3008 C C . ASP B 1 138 ? 21.172 17.891 -4.992 1 95.31 138 ASP B C 1
ATOM 3010 O O . ASP B 1 138 ? 21.281 16.703 -5.289 1 95.31 138 ASP B O 1
ATOM 3014 N N . CYS B 1 139 ? 20 18.531 -4.816 1 95.69 139 CYS B N 1
ATOM 3015 C CA . CYS B 1 139 ? 18.766 17.766 -4.836 1 95.69 139 CYS B CA 1
ATOM 3016 C C . CYS B 1 139 ? 17.938 18.094 -6.074 1 95.69 139 CYS B C 1
ATOM 3018 O O . CYS B 1 139 ? 16.719 17.891 -6.082 1 95.69 139 CYS B O 1
ATOM 3020 N N . SER B 1 140 ? 18.562 18.531 -7.109 1 95.44 140 SER B N 1
ATOM 3021 C CA . SER B 1 140 ? 17.859 18.969 -8.32 1 95.44 140 SER B CA 1
ATOM 3022 C C . SER B 1 140 ? 17.141 17.797 -8.984 1 95.44 140 SER B C 1
ATOM 3024 O O . SER B 1 140 ? 16.031 17.969 -9.5 1 95.44 140 SER B O 1
ATOM 3026 N N . THR B 1 141 ? 17.734 16.672 -8.992 1 97 141 THR B N 1
ATOM 3027 C CA . THR B 1 141 ? 17.125 15.492 -9.594 1 97 141 THR B CA 1
ATOM 3028 C C . THR B 1 141 ? 15.859 15.094 -8.844 1 97 141 THR B C 1
ATOM 3030 O O . THR B 1 141 ? 14.82 14.828 -9.453 1 97 141 THR B O 1
ATOM 3033 N N . GLN B 1 142 ? 15.938 15.047 -7.562 1 97.12 142 GLN B N 1
ATOM 3034 C CA . GLN B 1 142 ? 14.797 14.703 -6.727 1 97.12 142 GLN B CA 1
ATOM 3035 C C . GLN B 1 142 ? 13.68 15.727 -6.871 1 97.12 142 GLN B C 1
ATOM 3037 O O . GLN B 1 142 ? 12.5 15.367 -6.949 1 97.12 142 GLN B O 1
ATOM 3042 N N . LYS B 1 143 ? 14.07 16.953 -6.918 1 97.06 143 LYS B N 1
ATOM 3043 C CA . LYS B 1 143 ? 13.086 18.016 -7.082 1 97.06 143 LYS B CA 1
ATOM 3044 C C . LYS B 1 143 ? 12.383 17.906 -8.438 1 97.06 143 LYS B C 1
ATOM 3046 O O . LYS B 1 143 ? 11.18 18.125 -8.531 1 97.06 143 LYS B O 1
ATOM 3051 N N . THR B 1 144 ? 13.141 17.578 -9.422 1 97.69 144 THR B N 1
ATOM 3052 C CA . THR B 1 144 ? 12.57 17.391 -10.75 1 97.69 144 THR B CA 1
ATOM 3053 C C . THR B 1 144 ? 11.562 16.25 -10.75 1 97.69 144 THR B C 1
ATOM 3055 O O . THR B 1 144 ? 10.492 16.359 -11.359 1 97.69 144 THR B O 1
ATOM 3058 N N . GLU B 1 145 ? 11.914 15.211 -10.07 1 97.56 145 GLU B N 1
ATOM 3059 C CA . GLU B 1 145 ? 11 14.078 -9.961 1 97.56 145 GLU B CA 1
ATOM 3060 C C . GLU B 1 145 ? 9.734 14.461 -9.203 1 97.56 145 GLU B C 1
ATOM 3062 O O . GLU B 1 145 ? 8.633 14.062 -9.578 1 97.56 145 GLU B O 1
ATOM 3067 N N . LEU B 1 146 ? 9.93 15.203 -8.172 1 98.12 146 LEU B N 1
ATOM 3068 C CA . LEU B 1 146 ? 8.805 15.68 -7.387 1 98.12 146 LEU B CA 1
ATOM 3069 C C . LEU B 1 146 ? 7.871 16.547 -8.234 1 98.12 146 LEU B C 1
ATOM 3071 O O . LEU B 1 146 ? 6.652 16.344 -8.211 1 98.12 146 LEU B O 1
ATOM 3075 N N . CYS B 1 147 ? 8.391 17.406 -9.016 1 98.19 147 CYS B N 1
ATOM 3076 C CA . CYS B 1 147 ? 7.613 18.266 -9.906 1 98.19 147 CYS B CA 1
ATOM 3077 C C . CYS B 1 147 ? 6.855 17.438 -10.938 1 98.19 147 CYS B C 1
ATOM 3079 O O . CYS B 1 147 ? 5.715 17.75 -11.281 1 98.19 147 CYS B O 1
ATOM 3081 N N . ALA B 1 148 ? 7.504 16.406 -11.391 1 97.75 148 ALA B N 1
ATOM 3082 C CA . ALA B 1 148 ? 6.855 15.531 -12.359 1 97.75 148 ALA B CA 1
ATOM 3083 C C . ALA B 1 148 ? 5.633 14.852 -11.758 1 97.75 148 ALA B C 1
ATOM 3085 O O . ALA B 1 148 ? 4.602 14.711 -12.414 1 97.75 148 ALA B O 1
ATOM 3086 N N . VAL B 1 149 ? 5.746 14.391 -10.547 1 98 149 VAL B N 1
ATOM 3087 C CA . VAL B 1 149 ? 4.613 13.766 -9.867 1 98 149 VAL B CA 1
ATOM 3088 C C . VAL B 1 149 ? 3.494 14.789 -9.688 1 98 149 VAL B C 1
ATOM 3090 O O . VAL B 1 149 ? 2.322 14.477 -9.914 1 98 149 VAL B O 1
ATOM 3093 N N . PHE B 1 150 ? 3.83 16 -9.305 1 98.62 150 PHE B N 1
ATOM 3094 C CA . PHE B 1 150 ? 2.83 17.047 -9.117 1 98.62 150 PHE B CA 1
ATOM 3095 C C . PHE B 1 150 ? 2.148 17.391 -10.43 1 98.62 150 PHE B C 1
ATOM 3097 O O . PHE B 1 150 ? 0.952 17.688 -10.461 1 98.62 150 PHE B O 1
ATOM 3104 N N . SER B 1 151 ? 2.908 17.312 -11.523 1 98.38 151 SER B N 1
ATOM 3105 C CA . SER B 1 151 ? 2.314 17.531 -12.844 1 98.38 151 SER B CA 1
ATOM 3106 C C . SER B 1 151 ? 1.267 16.469 -13.156 1 98.38 151 SER B C 1
ATOM 3108 O O . SER B 1 151 ? 0.219 16.766 -13.727 1 98.38 151 SER B O 1
ATOM 3110 N N . ARG B 1 152 ? 1.556 15.258 -12.828 1 97.56 152 ARG B N 1
ATOM 3111 C CA . ARG B 1 152 ? 0.608 14.172 -13.062 1 97.56 152 ARG B CA 1
ATOM 3112 C C . ARG B 1 152 ? -0.637 14.336 -12.195 1 97.56 152 ARG B C 1
ATOM 3114 O O . ARG B 1 152 ? -1.753 14.07 -12.648 1 97.56 152 ARG B O 1
ATOM 3121 N N . LEU B 1 153 ? -0.445 14.758 -10.953 1 98.25 153 LEU B N 1
ATOM 3122 C CA . LEU B 1 153 ? -1.583 15.023 -10.078 1 98.25 153 LEU B CA 1
ATOM 3123 C C . LEU B 1 153 ? -2.43 16.172 -10.625 1 98.25 153 LEU B C 1
ATOM 3125 O O . LEU B 1 153 ? -3.66 16.109 -10.57 1 98.25 153 LEU B O 1
ATOM 3129 N N . GLU B 1 154 ? -1.727 17.203 -11.125 1 98 154 GLU B N 1
ATOM 3130 C CA . GLU B 1 154 ? -2.408 18.312 -11.781 1 98 154 GLU B CA 1
ATOM 3131 C C . GLU B 1 154 ? -3.281 17.828 -12.938 1 98 154 GLU B C 1
ATOM 3133 O O . GLU B 1 154 ? -4.414 18.281 -13.102 1 98 154 GLU B O 1
ATOM 3138 N N . GLU B 1 155 ? -2.773 16.922 -13.703 1 97.19 155 GLU B N 1
ATOM 3139 C CA . GLU B 1 155 ? -3.514 16.344 -14.828 1 97.19 155 GLU B CA 1
ATOM 3140 C C . GLU B 1 155 ? -4.766 15.617 -14.344 1 97.19 155 GLU B C 1
ATOM 3142 O O . GLU B 1 155 ? -5.812 15.68 -14.992 1 97.19 155 GLU B O 1
ATOM 3147 N N . 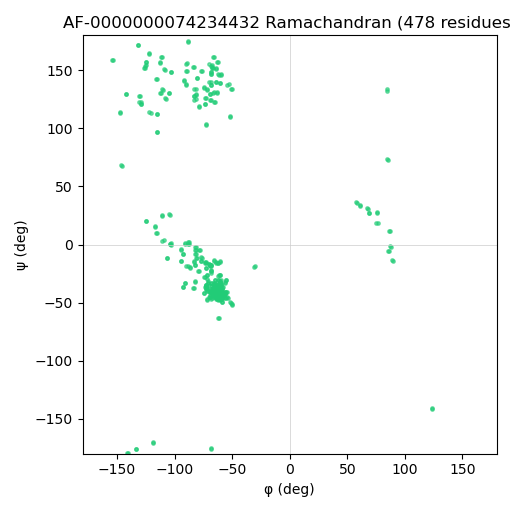VAL B 1 156 ? -4.66 14.922 -13.266 1 96.88 156 VAL B N 1
ATOM 3148 C CA . VAL B 1 156 ? -5.809 14.227 -12.695 1 96.88 156 VAL B CA 1
ATOM 3149 C C . VAL B 1 156 ? -6.91 15.227 -12.375 1 96.88 156 VAL B C 1
ATOM 3151 O O . VAL B 1 156 ? -8.062 15.039 -12.766 1 96.88 156 VAL B O 1
ATOM 3154 N N . LEU B 1 157 ? -6.59 16.312 -11.68 1 97.31 157 LEU B N 1
ATOM 3155 C CA . LEU B 1 157 ? -7.559 17.344 -11.312 1 97.31 157 LEU B CA 1
ATOM 3156 C C . LEU B 1 157 ? -8.172 17.984 -12.547 1 97.31 157 LEU B C 1
ATOM 3158 O O . LEU B 1 157 ? -9.375 18.25 -12.586 1 97.31 157 LEU B O 1
ATOM 3162 N N . THR B 1 158 ? -7.32 18.172 -13.523 1 96.62 158 THR B N 1
ATOM 3163 C CA . THR B 1 158 ? -7.766 18.797 -14.766 1 96.62 158 THR B CA 1
ATOM 3164 C C . THR B 1 158 ? -8.773 17.906 -15.484 1 96.62 158 THR B C 1
ATOM 3166 O O . THR B 1 158 ? -9.805 18.391 -15.961 1 96.62 158 THR B O 1
ATOM 3169 N N . CYS B 1 159 ? -8.523 16.641 -15.516 1 95.06 159 CYS B N 1
ATOM 3170 C CA . CYS B 1 159 ? -9.375 15.695 -16.219 1 95.06 159 CYS B CA 1
ATOM 3171 C C . CYS B 1 159 ? -10.688 15.492 -15.477 1 95.06 159 CYS B C 1
ATOM 3173 O O . CYS B 1 159 ? -11.742 15.312 -16.094 1 95.06 159 CYS B O 1
ATOM 3175 N N . GLN B 1 160 ? -10.656 15.469 -14.172 1 94.81 160 GLN B N 1
ATOM 3176 C CA . GLN B 1 160 ? -11.844 15.25 -13.367 1 94.81 160 GLN B CA 1
ATOM 3177 C C . GLN B 1 160 ? -12.742 16.484 -13.359 1 94.81 160 GLN B C 1
ATOM 3179 O O . GLN B 1 160 ? -13.953 16.375 -13.164 1 94.81 160 GLN B O 1
ATOM 3184 N N . LYS B 1 161 ? -12.133 17.656 -13.539 1 94.94 161 LYS B N 1
ATOM 3185 C CA . LYS B 1 161 ? -12.844 18.938 -13.539 1 94.94 161 LYS B CA 1
ATOM 3186 C C . LYS B 1 161 ? -13.586 19.156 -12.219 1 94.94 161 LYS B C 1
ATOM 3188 O O . LYS B 1 161 ? -14.75 19.562 -12.219 1 94.94 161 LYS B O 1
ATOM 3193 N N . THR B 1 162 ? -13.039 18.734 -11.156 1 94.06 162 THR B N 1
ATOM 3194 C CA . THR B 1 162 ? -13.594 18.891 -9.82 1 94.06 162 THR B CA 1
ATOM 3195 C C . THR B 1 162 ? -12.625 19.641 -8.914 1 94.06 162 THR B C 1
ATOM 3197 O O . THR B 1 162 ? -11.445 19.781 -9.242 1 94.06 162 THR B O 1
ATOM 3200 N N . THR B 1 163 ? -13.078 20.125 -7.816 1 95.06 163 THR B N 1
ATOM 3201 C CA . THR B 1 163 ? -12.266 20.906 -6.887 1 95.06 163 THR B CA 1
ATOM 3202 C C . THR B 1 163 ? -11.297 20 -6.125 1 95.06 163 THR B C 1
ATOM 3204 O O . THR B 1 163 ? -10.148 20.375 -5.895 1 95.06 163 THR B O 1
ATOM 3207 N N . PHE B 1 164 ? -11.812 18.875 -5.734 1 98.19 164 PHE B N 1
ATOM 3208 C CA . PHE B 1 164 ? -11 17.953 -4.945 1 98.19 164 PHE B CA 1
ATOM 3209 C C . PHE B 1 164 ? -10.672 16.703 -5.746 1 98.19 164 PHE B C 1
ATOM 3211 O O . PHE B 1 164 ? -11.297 16.422 -6.77 1 98.19 164 PHE B O 1
ATOM 3218 N N . PHE B 1 165 ? -9.641 15.961 -5.316 1 97.94 165 PHE B N 1
ATOM 3219 C CA . PHE B 1 165 ? -9.305 14.68 -5.934 1 97.94 165 PHE B CA 1
ATOM 3220 C C . PHE B 1 165 ? -10.453 13.688 -5.793 1 97.94 165 PHE B C 1
ATOM 3222 O O . PHE B 1 165 ? -10.664 12.844 -6.66 1 97.94 165 PHE B O 1
ATOM 3229 N N . GLY B 1 166 ? -11.219 13.789 -4.754 1 93.19 166 GLY B N 1
ATOM 3230 C CA . GLY B 1 166 ? -12.367 12.922 -4.512 1 93.19 166 GLY B CA 1
ATOM 3231 C C . GLY B 1 166 ? -13.609 13.352 -5.262 1 93.19 166 GLY B C 1
ATOM 3232 O O . GLY B 1 166 ? -14.648 12.688 -5.188 1 93.19 166 GLY B O 1
ATOM 3233 N N . GLY B 1 167 ? -13.57 14.477 -5.957 1 94 167 GLY B N 1
ATOM 3234 C CA . GLY B 1 167 ? -14.727 15.023 -6.645 1 94 167 GLY B CA 1
ATOM 3235 C C . GLY B 1 167 ? -15.07 16.438 -6.215 1 94 167 GLY B C 1
ATOM 3236 O O . GLY B 1 167 ? -14.172 17.266 -6.012 1 94 167 GLY B O 1
ATOM 3237 N N . ASN B 1 168 ? -16.359 16.672 -6.117 1 93 168 ASN B N 1
ATOM 3238 C CA . ASN B 1 168 ? -16.812 18 -5.758 1 93 168 ASN B CA 1
ATOM 3239 C C . ASN B 1 168 ? -16.781 18.219 -4.246 1 93 168 ASN B C 1
ATOM 3241 O O . ASN B 1 168 ?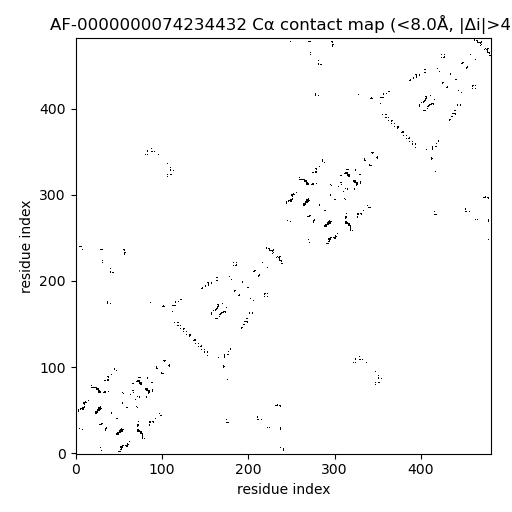 -16.875 19.344 -3.77 1 93 168 ASN B O 1
ATOM 3245 N N . THR B 1 169 ? -16.672 17.156 -3.596 1 94.56 169 THR B N 1
ATOM 3246 C CA . THR B 1 169 ? -16.547 17.219 -2.145 1 94.56 169 THR B CA 1
ATOM 3247 C C . THR B 1 169 ? -15.297 16.453 -1.687 1 94.56 169 THR B C 1
ATOM 3249 O O . THR B 1 169 ? -14.812 15.562 -2.385 1 94.56 169 THR B O 1
ATOM 3252 N N . ILE B 1 170 ? -14.844 16.906 -0.56 1 96.38 170 ILE B N 1
ATOM 3253 C CA . ILE B 1 170 ? -13.656 16.297 0.02 1 96.38 170 ILE B CA 1
ATOM 3254 C C . ILE B 1 170 ? -13.914 14.812 0.3 1 96.38 170 ILE B C 1
ATOM 3256 O O . ILE B 1 170 ? -15.008 14.438 0.718 1 96.38 170 ILE B O 1
ATOM 3260 N N . SER B 1 171 ? -12.938 13.977 0.016 1 97.19 171 SER B N 1
ATOM 3261 C CA . SER B 1 171 ? -13.008 12.539 0.235 1 97.19 171 SER B CA 1
ATOM 3262 C C . SER B 1 171 ? -11.75 12.016 0.915 1 97.19 171 SER B C 1
ATOM 3264 O O . SER B 1 171 ? -10.883 12.797 1.309 1 97.19 171 SER B O 1
ATOM 3266 N N . MET B 1 172 ? -11.625 10.742 1.1 1 98.75 172 MET B N 1
ATOM 3267 C CA . MET B 1 172 ? -10.516 10.086 1.782 1 98.75 172 MET B CA 1
ATOM 3268 C C . MET B 1 172 ? -9.188 10.461 1.138 1 98.75 172 MET B C 1
ATOM 3270 O O . MET B 1 172 ? -8.234 10.82 1.833 1 98.75 172 MET B O 1
ATOM 3274 N N . ILE B 1 173 ? -9.133 10.406 -0.197 1 98.81 173 ILE B N 1
ATOM 3275 C CA . ILE B 1 173 ? -7.883 10.609 -0.916 1 98.81 173 ILE B CA 1
ATOM 3276 C C . ILE B 1 173 ? -7.34 12.008 -0.627 1 98.81 173 ILE B C 1
ATOM 3278 O O . ILE B 1 173 ? -6.125 12.195 -0.504 1 98.81 173 ILE B O 1
ATOM 3282 N N . ASP B 1 174 ? -8.172 12.992 -0.46 1 98.88 174 ASP B N 1
ATOM 3283 C CA . ASP B 1 174 ? -7.73 14.359 -0.174 1 98.88 174 ASP B CA 1
ATOM 3284 C C . ASP B 1 174 ? -7.012 14.43 1.172 1 98.88 174 ASP B C 1
ATOM 3286 O O . ASP B 1 174 ? -5.965 15.07 1.288 1 98.88 174 ASP B O 1
ATOM 3290 N N . TYR B 1 175 ? 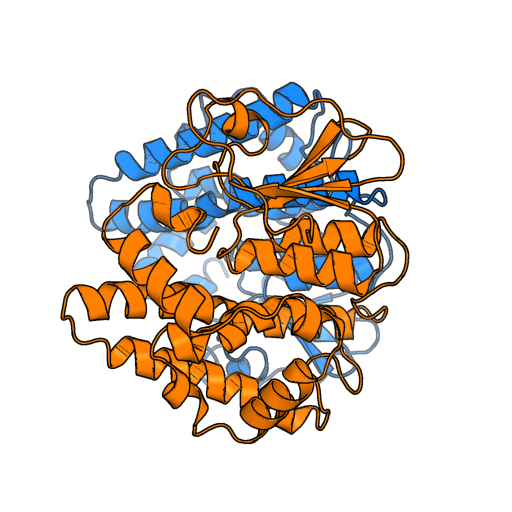-7.559 13.742 2.15 1 98.81 175 TYR B N 1
ATOM 3291 C CA . TYR B 1 175 ? -6.953 13.727 3.477 1 98.81 175 TYR B CA 1
ATOM 3292 C C . TYR B 1 175 ? -5.66 12.922 3.475 1 98.81 175 TYR B C 1
ATOM 3294 O O . TYR B 1 175 ? -4.719 13.242 4.203 1 98.81 175 TYR B O 1
ATOM 3302 N N . LEU B 1 176 ? -5.574 11.883 2.664 1 98.81 176 LEU B N 1
ATOM 3303 C CA . LEU B 1 176 ? -4.43 10.977 2.68 1 98.81 176 LEU B CA 1
ATOM 3304 C C . LEU B 1 176 ? -3.197 11.656 2.086 1 98.81 176 LEU B C 1
ATOM 3306 O O . LEU B 1 176 ? -2.068 11.32 2.451 1 98.81 176 LEU B O 1
ATOM 3310 N N . ILE B 1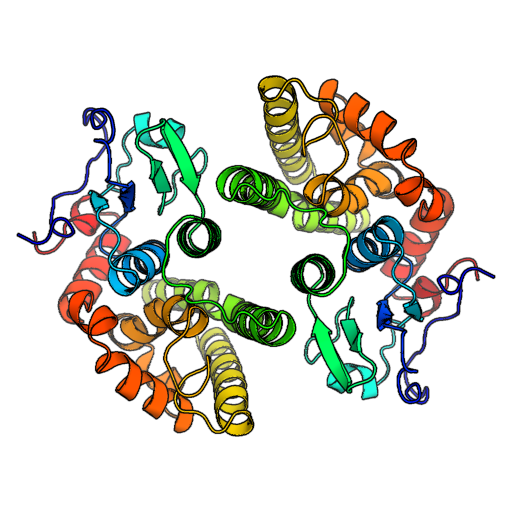 177 ? -3.398 12.648 1.188 1 98.75 177 ILE B N 1
ATOM 3311 C CA . ILE B 1 177 ? -2.225 13.211 0.534 1 98.75 177 ILE B CA 1
ATOM 3312 C C . ILE B 1 177 ? -1.938 14.602 1.101 1 98.75 177 ILE B C 1
ATOM 3314 O O . ILE B 1 177 ? -0.826 15.117 0.966 1 98.75 177 ILE B O 1
ATOM 3318 N N . TRP B 1 178 ? -2.814 15.211 1.861 1 98.75 178 TRP B N 1
ATOM 3319 C CA . TRP B 1 178 ? -2.764 16.578 2.34 1 98.75 178 TRP B CA 1
ATOM 3320 C C . TRP B 1 178 ? -1.528 16.812 3.199 1 98.75 178 TRP B C 1
ATOM 3322 O O . TRP B 1 178 ? -0.846 17.844 3.055 1 98.75 178 TRP B O 1
ATOM 3332 N N . PRO B 1 179 ? -1.135 15.891 4.094 1 98.56 179 PRO B N 1
ATOM 3333 C CA . PRO B 1 179 ? -0.084 16.188 5.07 1 98.56 179 PRO B CA 1
ATOM 3334 C C . PRO B 1 179 ? 1.217 16.656 4.418 1 98.56 179 PRO B C 1
ATOM 3336 O O . PRO B 1 179 ? 1.935 17.484 4.977 1 98.56 179 PRO B O 1
ATOM 3339 N N . TRP B 1 180 ? 1.479 16.188 3.236 1 98.38 180 TRP B N 1
ATOM 3340 C CA . TRP B 1 180 ? 2.725 16.547 2.57 1 98.38 180 TRP B CA 1
ATOM 3341 C C . TRP B 1 180 ? 2.602 17.906 1.891 1 98.38 180 TRP B C 1
ATOM 3343 O O . TRP B 1 180 ? 3.578 18.656 1.803 1 98.38 180 TRP B O 1
ATOM 3353 N N . PHE B 1 181 ? 1.425 18.219 1.431 1 98.25 181 PHE B N 1
ATOM 3354 C CA . PHE B 1 181 ? 1.24 19.5 0.783 1 98.25 181 PHE B CA 1
ATOM 3355 C C . PHE B 1 181 ? 1.265 20.641 1.809 1 98.25 181 PHE B C 1
ATOM 3357 O O . PHE B 1 181 ? 1.753 21.734 1.522 1 98.25 181 PHE B O 1
ATOM 3364 N N . GLU B 1 182 ? 0.741 20.328 2.967 1 97.19 182 GLU B N 1
ATOM 3365 C CA . GLU B 1 182 ? 0.815 21.281 4.066 1 97.19 182 GLU B CA 1
ATOM 3366 C C . GLU B 1 182 ? 2.264 21.594 4.43 1 97.19 182 GLU B C 1
ATOM 3368 O O . GLU B 1 182 ? 2.572 22.703 4.879 1 97.19 182 GLU B O 1
ATOM 3373 N N . ARG B 1 183 ? 3.166 20.719 4.18 1 97.06 183 ARG B N 1
ATOM 3374 C CA . ARG B 1 183 ? 4.535 20.797 4.684 1 97.06 183 ARG B CA 1
ATOM 3375 C C . ARG B 1 183 ? 5.496 21.25 3.592 1 97.06 183 ARG B C 1
ATOM 3377 O O . ARG B 1 183 ? 6.703 21.359 3.824 1 97.06 183 ARG B O 1
ATOM 3384 N N . LEU B 1 184 ? 5.004 21.484 2.412 1 96.44 184 LEU B N 1
ATOM 3385 C CA . LEU B 1 184 ? 5.887 21.906 1.329 1 96.44 184 LEU B CA 1
ATOM 3386 C C . LEU B 1 184 ? 6.66 23.172 1.717 1 96.44 184 LEU B C 1
ATOM 3388 O O . LEU B 1 184 ? 7.867 23.266 1.468 1 96.44 184 LEU B O 1
ATOM 3392 N N . GLY B 1 185 ? 6.031 24.125 2.373 1 94.81 185 GLY B N 1
ATOM 3393 C CA . GLY B 1 185 ? 6.672 25.344 2.811 1 94.81 185 GLY B CA 1
ATOM 3394 C C . GLY B 1 185 ? 7.805 25.109 3.793 1 94.81 185 GLY B C 1
ATOM 3395 O O . GLY B 1 185 ? 8.969 25.344 3.471 1 94.81 185 GLY B O 1
ATOM 3396 N N . PRO B 1 186 ? 7.434 24.562 4.914 1 95.25 186 PRO B N 1
ATOM 3397 C CA . PRO B 1 186 ? 8.477 24.344 5.922 1 95.25 186 PRO B CA 1
ATOM 3398 C C . PRO B 1 186 ? 9.562 23.391 5.445 1 95.25 186 PRO B C 1
ATOM 3400 O O . PRO B 1 186 ? 10.695 23.438 5.93 1 95.25 186 PRO B O 1
ATOM 3403 N N . TYR B 1 187 ? 9.242 22.484 4.523 1 94.56 187 TYR B N 1
ATOM 3404 C CA . TYR B 1 187 ? 10.242 21.562 3.99 1 94.56 187 TYR B CA 1
ATOM 3405 C C . TYR B 1 187 ? 11.117 22.266 2.951 1 94.56 187 TYR B C 1
ATOM 3407 O O . TYR B 1 187 ? 12.094 21.688 2.469 1 94.56 187 TYR B O 1
ATOM 3415 N N . GLY B 1 188 ? 10.805 23.531 2.6 1 93.31 188 GLY B N 1
ATOM 3416 C CA . GLY B 1 188 ? 11.578 24.266 1.616 1 93.31 188 GLY B CA 1
ATOM 3417 C C . GLY B 1 188 ? 11.305 23.844 0.189 1 93.31 188 GLY B C 1
ATOM 3418 O O . GLY B 1 188 ? 12.188 23.891 -0.665 1 93.31 188 GLY B O 1
ATOM 3419 N N . MET B 1 189 ? 10.078 23.328 -0.039 1 96.06 189 MET B N 1
ATOM 3420 C CA . MET B 1 189 ? 9.742 22.781 -1.347 1 96.06 189 MET B CA 1
ATOM 3421 C C . MET B 1 189 ? 8.492 23.453 -1.915 1 96.06 189 MET B C 1
ATOM 3423 O O . MET B 1 189 ? 7.82 22.891 -2.783 1 96.06 189 MET B O 1
ATOM 3427 N N . ALA B 1 190 ? 8.133 24.594 -1.463 1 95.25 190 ALA B N 1
ATOM 3428 C CA . ALA B 1 190 ? 6.922 25.297 -1.879 1 95.25 190 ALA B CA 1
ATOM 3429 C C . ALA B 1 190 ? 6.938 25.578 -3.377 1 95.25 190 ALA B C 1
ATOM 3431 O O . ALA B 1 190 ? 5.891 25.578 -4.031 1 95.25 190 ALA B O 1
ATOM 3432 N N . ASP B 1 191 ? 8.07 25.766 -3.947 1 95.88 191 ASP B N 1
ATOM 3433 C CA . ASP B 1 191 ? 8.203 26.141 -5.352 1 95.88 191 ASP B CA 1
ATOM 3434 C C . ASP B 1 191 ? 7.902 24.953 -6.27 1 95.88 191 ASP B C 1
ATOM 3436 O O . ASP B 1 191 ? 7.68 25.141 -7.469 1 95.88 191 ASP B O 1
ATOM 3440 N N . CYS B 1 192 ? 7.879 23.781 -5.707 1 96.88 192 CYS B N 1
ATOM 3441 C CA . CYS B 1 192 ? 7.691 22.594 -6.512 1 96.88 192 CYS B CA 1
ATOM 3442 C C . CYS B 1 192 ? 6.277 22.531 -7.082 1 96.88 192 CYS B C 1
ATOM 3444 O O . CYS B 1 192 ? 6.016 21.781 -8.031 1 96.88 192 CYS B O 1
ATOM 3446 N N . VAL B 1 193 ? 5.336 23.281 -6.543 1 97.25 193 VAL B N 1
ATOM 3447 C CA . VAL B 1 193 ? 3.963 23.234 -7.031 1 97.25 193 VAL B CA 1
ATOM 3448 C C . VAL B 1 193 ? 3.674 24.469 -7.883 1 97.25 193 VAL B C 1
ATOM 3450 O O . VAL B 1 193 ? 2.568 24.625 -8.406 1 97.25 193 VAL B O 1
ATOM 3453 N N . ASP B 1 194 ? 4.625 25.312 -8.047 1 96.94 194 ASP B N 1
ATOM 3454 C CA . ASP B 1 194 ? 4.398 26.594 -8.68 1 96.94 194 ASP B CA 1
ATOM 3455 C C . ASP B 1 194 ? 3.867 26.422 -10.102 1 96.94 194 ASP B C 1
ATOM 3457 O O . ASP B 1 194 ? 3.059 27.234 -10.57 1 96.94 194 ASP B O 1
ATOM 3461 N N . HIS B 1 195 ? 4.27 25.422 -10.812 1 97.69 195 HIS B N 1
ATOM 3462 C CA . HIS B 1 195 ? 3.906 25.203 -12.211 1 97.69 195 HIS B CA 1
ATOM 3463 C C . HIS B 1 195 ? 2.537 24.547 -12.328 1 97.69 195 HIS B C 1
ATOM 3465 O O . HIS B 1 195 ? 2.061 24.297 -13.438 1 97.69 195 HIS B O 1
ATOM 3471 N N . THR B 1 196 ? 1.894 24.219 -11.18 1 98.31 196 THR B N 1
ATOM 3472 C CA . THR B 1 196 ? 0.634 23.484 -11.172 1 98.31 196 THR B CA 1
ATOM 3473 C C . THR B 1 196 ? -0.491 24.344 -10.602 1 98.31 196 THR B C 1
ATOM 3475 O O . THR B 1 196 ? -0.734 24.344 -9.398 1 98.31 196 THR B O 1
ATOM 3478 N N . SER B 1 197 ? -1.267 24.984 -11.469 1 97.69 197 SER B N 1
ATOM 3479 C CA . SER B 1 197 ? -2.287 25.938 -11.047 1 97.69 197 SER B CA 1
ATOM 3480 C C . SER B 1 197 ? -3.463 25.234 -10.383 1 97.69 197 SER B C 1
ATOM 3482 O O . SER B 1 197 ? -3.988 25.703 -9.375 1 97.69 197 SER B O 1
ATOM 3484 N N . LYS B 1 198 ? -3.865 24.078 -10.938 1 97.81 198 LYS B N 1
ATOM 3485 C CA . LYS B 1 198 ? -5 23.344 -10.375 1 97.81 198 LYS B CA 1
ATOM 3486 C C . LYS B 1 198 ? -4.656 22.781 -9 1 97.81 198 LYS B C 1
ATOM 3488 O O . LYS B 1 198 ? -5.496 22.766 -8.094 1 97.81 198 LYS B O 1
ATOM 3493 N N . LEU B 1 199 ? -3.479 22.312 -8.891 1 98 199 LEU B N 1
ATOM 3494 C CA . LEU B 1 199 ? -3.033 21.797 -7.602 1 98 199 LEU B CA 1
ATOM 3495 C C . LEU B 1 199 ? -3.004 22.906 -6.551 1 98 199 LEU B C 1
ATOM 3497 O O . LEU B 1 199 ? -3.369 22.672 -5.395 1 98 199 LEU B O 1
ATOM 3501 N N . LYS B 1 200 ? -2.543 24.094 -6.926 1 97.88 200 LYS B N 1
ATOM 3502 C CA . LYS B 1 200 ? -2.529 25.219 -6.008 1 97.88 200 LYS B CA 1
ATOM 3503 C C . LYS B 1 200 ? -3.945 25.594 -5.578 1 97.88 200 LYS B C 1
ATOM 3505 O O . LYS B 1 200 ? -4.172 25.953 -4.422 1 97.88 200 LYS B O 1
ATOM 3510 N N . LEU B 1 201 ? -4.844 25.516 -6.488 1 97.81 201 LEU B N 1
ATOM 3511 C CA . LEU B 1 201 ? -6.242 25.766 -6.156 1 97.81 201 LEU B CA 1
ATOM 3512 C C . LEU B 1 201 ? -6.766 24.703 -5.184 1 97.81 201 LEU B C 1
ATOM 3514 O O . LEU B 1 201 ? -7.512 25.031 -4.258 1 97.81 201 LEU B O 1
ATOM 3518 N N . TRP B 1 202 ? -6.414 23.453 -5.441 1 98.56 202 TRP B N 1
ATOM 3519 C CA . TRP B 1 202 ? -6.785 22.375 -4.527 1 98.56 202 TRP B CA 1
ATOM 3520 C C . TRP B 1 202 ? -6.223 22.625 -3.131 1 98.56 202 TRP B C 1
ATOM 3522 O O . TRP B 1 202 ? -6.934 22.484 -2.133 1 98.56 202 TRP B O 1
ATOM 3532 N N . ILE B 1 203 ? -4.953 23.078 -3.061 1 98.19 203 ILE B N 1
ATOM 3533 C CA . ILE B 1 203 ? -4.309 23.359 -1.784 1 98.19 203 ILE B CA 1
ATOM 3534 C C . ILE B 1 203 ? -5.078 24.469 -1.058 1 98.19 203 ILE B C 1
ATOM 3536 O O . ILE B 1 203 ? -5.352 24.359 0.14 1 98.19 203 ILE B O 1
ATOM 3540 N N . ALA B 1 204 ? -5.438 25.5 -1.765 1 97.56 204 ALA B N 1
ATOM 3541 C CA . ALA B 1 204 ? -6.199 26.609 -1.184 1 97.56 204 ALA B CA 1
ATOM 3542 C C . ALA B 1 204 ? -7.559 26.125 -0.675 1 97.56 204 ALA B C 1
ATOM 3544 O O . ALA B 1 204 ? -8.008 26.562 0.39 1 97.56 204 ALA B O 1
ATOM 3545 N N . ALA B 1 205 ? -8.188 25.297 -1.428 1 98.19 205 ALA B N 1
ATOM 3546 C CA . ALA B 1 205 ? -9.492 24.766 -1.036 1 98.19 205 ALA B CA 1
ATOM 3547 C C . ALA B 1 205 ? -9.375 23.891 0.217 1 98.19 205 ALA B C 1
ATOM 3549 O O . ALA B 1 205 ? -10.219 23.969 1.112 1 98.19 205 ALA B O 1
ATOM 3550 N N . MET B 1 206 ? -8.352 23.062 0.231 1 98.44 206 MET B N 1
ATOM 3551 C CA . MET B 1 206 ? -8.125 22.219 1.393 1 98.44 206 MET B CA 1
ATOM 3552 C C . MET B 1 206 ? -7.93 23.047 2.654 1 98.44 206 MET B C 1
ATOM 3554 O O . MET B 1 206 ? -8.43 22.688 3.723 1 98.44 206 MET B O 1
ATOM 3558 N N . LYS B 1 207 ? -7.25 24.156 2.549 1 97.31 207 LYS B N 1
ATOM 3559 C CA . LYS B 1 207 ? -6.953 25.016 3.693 1 97.31 207 LYS B CA 1
ATOM 3560 C C . LYS B 1 207 ? -8.227 25.625 4.266 1 97.31 207 LYS B C 1
ATOM 3562 O O . LYS B 1 207 ? -8.234 26.125 5.395 1 97.31 207 LYS B O 1
ATOM 3567 N N . LYS B 1 208 ? -9.289 25.531 3.527 1 97.19 208 LYS B N 1
ATOM 3568 C CA . LYS B 1 208 ? -10.57 26.078 3.988 1 97.19 208 LYS B CA 1
ATOM 3569 C C . LYS B 1 208 ? -11.406 25 4.668 1 97.19 208 LYS B C 1
ATOM 3571 O O . LYS B 1 208 ? -12.43 25.312 5.293 1 97.19 208 LYS B O 1
ATOM 3576 N N . ASP B 1 209 ? -11.047 23.781 4.5 1 97.06 209 ASP B N 1
ATOM 3577 C CA . ASP B 1 209 ? -11.766 22.688 5.137 1 97.06 209 ASP B CA 1
ATOM 3578 C C . ASP B 1 209 ? -11.617 22.75 6.656 1 97.06 209 ASP B C 1
ATOM 3580 O O . ASP B 1 209 ? -10.508 22.859 7.172 1 97.06 209 ASP B O 1
ATOM 3584 N N . PRO B 1 210 ? -12.695 22.656 7.391 1 97.19 210 PRO B N 1
ATOM 3585 C CA . PRO B 1 210 ? -12.633 22.781 8.852 1 97.19 210 PRO B CA 1
ATOM 3586 C C . PRO B 1 210 ? -11.758 21.703 9.492 1 97.19 210 PRO B C 1
ATOM 3588 O O . PRO B 1 210 ? -11.094 21.969 10.5 1 97.19 210 PRO B O 1
ATOM 3591 N N . THR B 1 211 ? -11.773 20.516 8.984 1 97.69 211 THR B N 1
ATOM 3592 C CA . THR B 1 211 ? -10.938 19.438 9.508 1 97.69 211 THR B CA 1
ATOM 3593 C C . THR B 1 211 ? -9.461 19.781 9.352 1 97.69 211 THR B C 1
ATOM 3595 O O . THR B 1 211 ? -8.68 19.625 10.289 1 97.69 211 THR B O 1
ATOM 3598 N N . VAL B 1 212 ? -9.094 20.234 8.141 1 97.94 212 VAL B N 1
ATOM 3599 C CA . VAL B 1 212 ? -7.715 20.609 7.84 1 97.94 212 VAL B CA 1
ATOM 3600 C C . VAL B 1 212 ? -7.293 21.797 8.711 1 97.94 212 VAL B C 1
ATOM 3602 O O . VAL B 1 212 ? -6.223 21.766 9.32 1 97.94 212 VAL B O 1
ATOM 3605 N N . THR B 1 213 ? -8.148 22.75 8.852 1 96.69 213 THR B N 1
ATOM 3606 C CA . THR B 1 213 ? -7.844 23.953 9.609 1 96.69 213 THR B CA 1
ATOM 3607 C C . THR B 1 213 ? -7.609 23.625 11.078 1 96.69 213 THR B C 1
ATOM 3609 O O . THR B 1 213 ? -6.73 24.203 11.719 1 96.69 213 THR B O 1
ATOM 3612 N N . ALA B 1 214 ? -8.32 22.719 11.547 1 95.25 214 ALA B N 1
ATOM 3613 C CA . ALA B 1 214 ? -8.242 22.344 12.953 1 95.25 214 ALA B CA 1
ATOM 3614 C C . ALA B 1 214 ? -6.902 21.688 13.273 1 95.25 214 ALA B C 1
ATOM 3616 O O . ALA B 1 214 ? -6.453 21.703 14.422 1 95.25 214 ALA B O 1
ATOM 3617 N N . LEU B 1 215 ? -6.258 21.109 12.242 1 95.19 215 LEU B N 1
ATOM 3618 C CA . LEU B 1 215 ? -5.039 20.344 12.484 1 95.19 215 LEU B CA 1
ATOM 3619 C C . LEU B 1 215 ? -3.838 21 11.812 1 95.19 215 LEU B C 1
ATOM 3621 O O . LEU B 1 215 ? -2.756 20.422 11.742 1 95.19 215 LEU B O 1
ATOM 3625 N N . LEU B 1 216 ? -4.031 22.188 11.328 1 93.88 216 LEU B N 1
ATOM 3626 C CA . LEU B 1 216 ? -2.963 22.891 10.641 1 93.88 216 LEU B CA 1
ATOM 3627 C C . LEU B 1 216 ? -1.847 23.281 11.609 1 93.88 216 LEU B C 1
ATOM 3629 O O . LEU B 1 216 ? -2.115 23.703 12.727 1 93.88 216 LEU B O 1
ATOM 3633 N N . MET B 1 217 ? -0.666 23.078 11.156 1 89.69 217 MET B N 1
ATOM 3634 C CA . MET B 1 217 ? 0.49 23.469 11.961 1 89.69 217 MET B CA 1
ATOM 3635 C C . MET B 1 217 ? 1.102 24.766 11.438 1 89.69 217 MET B C 1
ATOM 3637 O O . MET B 1 217 ? 1.117 25.016 10.227 1 89.69 217 MET B O 1
ATOM 3641 N N . GLU B 1 218 ? 1.65 25.5 12.398 1 91.5 218 GLU B N 1
ATOM 3642 C CA . GLU B 1 218 ? 2.375 26.719 12.008 1 91.5 218 GLU B CA 1
ATOM 3643 C C . GLU B 1 218 ? 3.697 26.359 11.328 1 91.5 218 GLU B C 1
ATOM 3645 O O . GLU B 1 218 ? 4.445 25.516 11.812 1 91.5 218 GLU B O 1
ATOM 3650 N N . GLU B 1 219 ? 3.92 27.016 10.242 1 93.19 219 GLU B N 1
ATOM 3651 C CA . GLU B 1 219 ? 5.105 26.734 9.438 1 93.19 219 GLU B CA 1
ATOM 3652 C C . GLU B 1 219 ? 6.379 26.844 10.273 1 93.19 219 GLU B C 1
ATOM 3654 O O . GLU B 1 219 ? 7.246 25.969 10.203 1 93.19 219 GLU B O 1
ATOM 3659 N N . LYS B 1 220 ? 6.488 27.891 11.078 1 94.06 220 LYS B N 1
ATOM 3660 C CA . LYS B 1 220 ? 7.684 28.109 11.883 1 94.06 220 LYS B CA 1
ATOM 3661 C C . LYS B 1 220 ? 7.883 26.984 12.891 1 94.06 220 LYS B C 1
ATOM 3663 O O . LYS B 1 220 ? 9.016 26.594 13.172 1 94.06 220 LYS B O 1
ATOM 3668 N N . THR B 1 221 ? 6.82 26.516 13.398 1 94.69 221 THR B N 1
ATOM 3669 C CA . THR B 1 221 ? 6.879 25.422 14.359 1 94.69 221 THR B CA 1
ATOM 3670 C C . THR B 1 221 ? 7.438 24.156 13.703 1 94.69 221 THR B C 1
ATOM 3672 O O . THR B 1 221 ? 8.289 23.484 14.273 1 94.69 221 THR B O 1
ATOM 3675 N N . VAL B 1 222 ? 7 23.891 12.492 1 95.81 222 VAL B N 1
ATOM 3676 C CA . VAL B 1 222 ? 7.48 22.719 11.758 1 95.81 222 VAL B CA 1
ATOM 3677 C C . VAL B 1 222 ? 8.961 22.891 11.43 1 95.81 222 VAL B C 1
ATOM 3679 O O . VAL B 1 222 ? 9.742 21.953 11.547 1 95.81 222 VAL B O 1
ATOM 3682 N N . GLN B 1 223 ? 9.359 24.078 11.078 1 95.19 223 GLN B N 1
ATOM 3683 C CA . GLN B 1 223 ? 10.75 24.359 10.75 1 95.19 223 GLN B CA 1
ATOM 3684 C C . GLN B 1 223 ? 11.656 24.141 11.969 1 95.19 223 GLN B C 1
ATOM 3686 O O . GLN B 1 223 ? 12.742 23.578 11.844 1 95.19 223 GLN B O 1
ATOM 3691 N N . ASN B 1 224 ? 11.172 24.609 13.062 1 95.25 224 ASN B N 1
ATOM 3692 C CA . ASN B 1 224 ? 11.961 24.438 14.281 1 95.25 224 ASN B CA 1
ATOM 3693 C C . ASN B 1 224 ? 12.023 22.984 14.711 1 95.25 224 ASN B C 1
ATOM 3695 O O . ASN B 1 224 ? 13.055 22.516 15.211 1 95.25 224 ASN B O 1
ATOM 3699 N N . PHE B 1 225 ? 10.969 22.297 14.625 1 96.69 225 PHE B N 1
ATOM 3700 C CA . PHE B 1 225 ? 10.992 20.859 14.836 1 96.69 225 PHE B CA 1
ATOM 3701 C C . PHE B 1 225 ? 12.07 20.203 13.984 1 96.69 225 PHE B C 1
ATOM 3703 O O . PHE B 1 225 ? 12.875 19.406 14.484 1 96.69 225 PHE B O 1
ATOM 3710 N N . LEU B 1 226 ? 12.07 20.531 12.656 1 95.62 226 LEU B N 1
ATOM 3711 C CA . LEU B 1 226 ? 13.016 19.938 11.719 1 95.62 226 LEU B CA 1
ATOM 3712 C C . LEU B 1 226 ? 14.453 20.234 12.148 1 95.62 226 LEU B C 1
ATOM 3714 O O . LEU B 1 226 ? 15.32 19.359 12.062 1 95.62 226 LEU B O 1
ATOM 3718 N N . HIS B 1 227 ? 14.625 21.453 12.578 1 94.38 227 HIS B N 1
ATOM 3719 C CA . HIS B 1 227 ? 15.961 21.844 13.031 1 94.38 227 HIS B CA 1
ATOM 3720 C C . HIS B 1 227 ? 16.422 20.953 14.188 1 94.38 227 HIS B C 1
ATOM 3722 O O . HIS B 1 227 ? 17.531 20.391 14.133 1 94.38 227 HIS B O 1
ATOM 3728 N N . LEU B 1 228 ? 15.562 20.719 15.141 1 95.75 228 LEU B N 1
ATOM 3729 C CA . LEU B 1 228 ? 15.906 19.891 16.297 1 95.75 228 LEU B CA 1
ATOM 3730 C C . LEU B 1 228 ? 15.984 18.422 15.906 1 95.75 228 LEU B C 1
ATOM 3732 O O . LEU B 1 228 ? 16.844 17.688 16.406 1 95.75 228 LEU B O 1
ATOM 3736 N N . TYR B 1 229 ? 15.109 18.031 15.07 1 94.69 229 TYR B N 1
ATOM 3737 C CA . TYR B 1 229 ? 15.055 16.656 14.617 1 94.69 229 TYR B CA 1
ATOM 3738 C C . TYR B 1 229 ? 16.375 16.234 13.984 1 94.69 229 TYR B C 1
ATOM 3740 O O . TYR B 1 229 ? 16.906 15.156 14.297 1 94.69 229 TYR B O 1
ATOM 3748 N N . PHE B 1 230 ? 16.938 17.078 13.195 1 93.5 230 PHE B N 1
ATOM 3749 C CA . PHE B 1 230 ? 18.156 16.734 12.477 1 93.5 230 PHE B CA 1
ATOM 3750 C C . PHE B 1 230 ? 19.375 16.891 13.367 1 93.5 230 PHE B C 1
ATOM 3752 O O . PHE B 1 230 ? 20.469 16.406 13.039 1 93.5 230 PHE B O 1
ATOM 3759 N N . GLN B 1 231 ? 19.203 17.5 14.492 1 93.5 231 GLN B N 1
ATOM 3760 C CA . GLN B 1 231 ? 20.234 17.516 15.516 1 93.5 231 GLN B CA 1
ATOM 3761 C C . GLN B 1 231 ? 20.125 16.312 16.438 1 93.5 231 GLN B C 1
ATOM 3763 O O . GLN B 1 231 ? 20.844 16.203 17.438 1 93.5 231 GLN B O 1
ATOM 3768 N N . ASN B 1 232 ? 19.172 15.484 16.109 1 93.25 232 ASN B N 1
ATOM 3769 C CA . ASN B 1 232 ? 18.906 14.273 16.891 1 93.25 232 ASN B CA 1
ATOM 3770 C C . ASN B 1 232 ? 18.516 14.602 18.328 1 93.25 232 ASN B C 1
ATOM 3772 O O . ASN B 1 232 ? 18.906 13.875 19.25 1 93.25 232 ASN B O 1
ATOM 3776 N N . SER B 1 233 ? 17.875 15.68 18.438 1 94.62 233 SER B N 1
ATOM 3777 C CA . SER B 1 233 ? 17.422 16.094 19.766 1 94.62 233 SER B CA 1
ATOM 3778 C C . SER B 1 233 ? 16.141 15.375 20.156 1 94.62 233 SER B C 1
ATOM 3780 O O . SER B 1 233 ? 15.141 15.43 19.438 1 94.62 233 SER B O 1
ATOM 3782 N N . PRO B 1 234 ? 16.047 14.766 21.312 1 93.12 234 PRO B N 1
ATOM 3783 C CA . PRO B 1 234 ? 14.797 14.156 21.797 1 93.12 234 PRO B CA 1
ATOM 3784 C C . PRO B 1 234 ? 13.688 15.188 22.031 1 93.12 234 PRO B C 1
ATOM 3786 O O . PRO B 1 234 ? 12.516 14.828 22.125 1 93.12 234 PRO B O 1
ATOM 3789 N N . GLU B 1 235 ? 14.086 16.438 22.078 1 94.5 235 GLU B N 1
ATOM 3790 C CA . GLU B 1 235 ? 13.125 17.5 22.344 1 94.5 235 GLU B CA 1
ATOM 3791 C C . GLU B 1 235 ? 12.383 17.891 21.062 1 94.5 235 GLU B C 1
ATOM 3793 O O . GLU B 1 235 ? 11.406 18.641 21.109 1 94.5 235 GLU B O 1
ATOM 3798 N N . ALA B 1 236 ? 12.82 17.359 19.984 1 95.75 236 ALA B N 1
ATOM 3799 C CA . ALA B 1 236 ? 12.219 17.703 18.703 1 95.75 236 ALA B CA 1
ATOM 3800 C C . ALA B 1 236 ? 10.727 17.375 18.688 1 95.75 236 ALA B C 1
ATOM 3802 O O . ALA B 1 236 ? 9.906 18.219 18.297 1 95.75 236 ALA B O 1
ATOM 3803 N N . CYS B 1 237 ? 10.391 16.25 19.25 1 94.62 237 CYS B N 1
ATOM 3804 C CA . CYS B 1 237 ? 9.023 15.758 19.188 1 94.62 237 CYS B CA 1
ATOM 3805 C C . CYS B 1 237 ? 8.086 16.625 20.016 1 94.62 237 CYS B C 1
ATOM 3807 O O . CYS B 1 237 ? 6.871 16.594 19.828 1 94.62 237 CYS B O 1
ATOM 3809 N N . ASP B 1 238 ? 8.656 17.406 20.906 1 94.56 238 ASP B N 1
ATOM 3810 C CA . ASP B 1 238 ? 7.84 18.203 21.828 1 94.56 238 ASP B CA 1
ATOM 3811 C C . ASP B 1 238 ? 8.07 19.703 21.609 1 94.56 238 ASP B C 1
ATOM 3813 O O . ASP B 1 238 ? 7.785 20.516 22.484 1 94.56 238 ASP B O 1
ATOM 3817 N N . TYR B 1 239 ? 8.625 20 20.547 1 92.88 239 TYR B N 1
ATOM 3818 C CA . TYR B 1 239 ? 8.906 21.406 20.281 1 92.88 239 TYR B CA 1
ATOM 3819 C C . TYR B 1 239 ? 7.645 22.25 20.406 1 92.88 239 TYR B C 1
ATOM 3821 O O . TYR B 1 239 ? 6.578 21.859 19.938 1 92.88 239 TYR B O 1
ATOM 3829 N N . GLY B 1 240 ? 7.785 23.422 21.047 1 88.56 240 GLY B N 1
ATOM 3830 C CA . GLY B 1 240 ? 6.688 24.359 21.172 1 88.56 240 GLY B CA 1
ATOM 3831 C C . GLY B 1 240 ? 5.797 24.078 22.375 1 88.56 240 GLY B C 1
ATOM 3832 O O . GLY B 1 240 ? 4.844 24.812 22.625 1 88.56 240 GLY B O 1
ATOM 3833 N N . LEU B 1 241 ? 6.09 23.016 23 1 88.38 241 LEU B N 1
ATOM 3834 C CA . LEU B 1 241 ? 5.324 22.703 24.188 1 88.38 241 LEU B CA 1
ATOM 3835 C C . LEU B 1 241 ? 6.082 23.109 25.453 1 88.38 241 LEU B C 1
ATOM 3837 O O . LEU B 1 241 ? 7.316 23.156 25.453 1 88.38 241 LEU B O 1
#

Secondary structure (DSSP, 8-state):
--GGGSPPB-TTPPPP-PPPTT-EEEEE-TT-HHHHHHHHHHHHHT--EEEEEB-TTS--GGGGGT-TT--S-EEE-TT--EEESHHHHHHHHHHHSSS--S-SSHHHHHHHHHHHHHHTTHHHHHHHHHHHHHTT---HHHHHHHHHHHHHHHHHHHHHTSSBTTBSS--HHHHHHHHHHHTTTTTT-GGGGTT-HHHHHHHHHHTTSHHHHHTPPPHHHHHHHHHHHHTT-GGGGGTT-/--GGGSPPB-TTPPPP-PPPTT-EEEEE-TT-HHHHHHHHHHHHHT--EEEEEB-TTS--GGGGGT-TT--S-EEE-TT--EEESHHHHHHHHHHHSSS--S-SSHHHHHHHHHHHHHHTTHHHHHHHHHHHHHTT---HHHHHHHHHHHHHHHHHHHHHTSSBTTBSS--HHHHHHHHHHHTTTTTT-GGGGTT-HHHHHHHHHHTTSHHHHHTPPPHHHHHHHHHHHHTT-GGGGGTT-

Radius of gyration: 23.31 Å; Cα contacts (8 Å, |Δi|>4): 737; chains: 2; bounding box: 48×56×65 Å

Nearest PDB structures (foldseek):
  4is0-assembly1_A-2  TM=9.750E-01  e=3.798E-31  Homo sapiens
  3vln-assembly1_A-2  TM=9.665E-01  e=1.646E-30  Homo sapiens
  3qag-assembly1_A  TM=9.831E-01  e=1.183E-29  Homo sapiens
  6mhc-assembly1_B  TM=9.640E-01  e=3.341E-30  Homo sapiens
  8qll-assembly1_B  TM=9.779E-01  e=4.406E-29  Rattus norvegicus

pLDDT: mean 95.74, std 7.01, range [35.41, 98.88]

Solvent-accessible surface area (backbone atoms only — not comparable to full-atom values): 26138 Å² total; per-residue (Å²): 126,67,61,72,72,52,73,47,43,28,59,85,55,78,79,81,77,84,45,54,82,88,33,36,34,34,38,28,34,79,84,40,50,49,21,45,32,37,51,42,49,35,55,67,46,67,54,57,64,46,54,46,30,44,18,83,76,38,54,29,76,70,49,40,78,69,29,81,81,66,60,58,19,29,38,34,35,51,86,68,48,68,39,50,48,35,68,46,38,38,52,31,51,38,64,68,39,74,68,66,42,59,59,85,50,41,64,61,34,39,50,41,52,43,52,49,57,65,48,59,56,48,64,60,42,52,51,50,41,52,52,27,53,76,70,69,45,86,42,63,68,52,49,50,51,49,31,50,51,47,49,53,54,25,46,51,39,61,72,67,71,36,65,33,85,55,28,86,45,87,22,44,55,44,50,65,54,39,48,59,64,74,38,22,55,52,65,73,43,53,71,53,47,66,88,27,66,63,47,50,50,32,52,56,53,46,60,64,34,67,51,50,50,74,66,60,73,58,50,68,58,52,36,50,25,50,56,30,44,77,67,67,36,63,58,22,66,38,59,96,106,127,66,60,72,70,52,73,45,44,28,59,86,55,79,79,80,77,81,44,54,81,87,34,36,36,34,38,28,35,78,83,40,50,49,21,44,32,35,52,42,49,36,55,67,48,67,54,58,64,46,54,45,32,45,18,84,76,38,54,29,75,70,48,40,79,71,29,82,81,67,61,60,20,28,38,34,35,52,87,66,49,66,38,51,48,34,68,45,39,39,53,32,50,38,65,69,40,73,67,65,43,60,57,84,51,40,65,62,35,39,49,41,52,40,53,49,56,64,47,60,57,48,64,61,42,54,51,52,41,53,54,28,54,75,70,68,44,87,45,63,67,51,49,52,52,49,31,50,49,47,49,53,52,26,49,50,38,61,72,68,69,34,67,34,85,55,28,85,47,86,24,44,55,44,51,66,54,38,49,59,65,73,37,24,55,53,63,73,44,52,70,56,49,68,90,26,68,64,46,50,50,32,52,57,53,47,62,65,34,68,51,49,51,73,68,61,72,58,51,68,59,52,37,51,24,50,56,31,44,77,66,68,37,63,59,20,67,39,57,95,106

Foldseek 3Di:
DPLLQDDADFAPDDDDDADDAQEKEWEAFLQDLLQQLLLLLCLVQVRHYGYHYALLLGGYPCVCVLPVVSDDTWIAHNVGDIDDDSVRSSVCCQPVGDDHQADPDPVLNVQLVVLVVLLVLQVVLLVCLLVQVVVVHDSPVSLVVNLVSLVVVLVCCVVQVELENSHVDHGSSRSNNLSSQLQCVLSVNPCSCVVRPSVVSSNVVLCPDPSCVVSRDDSVQSNVLSVCVVVSHSCSSNGPD/DPLLQDDADFAPDDDDDADDAQEKEWEAFLLDLLQQLLLLLCLVQVRHYGYHYALLLGGYPCVCVLPVVSDDTWIAHNVGDIDDDSVRSSVCCQPVGDDHQADPDPVLNVQLVVLVVLLVLQVVLLVCLLVQVVVVHDSPVSLVVNLVSLVVVLVCCVVQVELENSHVDHGSSRSNNLSSQLQCVLSVNPCSCVVRPSVVSSNVVLCPDPSCVVSRDDSVQSNVLSVCVVVSHSCSSNGPD

InterPro domains:
  IPR004045 Glutathione S-transferase, N-terminal [PF13409] (31-95)
  IPR004045 Glutathione S-transferase, N-terminal [PS50404] (22-101)
  IPR004046 Glutathione S-transferase, C-terminal [PF14497] (141-215)
  IPR005442 Glutathione S-transferase, omega-class [PR01625] (22-37)
  IPR005442 Glutathione S-transferase, omega-class [PR01625] (96-110)
  IPR005442 Glutathione S-transferase, omega-class [PR01625] (164-183)
  IPR010987 Glutathione S-transferase, C-terminal-like [PS50405] (105-228)
  IPR036249 Thioredoxin-like superfamily [SSF52833] (11-99)
  IPR036282 Glutathione S-transferase, C-terminal domain superfamily [SSF47616] (102-237)
  IPR040079 Glutathione transferase family [SFLDS00019] (25-208)
  IPR050983 Glutathione S-transferase Omega/HSP26 [PTHR43968] (1-241)

Sequence (482 aa):
MSQGSSRSLGKGSSPPGPVPDGIVRVYSMRFCPFAQRTLLVLQAKGIKHEIININLKNKPEWFFKKNPFGLVPVLETSQGQLIYESLITCEYLDEAYPGKLFPEDPYEKAFQKMILELFSKVPPLCLDILIGVRKGKDCSTQKTELCAVFSRLEEVLTCQKTTFFGGNTISMIDYLIWPWFERLGPYGMADCVDHTSKLKLWIAAMKKDPTVTALLMEEKTVQNFLHLYFQNSPEACDYGLMSQGSSRSLGKGSSPPGPVPDGIVRVYSMRFCPFAQRTLLVLQAKGIKHEIININLKNKPEWFFKKNPFGLVPVLETSQGQLIYESLITCEYLDEAYPGKLFPEDPYEKAFQKMILELFSKVPPLCLDILIGVRKGKDCSTQKTELCAVFSRLEEVLTCQKTTFFGGNTISMIDYLIWPWFERLGPYGMADCVDHTSKLKLWIAAMKKDPTVTALLMEEKTVQNFLHLYFQNSPEACDYGL